Protein 2HXT (pdb70)

Radius of gyration: 20.6 Å; Cα contacts (8 Å, |Δi|>4): 965; chains: 1; bounding box: 51×51×52 Å

Organism: Xanthomonas campestris pv. campestris (strain ATCC 33913 / DSM 3586 / NCPPB 528 / LMG 568 / P 25) (NCBI:txid190485)

Sequence (434 aa):
RTIIALETHDVRFPTSRELDGSDAMNPDPDYSAAYVVLRTDGAEDLAGYGLVFTIGRGNDVQTAAVAALAEHVVGLSVDKVIADLGAFARRLTNDSQLRWLGPEKGVMHMAIGAVINAAWDLAARAANKPLWRFIAELTPEQLVDTIDFRYLSDALTRDEALAILRDAQPQRAARTATLIEQGYPAYTTSPGWLGYSDEKLVRLAKEAVADGFRTIKLKVGANVQDDIRRCRLARAAIGPDIAMAVDANQRWDVGPAIDWMRQLAEFDIAWIEEPTSPDDVLGHAAIRQGITPVPVSTGEHTQNRVVFKQLLQAGAVDLIQIDAARVGGVNENLAILLLAAKFGVRVFPHAGGVGLCELVQHLAMADFVAITGKMEDRAIEFVDHLHQHFLDPVRIQHGRYLAPEVPGFSAEMHPASIAEFSYPDGRFWVEDLA

B-factor: mean 15.75, std 8.29, range [1.0, 62.83]

GO terms:
  GO:0050023 L-fuconate dehydratase activity (F, IDA)
  GO:0000287 magnesium ion binding (F, IDA)
  GO:0016052 carbohydrate catabolic process (P, IDA)

Foldseek 3Di:
DAQAWKDWFKFWAQPQVLQFLAFQVRRRFTWIWRKIKRHDPDDPLQIFIFTFIDGDPCSVVLNVLLRVCGVVGHGDDLVVCLQQLQVSLCSQLVPVVLCVVPNLAPSNFLSLQRVSQRSLQNNLSVVFWASLCVLLVDQLVSLLSNADCPLPPVQADSVNSSVQLVVQVVCLVVLVVVCQPPFFFAEEARLARPVDDLVSSLVVLLVRVVQQHLEYEHHDANDLVSLLVSLVSSLVSNDVRRAYAYENPARDFQVVLLVSVVSNVVSPHQAYENSHDLQCLVSLLSNCVRNPPHFYEYEQQNRFQNSLLSNLVSVSGQAYEYWQRRGNHPNGLSSSLQSCLSSVHHYAYDQSHACRLLQCSSSVSSCCNRGHVDRVVYHYYDHPDDQVFWPFRWDAHSNGTNDGGGGGRSRHGDVLSSQQRGPCNRVPNVVVVD

CATH classification: 3.30.390.10 (+1 more: 3.20.20.120)

InterPro domains:
  IPR013341 Mandelate racemase, N-terminal domain [PF02746] (34-136)
  IPR013342 Mandelate racemase, C-terminal domain [PF13378] (202-416)
  IPR013342 Mandelate racemase, C-terminal domain [SM00922] (199-295)
  IPR029017 Enolase-like, N-terminal [G3DSA:3.30.390.10] (1-179)
  IPR029017 Enolase-like, N-terminal [SSF54826] (3-138)
  IPR034610 L-fuconate dehydratase [SFLDF00111] (1-433)
  IPR034610 L-fuconate dehydratase [cd03324] (2-415)
  IPR036849 Enolase-like, C-terminal domain superfamily [G3DSA:3.20.20.120] (180-441)
  IPR036849 Enolase-like, C-terminal domain superfamily [SSF51604] (184-431)
  IPR046945 L-rhamnonate dehydratase-like [PTHR13794] (2-437)

Structure (mmCIF, N/CA/C/O backbone):
data_2HXT
#
_entry.id   2HXT
#
_cell.length_a   159.533
_cell.length_b   159.533
_cell.length_c   102.069
_cell.angle_alpha   90.00
_cell.angle_beta   90.00
_cell.angle_gamma   120.00
#
_symmetry.space_group_name_H-M   'P 6 2 2'
#
loop_
_entity.id
_entity.type
_entity.pdbx_description
1 polymer 'L-fuconate dehydratase'
2 non-polymer 'MAGNESIUM ION'
3 non-polymer (2R,3R)-N,2,3,4-TETRAHYDROXYBUTANAMIDE
4 water water
#
loop_
_atom_site.group_PDB
_atom_site.id
_atom_site.type_symbol
_atom_site.label_atom_id
_atom_site.label_alt_id
_atom_site.label_comp_id
_atom_site.label_asym_id
_atom_site.label_entity_id
_atom_site.label_seq_id
_atom_site.pdbx_PDB_ins_code
_atom_site.Cartn_x
_atom_site.Cartn_y
_atom_site.Cartn_z
_atom_site.occupancy
_atom_site.B_iso_or_equiv
_atom_site.auth_seq_id
_atom_site.auth_comp_id
_atom_site.auth_asym_id
_atom_site.auth_atom_id
_atom_site.pdbx_PDB_model_num
ATOM 1 N N . ARG A 1 2 ? -36.910 99.580 8.623 1.00 38.19 2 ARG A N 1
ATOM 2 C CA . ARG A 1 2 ? -36.274 98.254 8.369 1.00 37.54 2 ARG A CA 1
ATOM 3 C C . ARG A 1 2 ? -37.172 97.138 8.890 1.00 34.60 2 ARG A C 1
ATOM 4 O O . ARG A 1 2 ? -37.793 97.270 9.945 1.00 33.14 2 ARG A O 1
ATOM 12 N N . THR A 1 3 ? -37.226 96.037 8.151 1.00 30.52 3 THR A N 1
ATOM 13 C CA . THR A 1 3 ? -38.076 94.911 8.516 1.00 27.42 3 THR A CA 1
ATOM 14 C C . THR A 1 3 ? -37.355 93.570 8.408 1.00 24.07 3 THR A C 1
ATOM 15 O O . THR A 1 3 ? -36.397 93.430 7.650 1.00 21.32 3 THR A O 1
ATOM 19 N N . ILE A 1 4 ? -37.809 92.589 9.184 1.00 20.90 4 ILE A N 1
ATOM 20 C CA . ILE A 1 4 ? -37.235 91.251 9.117 1.00 18.26 4 ILE A CA 1
ATOM 21 C C . ILE A 1 4 ? -37.890 90.642 7.882 1.00 18.36 4 ILE A C 1
ATOM 22 O O . ILE A 1 4 ? -39.108 90.463 7.849 1.00 16.94 4 ILE A O 1
ATOM 27 N N . ILE A 1 5 ? -37.090 90.336 6.866 1.00 17.13 5 ILE A N 1
ATOM 28 C CA . ILE A 1 5 ? -37.636 89.793 5.628 1.00 17.89 5 ILE A CA 1
ATOM 29 C C . ILE A 1 5 ? -37.541 88.285 5.465 1.00 17.92 5 ILE A C 1
ATOM 30 O O . ILE A 1 5 ? -38.111 87.722 4.527 1.00 18.35 5 ILE A O 1
ATOM 35 N N . ALA A 1 6 ? -36.830 87.621 6.367 1.00 16.95 6 ALA A N 1
ATOM 36 C CA . ALA A 1 6 ? -36.707 86.177 6.269 1.00 15.94 6 ALA A CA 1
ATOM 37 C C . ALA A 1 6 ? -36.120 85.546 7.512 1.00 14.85 6 ALA A C 1
ATOM 38 O O . ALA A 1 6 ? -35.357 86.170 8.244 1.00 13.38 6 ALA A O 1
ATOM 40 N N . LEU A 1 7 ? -36.502 84.297 7.742 1.00 13.69 7 LEU A N 1
ATOM 41 C CA . LEU A 1 7 ? -35.987 83.526 8.859 1.00 13.31 7 LEU A CA 1
ATOM 42 C C . LEU A 1 7 ? -35.359 82.327 8.161 1.00 13.75 7 LEU A C 1
ATOM 43 O O . LEU A 1 7 ? -36.059 81.428 7.693 1.00 14.49 7 LEU A O 1
ATOM 48 N N . GLU A 1 8 ? -34.034 82.341 8.060 1.00 12.48 8 GLU A N 1
ATOM 49 C CA . GLU A 1 8 ? -33.308 81.279 7.384 1.00 12.70 8 GLU A CA 1
ATOM 50 C C . GLU A 1 8 ? -32.775 80.248 8.360 1.00 13.27 8 GLU A C 1
ATOM 51 O O . GLU A 1 8 ? -32.272 80.590 9.428 1.00 14.39 8 GLU A O 1
ATOM 57 N N . THR A 1 9 ? -32.895 78.978 7.992 1.00 12.62 9 THR A N 1
ATOM 58 C CA . THR A 1 9 ? -32.445 77.901 8.861 1.00 11.97 9 THR A CA 1
ATOM 59 C C . THR A 1 9 ? -31.536 76.893 8.164 1.00 13.12 9 THR A C 1
ATOM 60 O O . THR A 1 9 ? -31.689 76.619 6.971 1.00 14.33 9 THR A O 1
ATOM 64 N N . HIS A 1 10 ? -30.591 76.347 8.925 1.00 12.17 10 HIS A N 1
ATOM 65 C CA . HIS A 1 10 ? -29.644 75.366 8.407 1.00 12.50 10 HIS A CA 1
ATOM 66 C C . HIS A 1 10 ? -29.369 74.242 9.398 1.00 12.46 10 HIS A C 1
ATOM 67 O O . HIS A 1 10 ? -29.173 74.483 10.588 1.00 12.36 10 HIS A O 1
ATOM 74 N N . ASP A 1 11 ? -29.350 73.017 8.884 1.00 11.15 11 ASP A N 1
ATOM 75 C CA . ASP A 1 11 ? -29.064 71.821 9.674 1.00 11.24 11 ASP A CA 1
ATOM 76 C C . ASP A 1 11 ? -27.565 71.579 9.489 1.00 11.18 11 ASP A C 1
ATOM 77 O O . ASP A 1 11 ? -27.145 71.019 8.477 1.00 11.64 11 ASP A O 1
ATOM 82 N N . VAL A 1 12 ? -26.761 72.013 10.459 1.00 10.14 12 VAL A N 1
ATOM 83 C CA . VAL A 1 12 ? -25.308 71.859 10.375 1.00 11.45 12 VAL A CA 1
ATOM 84 C C . VAL A 1 12 ? -24.799 70.850 11.401 1.00 11.56 12 VAL A C 1
ATOM 85 O O . VAL A 1 12 ? -25.091 70.967 12.593 1.00 11.08 12 VAL A O 1
ATOM 89 N N . ARG A 1 13 ? -24.040 69.858 10.938 1.00 10.59 13 ARG A N 1
ATOM 90 C CA . ARG A 1 13 ? -23.506 68.835 11.832 1.00 10.35 13 ARG A CA 1
ATOM 91 C C . ARG A 1 13 ? -22.009 68.615 11.638 1.00 10.79 13 ARG A C 1
ATOM 92 O O . ARG A 1 13 ? -21.512 68.593 10.511 1.00 11.17 13 ARG A O 1
ATOM 100 N N . PHE A 1 14 ? -21.298 68.448 12.748 1.00 11.21 14 PHE A N 1
ATOM 101 C CA . PHE A 1 14 ? -19.855 68.228 12.720 1.00 11.43 14 PHE A CA 1
ATOM 102 C C . PHE A 1 14 ? -19.565 66.813 13.211 1.00 11.85 14 PHE A C 1
ATOM 103 O O . PHE A 1 14 ? -20.144 66.353 14.199 1.00 11.23 14 PHE A O 1
ATOM 111 N N . PRO A 1 15 ? -18.665 66.100 12.522 1.00 12.80 15 PRO A N 1
ATOM 112 C CA . PRO A 1 15 ? -18.285 64.725 12.859 1.00 12.25 15 PRO A CA 1
ATOM 113 C C . PRO A 1 15 ? -17.378 64.575 14.077 1.00 12.95 15 PRO A C 1
ATOM 114 O O . PRO A 1 15 ? -16.318 63.956 13.998 1.00 13.64 15 PRO A O 1
ATOM 118 N N . THR A 1 16 ? -17.800 65.125 15.208 1.00 12.65 16 THR A N 1
ATOM 119 C CA . THR A 1 16 ? -17.001 65.033 16.422 1.00 13.12 16 THR A CA 1
ATOM 120 C C . THR A 1 16 ? -16.855 63.592 16.921 1.00 14.82 16 THR A C 1
ATOM 121 O O . THR A 1 16 ? -15.923 63.278 17.660 1.00 14.75 16 THR A O 1
ATOM 125 N N . SER A 1 17 ? -17.762 62.714 16.504 1.00 14.93 17 SER A N 1
ATOM 126 C CA . SER A 1 17 ? -17.719 61.321 16.935 1.00 17.34 17 SER A CA 1
ATOM 127 C C . SER A 1 17 ? -16.513 60.553 16.392 1.00 20.70 17 SER A C 1
ATOM 128 O O . SER A 1 17 ? -16.157 59.502 16.919 1.00 19.53 17 SER A O 1
ATOM 131 N N . ARG A 1 18 ? -15.883 61.077 15.344 1.00 23.71 18 ARG A N 1
ATOM 132 C CA . ARG A 1 18 ? -14.725 60.412 14.754 1.00 29.26 18 ARG A CA 1
ATOM 133 C C . ARG A 1 18 ? -13.621 60.177 15.783 1.00 30.32 18 ARG A C 1
ATOM 134 O O . ARG A 1 18 ? -12.964 59.136 15.772 1.00 28.73 18 ARG A O 1
ATOM 142 N N . GLU A 1 19 ? -13.420 61.148 16.668 1.00 30.79 19 GLU A N 1
ATOM 143 C CA . GLU A 1 19 ? -12.405 61.037 17.711 1.00 32.95 19 GLU A CA 1
ATOM 144 C C . GLU A 1 19 ? -13.059 60.998 19.089 1.00 31.80 19 GLU A C 1
ATOM 145 O O . GLU A 1 19 ? -12.389 61.124 20.115 1.00 28.91 19 GLU A O 1
ATOM 151 N N . LEU A 1 20 ? -14.376 60.819 19.096 1.00 29.34 20 LEU A N 1
ATOM 152 C CA . LEU A 1 20 ? -15.151 60.753 20.329 1.00 29.20 20 LEU A CA 1
ATOM 153 C C . LEU A 1 20 ? -15.065 62.027 21.161 1.00 26.83 20 LEU A C 1
ATOM 154 O O . LEU A 1 20 ? -15.134 61.982 22.390 1.00 22.00 20 LEU A O 1
ATOM 159 N N . ASP A 1 21 ? -14.908 63.164 20.491 1.00 23.94 21 ASP A N 1
ATOM 160 C CA . ASP A 1 21 ? -14.851 64.435 21.198 1.00 22.59 21 ASP A CA 1
ATOM 161 C C . ASP A 1 21 ? -16.261 64.714 21.706 1.00 20.78 21 ASP A C 1
ATOM 162 O O . ASP A 1 21 ? -17.225 64.612 20.950 1.00 17.76 21 ASP A O 1
ATOM 167 N N . GLY A 1 22 ? -16.376 65.051 22.986 1.00 17.91 22 GLY A N 1
ATOM 168 C CA . GLY A 1 22 ? -17.678 65.328 23.565 1.00 14.94 22 GLY A CA 1
ATOM 169 C C . GLY A 1 22 ? -18.350 64.110 24.177 1.00 14.49 22 GLY A C 1
ATOM 170 O O . GLY A 1 22 ? -19.424 64.221 24.768 1.00 12.37 22 GLY A O 1
ATOM 171 N N . SER A 1 23 ? -17.716 62.949 24.054 1.00 12.54 23 SER A N 1
ATOM 172 C CA . SER A 1 23 ? -18.280 61.710 24.585 1.00 11.96 23 SER A CA 1
ATOM 173 C C . SER A 1 23 ? -18.414 61.680 26.107 1.00 13.01 23 SER A C 1
ATOM 174 O O . SER A 1 23 ? -17.561 62.193 26.831 1.00 12.40 23 SER A O 1
ATOM 177 N N . ASP A 1 24 ? -19.503 61.085 26.586 1.00 11.33 24 ASP A N 1
ATOM 178 C CA . ASP A 1 24 ? -19.732 60.963 28.024 1.00 11.35 24 ASP A CA 1
ATOM 179 C C . ASP A 1 24 ? -20.490 59.666 28.326 1.00 11.54 24 ASP A C 1
ATOM 180 O O . ASP A 1 24 ? -20.746 58.869 27.420 1.00 11.68 24 ASP A O 1
ATOM 185 N N . ALA A 1 25 ? -20.837 59.443 29.590 1.00 10.84 25 ALA A N 1
ATOM 186 C CA . ALA A 1 25 ? -21.523 58.211 29.978 1.00 9.99 25 ALA A CA 1
ATOM 187 C C . ALA A 1 25 ? -22.905 58.003 29.362 1.00 10.69 25 ALA A C 1
ATOM 188 O O . ALA A 1 25 ? -23.330 56.860 29.179 1.00 11.64 25 ALA A O 1
ATOM 190 N N . MET A 1 26 ? -23.607 59.090 29.057 1.00 10.41 26 MET A N 1
ATOM 191 C CA . MET A 1 26 ? -24.943 58.986 28.465 1.00 11.06 26 MET A CA 1
ATOM 192 C C . MET A 1 26 ? -24.887 59.100 26.944 1.00 11.50 26 MET A C 1
ATOM 193 O O . MET A 1 26 ? -25.610 58.396 26.235 1.00 11.78 26 MET A O 1
ATOM 198 N N . ASN A 1 27 ? -24.021 59.986 26.457 1.00 11.91 27 ASN A N 1
ATOM 199 C CA . ASN A 1 27 ? -23.852 60.234 25.025 1.00 12.08 27 ASN A CA 1
ATOM 200 C C . ASN A 1 27 ? -22.450 59.776 24.625 1.00 12.51 27 ASN A C 1
ATOM 201 O O . ASN A 1 27 ? -21.499 60.550 24.660 1.00 12.86 27 ASN A O 1
ATOM 206 N N . PRO A 1 28 ? -22.316 58.504 24.225 1.00 13.71 28 PRO A N 1
ATOM 207 C CA . PRO A 1 28 ? -21.041 57.903 23.822 1.00 14.19 28 PRO A CA 1
ATOM 208 C C . PRO A 1 28 ? -20.421 58.367 22.509 1.00 13.85 28 PRO A C 1
ATOM 209 O O . PRO A 1 28 ? -19.214 58.210 22.311 1.00 15.32 28 PRO A O 1
ATOM 213 N N . ASP A 1 29 ? -21.225 58.927 21.612 1.00 13.13 29 ASP A N 1
ATOM 214 C CA . ASP A 1 29 ? -20.695 59.354 20.319 1.00 13.45 29 ASP A CA 1
ATOM 215 C C . ASP A 1 29 ? -21.429 60.537 19.702 1.00 12.52 29 ASP A C 1
ATOM 216 O O . ASP A 1 29 ? -21.895 60.464 18.565 1.00 11.06 29 ASP A O 1
ATOM 221 N N . PRO A 1 30 ? -21.519 61.655 20.434 1.00 11.06 30 PRO A N 1
ATOM 222 C CA . PRO A 1 30 ? -22.216 62.824 19.897 1.00 11.18 30 PRO A CA 1
ATOM 223 C C . PRO A 1 30 ? -21.535 63.456 18.691 1.00 11.66 30 PRO A C 1
ATOM 224 O O . PRO A 1 30 ? -20.309 63.444 18.573 1.00 10.90 30 PRO A O 1
ATOM 228 N N . ASP A 1 31 ? -22.353 63.975 17.783 1.00 10.75 31 ASP A N 1
ATOM 229 C CA . ASP A 1 31 ? -21.869 64.690 16.613 1.00 11.17 31 ASP A CA 1
ATOM 230 C C . ASP A 1 31 ? -22.406 66.094 16.847 1.00 10.94 31 ASP A C 1
ATOM 231 O O . ASP A 1 31 ? -23.564 66.383 16.537 1.00 10.82 31 ASP A O 1
ATOM 236 N N . TYR A 1 32 ? -21.573 66.953 17.431 1.00 10.54 32 TYR A N 1
ATOM 237 C CA . TYR A 1 32 ? -21.970 68.324 17.731 1.00 11.09 32 TYR A CA 1
ATOM 238 C C . TYR A 1 32 ? -22.629 68.982 16.531 1.00 12.13 32 TYR A C 1
ATOM 239 O O . TYR A 1 32 ? -22.037 69.073 15.453 1.00 10.45 32 TYR A O 1
ATOM 248 N N . SER A 1 33 ? -23.860 69.445 16.729 1.00 10.74 33 SER A N 1
ATOM 249 C CA . SER A 1 33 ? -24.625 70.053 15.654 1.00 11.21 33 SER A CA 1
ATOM 250 C C . SER A 1 33 ? -25.309 71.348 16.044 1.00 11.35 33 SER A C 1
ATOM 251 O O . SER A 1 33 ? -25.536 71.632 17.225 1.00 10.63 33 SER A O 1
ATOM 254 N N . ALA A 1 34 ? -25.655 72.125 15.030 1.00 11.25 34 ALA A N 1
ATOM 255 C CA . ALA A 1 34 ? -26.329 73.386 15.253 1.00 11.54 34 ALA A CA 1
ATOM 256 C C . ALA A 1 34 ? -27.514 73.551 14.318 1.00 11.62 34 ALA A C 1
ATOM 257 O O . ALA A 1 34 ? -27.405 73.314 13.112 1.00 12.00 34 ALA A O 1
ATOM 259 N N . ALA A 1 35 ? -28.656 73.913 14.893 1.00 11.31 35 ALA A N 1
ATOM 260 C CA . ALA A 1 35 ? -29.852 74.206 14.115 1.00 10.87 35 ALA A CA 1
ATOM 261 C C . ALA A 1 35 ? -29.657 75.716 14.064 1.00 11.79 35 ALA A C 1
ATOM 262 O O . ALA A 1 35 ? -30.080 76.451 14.959 1.00 12.17 35 ALA A O 1
ATOM 264 N N . TYR A 1 36 ? -28.959 76.148 13.018 1.00 11.10 36 TYR A N 1
ATOM 265 C CA . TYR A 1 36 ? -28.578 77.538 12.798 1.00 12.52 36 TYR A CA 1
ATOM 266 C C . TYR A 1 36 ? -29.688 78.394 12.207 1.00 12.28 36 TYR A C 1
ATOM 267 O O . TYR A 1 36 ? -30.348 77.990 11.254 1.00 12.45 36 TYR A O 1
ATOM 276 N N . VAL A 1 37 ? -29.881 79.586 12.768 1.00 11.28 37 VAL A N 1
ATOM 277 C CA . VAL A 1 37 ? -30.927 80.479 12.285 1.00 12.02 37 VAL A CA 1
ATOM 278 C C . VAL A 1 37 ? -30.434 81.904 12.058 1.00 13.12 37 VAL A C 1
ATOM 279 O O . VAL A 1 37 ? -29.605 82.426 12.808 1.00 10.75 37 VAL A O 1
ATOM 283 N N . VAL A 1 38 ? -30.950 82.522 11.002 1.00 13.25 38 VAL A N 1
ATOM 284 C CA . VAL A 1 38 ? -30.587 83.887 10.663 1.00 13.26 38 VAL A CA 1
ATOM 285 C C . VAL A 1 38 ? -31.837 84.728 10.447 1.00 13.54 38 VAL A C 1
ATOM 286 O O . VAL A 1 38 ? -32.729 84.342 9.692 1.00 12.58 38 VAL A O 1
ATOM 290 N N . LEU A 1 39 ? -31.906 85.863 11.135 1.00 13.39 39 LEU A N 1
ATOM 291 C CA . LEU A 1 39 ? -33.018 86.786 10.974 1.00 14.71 39 LEU A CA 1
ATOM 292 C C . LEU A 1 39 ? -32.495 87.843 10.015 1.00 15.96 39 LEU A C 1
ATOM 293 O O . LEU A 1 39 ? -31.730 88.723 10.413 1.00 16.68 39 LEU A O 1
ATOM 298 N N . ARG A 1 40 ? -32.879 87.730 8.747 1.00 16.93 40 ARG A N 1
ATOM 299 C CA . ARG A 1 40 ? -32.448 88.676 7.723 1.00 19.12 40 ARG A CA 1
ATOM 300 C C . ARG A 1 40 ? -33.350 89.899 7.682 1.00 19.03 40 ARG A C 1
ATOM 301 O O . ARG A 1 40 ? -34.556 89.790 7.882 1.00 18.20 40 ARG A O 1
ATOM 309 N N . THR A 1 41 ? -32.759 91.058 7.408 1.00 20.24 41 THR A N 1
ATOM 310 C CA . THR A 1 41 ? -33.515 92.302 7.319 1.00 22.75 41 THR A CA 1
ATOM 311 C C . THR A 1 41 ? -33.209 92.953 5.976 1.00 2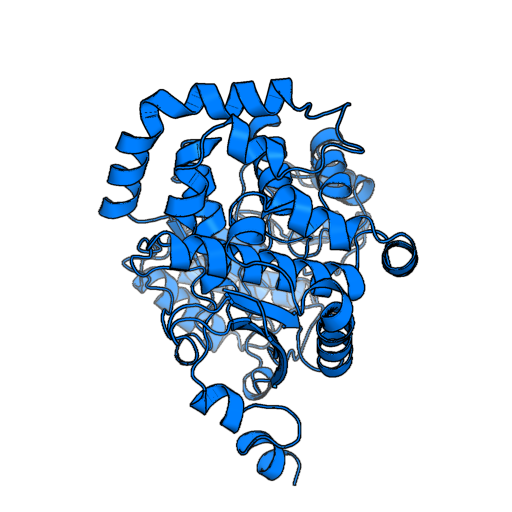5.92 41 THR A C 1
ATOM 312 O O . THR A 1 41 ? -32.287 92.537 5.274 1.00 25.24 41 THR A O 1
ATOM 316 N N . ASP A 1 42 ? -33.984 93.973 5.622 1.00 28.46 42 ASP A N 1
ATOM 317 C CA . ASP A 1 42 ? -33.763 94.678 4.369 1.00 32.53 42 ASP A CA 1
ATOM 318 C C . ASP A 1 42 ? -32.883 95.897 4.618 1.00 35.54 42 ASP A C 1
ATOM 319 O O . ASP A 1 42 ? -32.915 96.871 3.866 1.00 35.98 42 ASP A O 1
ATOM 324 N N . GLY A 1 43 ? -32.099 95.830 5.690 1.00 38.59 43 GLY A N 1
ATOM 325 C CA . GLY A 1 43 ? -31.198 96.916 6.026 1.00 42.80 43 GLY A CA 1
ATOM 326 C C . GLY A 1 43 ? -29.794 96.573 5.567 1.00 45.17 43 GLY A C 1
ATOM 327 O O . GLY A 1 43 ? -29.619 95.887 4.559 1.00 45.63 43 GLY A O 1
ATOM 328 N N . ALA A 1 44 ? -28.790 97.040 6.302 1.00 47.53 44 ALA A N 1
ATOM 329 C CA . ALA A 1 44 ? -27.401 96.763 5.953 1.00 49.68 44 ALA A CA 1
ATOM 330 C C . ALA A 1 44 ? -27.088 95.284 6.161 1.00 51.21 44 ALA A C 1
ATOM 331 O O . ALA A 1 44 ? -27.701 94.624 7.001 1.00 51.33 44 ALA A O 1
ATOM 333 N N . GLU A 1 45 ? -26.134 94.769 5.391 1.00 52.49 45 GLU A N 1
ATOM 334 C CA . GLU A 1 45 ? -25.739 93.369 5.494 1.00 53.93 45 GLU A CA 1
ATOM 335 C C . GLU A 1 45 ? -25.358 93.052 6.935 1.00 53.30 45 GLU A C 1
ATOM 336 O O . GLU A 1 45 ? -25.500 91.919 7.394 1.00 53.44 45 GLU A O 1
ATOM 342 N N . ASP A 1 46 ? -24.876 94.070 7.639 1.00 52.02 46 ASP A N 1
ATOM 343 C CA . ASP A 1 46 ? -24.468 93.933 9.031 1.00 50.45 46 ASP A CA 1
ATOM 344 C C . ASP A 1 46 ? -25.694 93.758 9.925 1.00 47.34 46 ASP A C 1
ATOM 345 O O . ASP A 1 46 ? -25.619 93.141 10.991 1.00 46.96 46 ASP A O 1
ATOM 350 N N . LEU A 1 47 ? -26.825 94.297 9.479 1.00 42.98 47 LEU A N 1
ATOM 351 C CA . LEU A 1 47 ? -28.062 94.209 10.243 1.00 37.48 47 LEU A CA 1
ATOM 352 C C . LEU A 1 47 ? -28.782 92.880 10.044 1.00 33.47 47 LEU A C 1
ATOM 353 O O . LEU A 1 47 ? -29.595 92.720 9.133 1.00 31.31 47 LEU A O 1
ATOM 358 N N . ALA A 1 48 ? -28.472 91.931 10.914 1.00 28.26 48 ALA A N 1
ATOM 359 C CA . ALA A 1 48 ? -29.080 90.612 10.877 1.00 24.12 48 ALA A CA 1
ATOM 360 C C . ALA A 1 48 ? -28.874 90.002 12.251 1.00 21.39 48 ALA A C 1
ATOM 361 O O . ALA A 1 48 ? -27.968 90.401 12.980 1.00 20.40 48 ALA A O 1
ATOM 363 N N . GLY A 1 49 ? -29.727 89.052 12.610 1.00 16.85 49 GLY A N 1
ATOM 364 C CA . GLY A 1 49 ? -29.595 88.400 13.897 1.00 16.10 49 GLY A CA 1
ATOM 365 C C . GLY A 1 49 ? -29.229 86.947 13.678 1.00 14.68 49 GLY A C 1
ATOM 366 O O . GLY A 1 49 ? -29.778 86.301 12.787 1.00 14.98 49 GLY A O 1
ATOM 367 N N . TYR A 1 50 ? -28.299 86.433 14.476 1.00 12.81 50 TYR A N 1
ATOM 368 C CA . TYR A 1 50 ? -27.876 85.044 14.347 1.00 12.38 50 TYR A CA 1
ATOM 369 C C . TYR A 1 50 ? -28.097 84.278 15.640 1.00 11.93 50 TYR A C 1
ATOM 370 O O . TYR A 1 50 ? -27.954 84.827 16.730 1.00 12.80 50 TYR A O 1
ATOM 379 N N . GLY A 1 51 ? -28.445 83.005 15.508 1.00 10.84 51 GLY A N 1
ATOM 380 C CA . GLY A 1 51 ? -28.668 82.175 16.675 1.00 12.01 51 GLY A CA 1
ATOM 381 C C . GLY A 1 51 ? -28.580 80.712 16.299 1.00 11.04 51 GLY A C 1
ATOM 382 O O . GLY A 1 51 ? -28.448 80.374 15.119 1.00 11.39 51 GLY A O 1
ATOM 383 N N . LEU A 1 52 ? -28.645 79.834 17.293 1.00 10.38 52 LEU A N 1
ATOM 384 C CA . LEU A 1 52 ? -28.579 78.408 17.015 1.00 10.87 52 LEU A CA 1
ATOM 385 C C . LEU A 1 52 ? -29.012 77.564 18.198 1.00 11.02 52 LEU A C 1
ATOM 386 O O . LEU A 1 52 ? -28.914 77.988 19.350 1.00 12.09 52 LEU A O 1
ATOM 391 N N . VAL A 1 53 ? -29.520 76.375 17.897 1.00 10.98 53 VAL A N 1
ATOM 392 C CA . VAL A 1 53 ? -29.903 75.424 18.931 1.00 9.90 53 VAL A CA 1
ATOM 393 C C . VAL A 1 53 ? -28.808 74.368 18.846 1.00 11.06 53 VAL A C 1
ATOM 394 O O . VAL A 1 53 ? -28.459 73.924 17.753 1.00 11.67 53 VAL A O 1
ATOM 398 N N . PHE A 1 54 ? -28.248 73.972 19.982 1.00 8.95 54 PHE A N 1
ATOM 399 C CA . PHE A 1 54 ? -27.207 72.955 19.961 1.00 9.44 54 PHE A CA 1
ATOM 400 C C . PHE A 1 54 ? -27.785 71.561 20.184 1.00 9.86 54 PHE A C 1
ATOM 401 O O . PHE A 1 54 ? -28.549 71.350 21.120 1.00 9.43 54 PHE A O 1
ATOM 409 N N . THR A 1 55 ? -27.441 70.618 19.309 1.00 9.65 55 THR A N 1
ATOM 410 C CA . THR A 1 55 ? -27.894 69.236 19.471 1.00 9.76 55 THR A CA 1
ATOM 411 C C . THR A 1 55 ? -26.687 68.339 19.207 1.00 9.69 55 THR A C 1
ATOM 412 O O . THR A 1 55 ? -25.602 68.833 18.891 1.00 9.86 55 THR A O 1
ATOM 416 N N . ILE A 1 56 ? -26.852 67.028 19.328 1.00 8.93 56 ILE A N 1
ATOM 417 C CA . ILE A 1 56 ? -25.706 66.161 19.111 1.00 8.65 56 ILE A CA 1
ATOM 418 C C . ILE A 1 56 ? -25.807 65.182 17.950 1.00 8.41 56 ILE A C 1
ATOM 419 O O . ILE A 1 56 ? -25.273 64.076 18.011 1.00 9.91 56 ILE A O 1
ATOM 424 N N . GLY A 1 57 ? -26.477 65.601 16.881 1.00 9.34 57 GLY A N 1
ATOM 425 C CA . GLY A 1 57 ? -26.571 64.746 15.708 1.00 9.50 57 GLY A CA 1
ATOM 426 C C . GLY A 1 57 ? -27.981 64.444 15.257 1.00 10.52 57 GLY A C 1
ATOM 427 O O . GLY A 1 57 ? -28.699 65.331 14.791 1.00 10.58 57 GLY A O 1
ATOM 428 N N . ARG A 1 58 ? -28.375 63.183 15.386 1.00 11.49 58 ARG A N 1
ATOM 429 C CA . ARG A 1 58 ? -29.714 62.775 14.989 1.00 10.66 58 ARG A CA 1
ATOM 430 C C . ARG A 1 58 ? -30.734 63.675 15.671 1.00 11.32 58 ARG A C 1
ATOM 431 O O . ARG A 1 58 ? -30.577 64.037 16.840 1.00 11.72 58 ARG A O 1
ATOM 439 N N . GLY A 1 59 ? -31.771 64.043 14.928 1.00 10.76 59 GLY A N 1
ATOM 440 C CA . GLY A 1 59 ? -32.794 64.915 15.466 1.00 9.62 59 GLY A CA 1
ATOM 441 C C . GLY A 1 59 ? -32.540 66.374 15.137 1.00 9.14 59 GLY A C 1
ATOM 442 O O . GLY A 1 59 ? -33.432 67.209 15.286 1.00 9.25 59 GLY A O 1
ATOM 443 N N . ASN A 1 60 ? -31.335 66.702 14.677 1.00 9.18 60 ASN A N 1
ATOM 444 C CA . ASN A 1 60 ? -31.052 68.096 14.365 1.00 9.03 60 ASN A CA 1
ATOM 445 C C . ASN A 1 60 ? -31.935 68.606 13.232 1.00 9.91 60 ASN A C 1
ATOM 446 O O . ASN A 1 60 ? -32.211 69.800 13.153 1.00 9.69 60 ASN A O 1
ATOM 451 N N . ASP A 1 61 ? -32.382 67.707 12.356 1.00 10.44 61 ASP A N 1
ATOM 452 C CA . ASP A 1 61 ? -33.255 68.114 11.258 1.00 11.61 61 ASP A CA 1
ATOM 453 C C . ASP A 1 61 ? -34.623 68.489 11.824 1.00 10.74 61 ASP A C 1
ATOM 454 O O . ASP A 1 61 ? -35.273 69.417 11.340 1.00 10.31 61 ASP A O 1
ATOM 459 N N . VAL A 1 62 ? -35.053 67.772 12.859 1.00 10.64 62 VAL A N 1
ATOM 460 C CA . VAL A 1 62 ? -36.335 68.060 13.499 1.00 9.54 62 VAL A CA 1
ATOM 461 C C . VAL A 1 62 ? -36.224 69.405 14.213 1.00 9.80 62 VAL A C 1
ATOM 462 O O . VAL A 1 62 ? -37.124 70.240 14.139 1.00 9.46 62 VAL A O 1
ATOM 466 N N . GLN A 1 63 ? -35.108 69.614 14.904 1.00 9.85 63 GLN A N 1
ATOM 467 C CA . GLN A 1 63 ? -34.892 70.864 15.618 1.00 9.27 63 GLN A CA 1
ATOM 468 C C . GLN A 1 63 ? -34.856 72.031 14.633 1.00 10.04 63 GLN A C 1
ATOM 469 O O . GLN A 1 63 ? -35.371 73.110 14.917 1.00 9.89 63 GLN A O 1
ATOM 475 N N . THR A 1 64 ? -34.251 71.811 13.471 1.00 10.15 64 THR A N 1
ATOM 476 C CA . THR A 1 64 ? -34.170 72.856 12.458 1.00 10.63 64 THR A CA 1
ATOM 477 C C . THR A 1 64 ? -35.571 73.171 11.922 1.00 11.42 64 THR A C 1
ATOM 478 O O . THR A 1 64 ? -35.922 74.335 11.723 1.00 10.95 64 THR A O 1
ATOM 482 N N . ALA A 1 65 ? -36.373 72.132 11.703 1.00 11.26 65 ALA A N 1
ATOM 483 C CA . ALA A 1 65 ? -37.732 72.320 11.205 1.00 10.51 65 ALA A CA 1
ATOM 484 C C . ALA A 1 65 ? -38.574 73.097 12.217 1.00 9.66 65 ALA A C 1
ATOM 485 O O . ALA A 1 65 ? -39.448 73.879 11.842 1.00 10.55 65 ALA A O 1
ATOM 487 N N . ALA A 1 66 ? -38.309 72.883 13.504 1.00 9.91 66 ALA A N 1
ATOM 488 C CA . ALA A 1 66 ? -39.050 73.590 14.545 1.00 9.04 66 ALA A CA 1
ATOM 489 C C . ALA A 1 66 ? -38.743 75.088 14.474 1.00 9.44 66 ALA A C 1
ATOM 490 O O . ALA A 1 66 ? -39.638 75.924 14.615 1.00 10.12 66 ALA A O 1
ATOM 492 N N . VAL A 1 67 ? -37.479 75.431 14.250 1.00 9.63 67 VAL A N 1
ATOM 493 C CA . VAL A 1 67 ? -37.101 76.836 14.149 1.00 9.44 67 VAL A CA 1
ATOM 494 C C . VAL A 1 67 ? -37.749 77.452 12.907 1.00 10.09 67 VAL A C 1
ATOM 495 O O . VAL A 1 67 ? -38.288 78.557 12.957 1.00 11.12 67 VAL A O 1
ATOM 499 N N . ALA A 1 68 ? -37.708 76.725 11.797 1.00 10.73 68 ALA A N 1
ATOM 500 C CA . ALA A 1 68 ? -38.286 77.214 10.547 1.00 11.21 68 ALA A CA 1
ATOM 501 C C . ALA A 1 68 ? -39.774 77.531 10.675 1.00 12.53 68 ALA A C 1
ATOM 502 O O . ALA A 1 68 ? -40.285 78.429 10.002 1.00 12.56 68 ALA A O 1
ATOM 504 N N . ALA A 1 69 ? -40.464 76.795 11.543 1.00 11.78 69 ALA A N 1
ATOM 505 C CA . ALA A 1 69 ? -41.897 76.984 11.752 1.00 12.64 69 ALA A CA 1
ATOM 506 C C . ALA A 1 69 ? -42.260 78.299 12.441 1.00 12.86 69 ALA A C 1
ATOM 507 O O . ALA A 1 69 ? -43.440 78.625 12.589 1.00 13.83 69 ALA A O 1
ATOM 509 N N . LEU A 1 70 ? -41.253 79.057 12.861 1.00 11.68 70 LEU A N 1
ATOM 510 C CA . LEU A 1 70 ? -41.494 80.327 13.534 1.00 11.16 70 LEU A CA 1
ATOM 511 C C . LEU A 1 70 ? -41.459 81.511 12.570 1.00 11.63 70 LEU A C 1
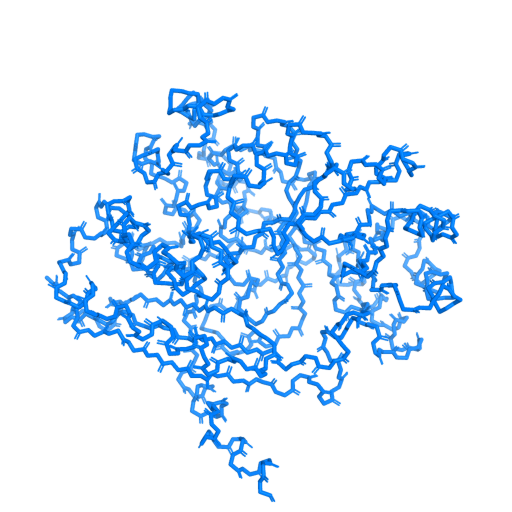ATOM 512 O O . LEU A 1 70 ? -41.670 82.652 12.971 1.00 12.30 70 LEU A O 1
ATOM 517 N N . ALA A 1 71 ? -41.202 81.236 11.296 1.00 13.16 71 ALA A N 1
ATOM 518 C CA . ALA A 1 71 ? -41.137 82.297 10.291 1.00 13.20 71 ALA A CA 1
ATOM 519 C C . ALA A 1 71 ? -42.418 83.127 10.212 1.00 14.39 71 ALA A C 1
ATOM 520 O O . ALA A 1 71 ? -42.368 84.353 10.099 1.00 13.73 71 ALA A O 1
ATOM 522 N N . GLU A 1 72 ? -43.567 82.461 10.266 1.00 15.86 72 GLU A N 1
ATOM 523 C CA . GLU A 1 72 ? -44.847 83.160 10.191 1.00 17.42 72 GLU A CA 1
ATOM 524 C C . GLU A 1 72 ? -44.966 84.248 11.258 1.00 16.70 72 GLU A C 1
ATOM 525 O O . GLU A 1 72 ? -45.476 85.335 10.994 1.00 16.21 72 GLU A O 1
ATOM 531 N N . HIS A 1 73 ? -44.483 83.953 12.460 1.00 15.48 73 HIS A N 1
ATOM 532 C CA . HIS A 1 73 ? -44.544 84.901 13.566 1.00 15.52 73 HIS A CA 1
ATOM 533 C C . HIS A 1 73 ? -43.578 86.075 13.456 1.00 15.72 73 HIS A C 1
ATOM 534 O O . HIS A 1 73 ? -43.896 87.187 13.875 1.00 16.23 73 HIS A O 1
ATOM 541 N N . VAL A 1 74 ? -42.403 85.828 12.888 1.00 14.17 74 VAL A N 1
ATOM 542 C CA . VAL A 1 74 ? -41.369 86.854 12.814 1.00 14.29 74 VAL A CA 1
ATOM 543 C C . VAL A 1 74 ? -41.173 87.623 11.509 1.00 14.75 74 VAL A C 1
ATOM 544 O O . VAL A 1 74 ? -40.825 88.803 11.537 1.00 14.13 74 VAL A O 1
ATOM 548 N N . VAL A 1 75 ? -41.382 86.975 10.370 1.00 14.31 75 VAL A N 1
ATOM 549 C CA . VAL A 1 75 ? -41.193 87.670 9.102 1.00 15.02 75 VAL A CA 1
ATOM 550 C C . VAL A 1 75 ? -42.194 88.813 8.950 1.00 16.06 75 VAL A C 1
ATOM 551 O O . VAL A 1 75 ? -43.395 88.634 9.151 1.00 16.08 75 VAL A O 1
ATOM 555 N N . GLY A 1 76 ? -41.684 89.995 8.614 1.00 15.59 76 GLY A N 1
ATOM 556 C CA . GLY A 1 76 ? -42.543 91.153 8.445 1.00 15.71 76 GLY A CA 1
ATOM 557 C C . GLY A 1 76 ? -42.498 92.123 9.613 1.00 16.24 76 GLY A C 1
ATOM 558 O O . GLY A 1 76 ? -42.986 93.250 9.512 1.00 16.45 76 GLY A O 1
ATOM 559 N N . LEU A 1 77 ? -41.910 91.697 10.726 1.00 15.04 77 LEU A N 1
ATOM 560 C CA . LEU A 1 77 ? -41.826 92.552 11.903 1.00 14.62 77 LEU A CA 1
ATOM 561 C C . LEU A 1 77 ? -40.861 93.717 11.725 1.00 14.98 77 LEU A C 1
ATOM 562 O O . LEU A 1 77 ? -39.846 93.602 11.040 1.00 15.96 77 LEU A O 1
ATOM 567 N N . SER A 1 78 ? -41.190 94.840 12.354 1.00 15.12 78 SER A N 1
ATOM 568 C CA . SER A 1 78 ? -40.345 96.024 12.304 1.00 16.82 78 SER A CA 1
ATOM 569 C C . SER A 1 78 ? -39.126 95.807 13.196 1.00 16.35 78 SER A C 1
ATOM 570 O O . SER A 1 78 ? -39.266 95.468 14.370 1.00 16.63 78 SER A O 1
ATOM 573 N N . VAL A 1 79 ? -37.935 96.005 12.641 1.00 14.69 79 VAL A N 1
ATOM 574 C CA . VAL A 1 79 ? -36.709 95.829 13.414 1.00 16.41 79 VAL A CA 1
ATOM 575 C C . VAL A 1 79 ? -36.685 96.769 14.617 1.00 16.98 79 VAL A C 1
ATOM 576 O O . VAL A 1 79 ? -36.374 96.350 15.735 1.00 16.29 79 VAL A O 1
ATOM 580 N N . ASP A 1 80 ? -37.017 98.037 14.393 1.00 17.58 80 ASP A N 1
ATOM 581 C CA . ASP A 1 80 ? -37.023 99.013 15.477 1.00 19.31 80 ASP A CA 1
ATOM 582 C C . ASP A 1 80 ? -37.924 98.573 16.626 1.00 19.07 80 ASP A C 1
ATOM 583 O O . ASP A 1 80 ? -37.559 98.706 17.794 1.00 19.28 80 ASP A O 1
ATOM 588 N N . LYS A 1 81 ? -39.100 98.051 16.294 1.00 18.51 81 LYS A N 1
ATOM 589 C CA . LYS A 1 81 ? -40.042 97.607 17.315 1.00 19.77 81 LYS A CA 1
ATOM 590 C C . LYS A 1 81 ? -39.558 96.362 18.047 1.00 17.81 81 LYS A C 1
ATOM 591 O O . LYS A 1 81 ? -39.786 96.216 19.248 1.00 17.66 81 LYS A O 1
ATOM 597 N N . VAL A 1 82 ? -38.890 95.468 17.327 1.00 16.37 82 VAL A N 1
ATOM 598 C CA . VAL A 1 82 ? -38.371 94.250 17.938 1.00 15.77 82 VAL A CA 1
ATOM 599 C C . VAL A 1 82 ? -37.310 94.553 18.993 1.00 16.02 82 VAL A C 1
ATOM 600 O O . VAL A 1 82 ? -37.433 94.139 20.148 1.00 15.71 82 VAL A O 1
ATOM 604 N N . ILE A 1 83 ? -36.273 95.282 18.591 1.00 16.30 83 ILE A N 1
ATOM 605 C CA . ILE A 1 83 ? -35.170 95.604 19.490 1.00 16.14 83 ILE A CA 1
ATOM 606 C C . ILE A 1 83 ? -35.521 96.554 20.632 1.00 16.82 83 ILE A C 1
ATOM 607 O O . ILE A 1 83 ? -34.775 96.655 21.606 1.00 16.96 83 ILE A O 1
ATOM 612 N N . ALA A 1 84 ? -36.653 97.242 20.521 1.00 15.68 84 ALA A N 1
ATOM 613 C CA . ALA A 1 84 ? -37.080 98.170 21.563 1.00 16.44 84 ALA A CA 1
ATOM 614 C C . ALA A 1 84 ? -37.931 97.481 22.629 1.00 15.95 84 ALA A C 1
ATOM 615 O O . ALA A 1 84 ? -38.158 98.037 23.705 1.00 17.33 84 ALA A O 1
ATOM 617 N N . ASP A 1 85 ? -38.403 96.274 22.335 1.00 15.52 85 ASP A N 1
ATOM 618 C CA . ASP A 1 85 ? -39.236 95.539 23.288 1.00 14.42 85 ASP A CA 1
ATOM 619 C C . ASP A 1 85 ? -39.014 94.041 23.108 1.00 13.78 85 ASP A C 1
ATOM 620 O O . ASP A 1 85 ? -39.850 93.335 22.541 1.00 13.26 85 ASP A O 1
ATOM 625 N N . LEU A 1 86 ? -37.874 93.564 23.598 1.00 12.32 86 LEU A N 1
ATOM 626 C CA . LEU A 1 86 ? -37.514 92.156 23.489 1.00 12.29 86 LEU A CA 1
ATOM 627 C C . LEU A 1 86 ? -38.432 91.261 24.319 1.00 11.58 86 LEU A C 1
ATOM 628 O O . LEU A 1 86 ? -38.528 90.054 24.075 1.00 11.57 86 LEU A O 1
ATOM 633 N N . GLY A 1 87 ? -39.113 91.854 25.294 1.00 11.36 87 GLY A N 1
ATOM 634 C CA . GLY A 1 87 ? -40.044 91.087 26.100 1.00 11.97 87 GLY A CA 1
ATOM 635 C C . GLY A 1 87 ? -41.254 90.756 25.240 1.00 12.33 87 GLY A C 1
ATOM 636 O O . GLY A 1 87 ? -41.717 89.614 25.204 1.00 11.67 87 GLY A O 1
ATOM 637 N N . ALA A 1 88 ? -41.765 91.762 24.535 1.00 10.96 88 ALA A N 1
ATOM 638 C CA . ALA A 1 88 ? -42.920 91.570 23.667 1.00 1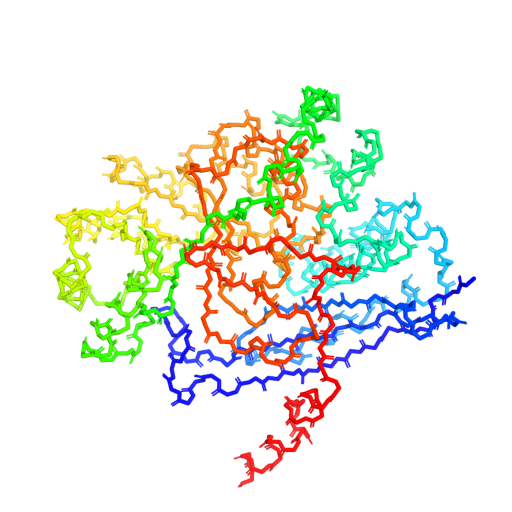2.51 88 ALA A CA 1
ATOM 639 C C . ALA A 1 88 ? -42.585 90.593 22.544 1.00 12.26 88 ALA A C 1
ATOM 640 O O . ALA A 1 88 ? -43.421 89.777 22.153 1.00 12.45 88 ALA A O 1
ATOM 642 N N . PHE A 1 89 ? -41.361 90.674 22.027 1.00 11.48 89 PHE A N 1
ATOM 643 C CA . PHE A 1 89 ? -40.937 89.777 20.955 1.00 10.82 89 PHE A CA 1
ATOM 644 C C . PHE A 1 89 ? -40.962 88.337 21.459 1.00 11.28 89 PHE A C 1
ATOM 645 O O . PHE A 1 89 ? -41.472 87.442 20.791 1.00 10.71 89 PHE A O 1
ATOM 653 N N . ALA A 1 90 ? -40.400 88.122 22.643 1.00 10.86 90 ALA A N 1
ATOM 654 C CA . ALA A 1 90 ? -40.362 86.792 23.231 1.00 10.73 90 ALA A CA 1
ATOM 655 C C . ALA A 1 90 ? -41.775 86.277 23.503 1.00 11.76 90 ALA A C 1
ATOM 656 O O . ALA A 1 90 ? -42.092 85.131 23.187 1.00 11.74 90 ALA A O 1
ATOM 658 N N . ARG A 1 91 ? -42.621 87.126 24.083 1.00 12.09 91 ARG A N 1
ATOM 659 C CA . ARG A 1 91 ? -43.989 86.732 24.408 1.00 13.06 91 ARG A CA 1
ATOM 660 C C . ARG A 1 91 ? -44.824 86.329 23.199 1.00 13.39 91 ARG A C 1
ATOM 661 O O . ARG A 1 91 ? -45.723 85.494 23.313 1.00 13.40 91 ARG A O 1
ATOM 669 N N . ARG A 1 92 ? -44.545 86.924 22.043 1.00 11.65 92 ARG A N 1
ATOM 670 C CA . ARG A 1 92 ? -45.293 86.575 20.843 1.00 12.08 92 ARG A CA 1
ATOM 671 C C . ARG A 1 92 ? -45.130 85.083 20.577 1.00 12.31 92 ARG A C 1
ATOM 672 O O . ARG A 1 92 ? -46.047 84.423 20.087 1.00 13.17 92 ARG A O 1
ATOM 680 N N . LEU A 1 93 ? -43.960 84.557 20.922 1.00 10.99 93 LEU A N 1
ATOM 681 C CA . LEU A 1 93 ? -43.662 83.149 20.704 1.00 10.90 93 LEU A CA 1
ATOM 682 C C . LEU A 1 93 ? -44.019 82.264 21.896 1.00 11.31 93 LEU A C 1
ATOM 683 O O . LEU A 1 93 ? -44.683 81.239 21.737 1.00 11.12 93 LEU A O 1
ATOM 688 N N . THR A 1 94 ? -43.594 82.654 23.094 1.00 11.30 94 THR A N 1
ATOM 689 C CA . THR A 1 94 ? -43.883 81.834 24.263 1.00 11.89 94 THR A CA 1
ATOM 690 C C . THR A 1 94 ? -45.349 81.829 24.670 1.00 12.54 94 THR A C 1
ATOM 691 O O . THR A 1 94 ? -45.807 80.880 25.310 1.00 13.84 94 THR A O 1
ATOM 695 N N . ASN A 1 95 ? -46.091 82.869 24.298 1.00 11.94 95 ASN A N 1
ATOM 696 C CA . ASN A 1 95 ? -47.507 82.927 24.641 1.00 13.68 95 ASN A CA 1
ATOM 697 C C . ASN A 1 95 ? -48.428 82.423 23.533 1.00 13.69 95 ASN A C 1
ATOM 698 O O . ASN A 1 95 ? -49.642 82.592 23.614 1.00 13.51 95 ASN A O 1
ATOM 703 N N . ASP A 1 96 ? -47.854 81.826 22.492 1.00 12.55 96 ASP A N 1
ATOM 704 C CA . ASP A 1 96 ? -48.668 81.247 21.425 1.00 10.99 96 ASP A CA 1
ATOM 705 C C . ASP A 1 96 ? -49.131 79.950 22.080 1.00 10.44 96 ASP A C 1
ATOM 706 O O . ASP A 1 96 ? -48.352 79.004 22.196 1.00 10.11 96 ASP A O 1
ATOM 711 N N . SER A 1 97 ? -50.387 79.907 22.522 1.00 11.08 97 SER A N 1
ATOM 712 C CA . SER A 1 97 ? -50.903 78.727 23.214 1.00 10.56 97 SER A CA 1
ATOM 713 C C . SER A 1 97 ? -50.786 77.417 22.447 1.00 10.58 97 SER A C 1
ATOM 714 O O . SER A 1 97 ? -50.608 76.355 23.045 1.00 9.19 97 SER A O 1
ATOM 717 N N . GLN A 1 98 ? -50.875 77.476 21.126 1.00 9.77 98 GLN A N 1
ATOM 718 C CA . GLN A 1 98 ? -50.772 76.255 20.349 1.00 9.45 98 GLN A CA 1
ATOM 719 C C . GLN A 1 98 ? -49.335 75.733 20.343 1.00 10.28 98 GLN A C 1
ATOM 720 O O . GLN A 1 98 ? -49.109 74.524 20.383 1.00 10.31 98 GLN A O 1
ATOM 726 N N . LEU A 1 99 ? -48.359 76.634 20.338 1.00 9.96 99 LEU A N 1
ATOM 727 C CA . LEU A 1 99 ? -46.969 76.191 20.395 1.00 10.00 99 LEU A CA 1
ATOM 728 C C . LEU A 1 99 ? -46.671 75.730 21.826 1.00 9.73 99 LEU A C 1
ATOM 729 O O . LEU A 1 99 ? -45.845 74.839 22.040 1.00 10.29 99 LEU A O 1
ATOM 734 N N . ARG A 1 100 ? -47.345 76.329 22.807 1.00 9.85 100 ARG A N 1
ATOM 735 C CA . ARG A 1 100 ? -47.130 75.935 24.199 1.00 9.92 100 ARG A CA 1
ATOM 736 C C . ARG A 1 100 ? -47.522 74.476 24.392 1.00 10.05 100 ARG A C 1
ATOM 737 O O . ARG A 1 100 ? -46.916 73.765 25.184 1.00 9.63 100 ARG A O 1
ATOM 745 N N . TRP A 1 101 ? -48.538 74.029 23.663 1.00 9.54 101 TRP A N 1
ATOM 746 C CA . TRP A 1 101 ? -48.993 72.652 23.798 1.00 10.05 101 TRP A CA 1
ATOM 747 C C . TRP A 1 101 ? -47.880 71.647 23.509 1.00 10.25 101 TRP A C 1
ATOM 748 O O . TRP A 1 101 ? -47.854 70.559 24.087 1.00 9.99 101 TRP A O 1
ATOM 759 N N . LEU A 1 102 ? -46.960 72.015 22.618 1.00 9.76 102 LEU A N 1
ATOM 760 C CA . LEU A 1 102 ? -45.850 71.139 22.254 1.00 9.22 102 LEU A CA 1
ATOM 761 C C . LEU A 1 102 ? -44.787 71.067 23.347 1.00 9.73 102 LEU A C 1
ATOM 762 O O . LEU A 1 102 ? -43.834 70.290 23.251 1.00 10.99 102 LEU A O 1
ATOM 767 N N . GLY A 1 103 ? -44.967 71.882 24.381 1.00 10.05 103 GLY A N 1
ATOM 768 C CA . GLY A 1 103 ? -44.044 71.898 25.501 1.00 10.33 103 GLY A CA 1
ATOM 769 C C . GLY A 1 103 ? -44.822 71.539 26.753 1.00 9.55 103 GLY A C 1
ATOM 770 O O . GLY A 1 103 ? -45.092 70.361 26.988 1.00 9.85 103 GLY A O 1
ATOM 771 N N . PRO A 1 104 ? -45.205 72.529 27.576 1.00 9.88 104 PRO A N 1
ATOM 772 C CA . PRO A 1 104 ? -44.925 73.958 27.384 1.00 9.58 104 PRO A CA 1
ATOM 773 C C . PRO A 1 104 ? -43.546 74.322 27.926 1.00 10.40 104 PRO A C 1
ATOM 774 O O . PRO A 1 104 ? -43.101 73.763 28.924 1.00 9.69 104 PRO A O 1
ATOM 778 N N . GLU A 1 105 ? -42.880 75.262 27.267 1.00 8.44 105 GLU A N 1
ATOM 779 C CA . GLU A 1 105 ? -41.570 75.724 27.703 1.00 9.40 105 GLU A CA 1
ATOM 780 C C . GLU A 1 105 ? -40.578 74.604 28.015 1.00 8.15 105 GLU A C 1
ATOM 781 O O . GLU A 1 105 ? -39.930 74.599 29.065 1.00 8.43 105 GLU A O 1
ATOM 787 N N . LYS A 1 106 ? -40.464 73.659 27.088 1.00 7.20 106 LYS A N 1
ATOM 788 C CA . LYS A 1 106 ? -39.535 72.549 27.230 1.00 7.26 106 LYS A CA 1
ATOM 789 C C . LYS A 1 106 ? -39.380 71.853 25.884 1.00 8.37 106 LYS A C 1
ATOM 790 O O . LYS A 1 106 ? -40.225 71.998 24.994 1.00 9.90 106 LYS A O 1
ATOM 796 N N . GLY A 1 107 ? -38.291 71.107 25.739 1.00 7.89 107 GLY A N 1
ATOM 797 C CA . GLY A 1 107 ? -38.059 70.356 24.519 1.00 8.72 107 GLY A CA 1
ATOM 798 C C . GLY A 1 107 ? -37.791 71.136 23.251 1.00 9.16 107 GLY A C 1
ATOM 799 O O . GLY A 1 107 ? -37.458 72.321 23.279 1.00 8.83 107 GLY A O 1
ATOM 800 N N . VAL A 1 108 ? -37.954 70.441 22.130 1.00 8.31 108 VAL A N 1
ATOM 801 C CA . VAL A 1 108 ? -37.715 70.993 20.803 1.00 9.37 108 VAL A CA 1
ATOM 802 C C . VAL A 1 108 ? -38.374 72.332 20.495 1.00 9.64 108 VAL A C 1
ATOM 803 O O . VAL A 1 108 ? -37.711 73.259 20.028 1.00 8.26 108 VAL A O 1
ATOM 807 N N . MET A 1 109 ? -39.674 72.452 20.745 1.00 8.60 109 MET A N 1
ATOM 808 C CA . MET A 1 109 ? -40.347 73.703 20.414 1.00 8.80 109 MET A CA 1
ATOM 809 C C . MET A 1 109 ? -39.839 74.892 21.219 1.00 9.41 109 MET A C 1
ATOM 810 O O . MET A 1 109 ? -39.711 75.992 20.684 1.00 9.64 109 MET A O 1
ATOM 815 N N . HIS A 1 110 ? -39.537 74.684 22.497 1.00 8.19 110 HIS A N 1
ATOM 816 C CA . HIS A 1 110 ? -39.047 75.785 23.319 1.00 9.06 110 HIS A CA 1
ATOM 817 C C . HIS A 1 110 ? -37.621 76.181 22.942 1.00 8.09 110 HIS A C 1
ATOM 818 O O . HIS A 1 110 ? -37.288 77.367 22.938 1.00 9.81 110 HIS A O 1
ATOM 825 N N . MET A 1 111 ? -36.775 75.203 22.631 1.00 8.84 111 MET A N 1
ATOM 826 C CA . MET A 1 111 ? -35.407 75.536 22.242 1.00 7.79 111 MET A CA 1
ATOM 827 C C . MET A 1 111 ? -35.437 76.290 20.909 1.00 7.86 111 MET A C 1
ATOM 828 O O . MET A 1 111 ? -34.644 77.205 20.696 1.00 9.18 111 MET A O 1
ATOM 833 N N . ALA A 1 112 ? -36.360 75.924 20.023 1.00 8.45 112 ALA A N 1
ATOM 834 C CA . ALA A 1 112 ? -36.473 76.611 18.735 1.00 8.51 112 ALA A CA 1
ATOM 835 C C . ALA A 1 112 ? -36.838 78.071 18.994 1.00 9.17 112 ALA A C 1
ATOM 836 O O . ALA A 1 112 ? -36.255 78.989 18.413 1.00 9.81 112 ALA A O 1
ATOM 838 N N . ILE A 1 113 ? -37.801 78.282 19.886 1.00 8.87 113 ILE A N 1
ATOM 839 C CA . ILE A 1 113 ? -38.231 79.626 20.245 1.00 9.08 113 ILE A CA 1
ATOM 840 C C . ILE A 1 113 ? -37.064 80.385 20.879 1.00 9.26 113 ILE A C 1
ATOM 841 O O . ILE A 1 113 ? -36.854 81.567 20.600 1.00 9.31 113 ILE A O 1
ATOM 846 N N . GLY A 1 114 ? -36.299 79.691 21.716 1.00 9.38 114 GLY A N 1
ATOM 847 C CA . GLY A 1 114 ? -35.15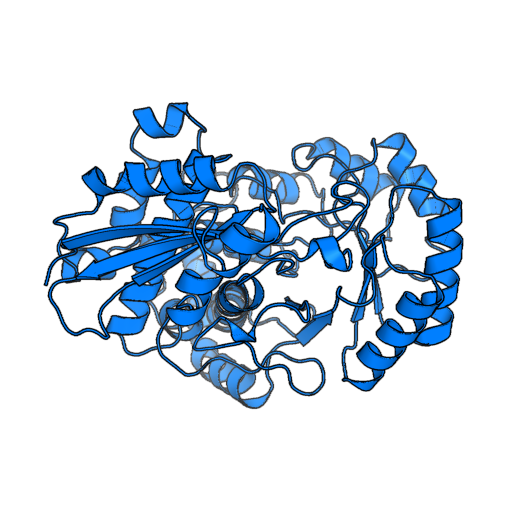8 80.312 22.365 1.00 9.62 114 GLY A CA 1
ATOM 848 C C . GLY A 1 114 ? -34.090 80.775 21.389 1.00 9.70 114 GLY A C 1
ATOM 849 O O . GLY A 1 114 ? -33.435 81.792 21.617 1.00 9.82 114 GLY A O 1
ATOM 850 N N . ALA A 1 115 ? -33.911 80.038 20.297 1.00 9.62 115 ALA A N 1
ATOM 851 C CA . ALA A 1 115 ? -32.902 80.399 19.303 1.00 9.57 115 ALA A CA 1
ATOM 852 C C . ALA A 1 115 ? -33.310 81.653 18.544 1.00 9.99 115 ALA A C 1
ATOM 853 O O . ALA A 1 115 ? -32.471 82.494 18.219 1.00 10.31 115 ALA A O 1
ATOM 855 N N . VAL A 1 116 ? -34.600 81.776 18.252 1.00 9.73 116 VAL A N 1
ATOM 856 C CA . VAL A 1 116 ? -35.089 82.942 17.532 1.00 9.22 116 VAL A CA 1
ATOM 857 C C . VAL A 1 116 ? -35.036 84.151 18.459 1.00 10.27 116 VAL A C 1
ATOM 858 O O . VAL A 1 116 ? -34.732 85.265 18.029 1.00 11.55 116 VAL A O 1
ATOM 862 N N . ILE A 1 117 ? -35.327 83.931 19.737 1.00 9.53 117 ILE A N 1
ATOM 863 C CA . ILE A 1 117 ? -35.257 85.013 20.710 1.00 8.93 117 ILE A CA 1
ATOM 864 C C . ILE A 1 117 ? -33.797 85.455 20.825 1.00 9.55 117 ILE A C 1
ATOM 865 O O . ILE A 1 117 ? -33.507 86.653 20.843 1.00 9.85 117 ILE A O 1
ATOM 870 N N . ASN A 1 118 ? -32.877 84.494 20.898 1.00 8.81 118 ASN A N 1
ATOM 871 C CA . ASN A 1 118 ? -31.456 84.830 20.991 1.00 9.15 118 ASN A CA 1
ATOM 872 C C . ASN A 1 118 ? -30.999 85.606 19.761 1.00 10.74 118 ASN A C 1
ATOM 873 O O . ASN A 1 118 ? -30.181 86.517 19.868 1.00 10.91 118 ASN A O 1
ATOM 878 N N . ALA A 1 119 ? -31.517 85.239 18.592 1.00 10.57 119 ALA A N 1
ATOM 879 C CA . ALA A 1 119 ? -31.152 85.934 17.362 1.00 10.48 119 ALA A CA 1
ATOM 880 C C . ALA A 1 119 ? -31.649 87.379 17.414 1.00 10.75 119 ALA A C 1
ATOM 881 O O . ALA A 1 119 ? -31.019 88.283 16.860 1.00 10.72 119 ALA A O 1
ATOM 883 N N . ALA A 1 120 ? -32.782 87.594 18.078 1.00 10.01 120 ALA A N 1
ATOM 884 C CA . ALA A 1 120 ? -33.341 88.936 18.210 1.00 9.79 120 ALA A CA 1
ATOM 885 C C . ALA A 1 120 ? -32.442 89.780 19.114 1.00 9.95 120 ALA A C 1
ATOM 886 O O . ALA A 1 120 ? -32.251 90.975 18.878 1.00 9.87 120 ALA A O 1
ATOM 888 N N . TRP A 1 121 ? -31.893 89.163 20.157 1.00 9.12 121 TRP A N 1
ATOM 889 C CA . TRP A 1 121 ? -30.996 89.891 21.048 1.00 9.51 121 TRP A CA 1
ATOM 890 C C . TRP A 1 121 ? -29.691 90.197 20.317 1.00 9.95 121 TRP A C 1
ATOM 891 O O . TRP A 1 121 ? -29.066 91.234 20.547 1.00 10.88 121 TRP A O 1
ATOM 902 N N . ASP A 1 122 ? -29.281 89.292 19.433 1.00 10.36 122 ASP A N 1
ATOM 903 C CA . ASP A 1 122 ? -28.064 89.490 18.650 1.00 11.24 122 ASP A CA 1
ATOM 904 C C . ASP A 1 122 ? -28.304 90.704 17.756 1.00 12.46 122 ASP A C 1
ATOM 905 O O . ASP A 1 122 ? -27.452 91.585 17.633 1.00 12.01 122 ASP A O 1
ATOM 910 N N . LEU A 1 123 ? -29.486 90.746 17.148 1.00 11.62 123 LEU A N 1
ATOM 911 C CA . LEU A 1 123 ? -29.878 91.845 16.275 1.00 12.15 123 LEU A CA 1
ATOM 912 C C . LEU A 1 123 ? -29.882 93.169 17.042 1.00 12.25 123 LEU A C 1
ATOM 913 O O . LEU A 1 123 ? -29.395 94.187 16.546 1.00 12.22 123 LEU A O 1
ATOM 918 N N . ALA A 1 124 ? -30.428 93.146 18.255 1.00 11.60 124 ALA A N 1
ATOM 919 C CA . ALA A 1 124 ? -30.498 94.342 19.090 1.00 11.31 124 ALA A CA 1
ATOM 920 C C . ALA A 1 124 ? -29.105 94.844 19.457 1.00 12.18 124 ALA A C 1
ATOM 921 O O . ALA A 1 124 ? -28.829 96.043 19.385 1.00 12.30 124 ALA A O 1
ATOM 923 N N . ALA A 1 125 ? -28.235 93.923 19.860 1.00 11.46 125 ALA A N 1
ATOM 924 C CA . ALA A 1 125 ? -26.870 94.276 20.238 1.00 11.03 125 ALA A CA 1
ATOM 925 C C . ALA A 1 125 ? -26.117 94.845 19.038 1.00 12.82 125 ALA A C 1
ATOM 926 O O . ALA A 1 125 ? -25.391 95.834 19.160 1.00 12.88 125 ALA A O 1
ATOM 928 N N . ARG A 1 126 ? -26.289 94.213 17.881 1.00 12.39 126 ARG A N 1
ATOM 929 C CA . ARG A 1 126 ? -25.639 94.672 16.658 1.00 12.84 126 ARG A CA 1
ATOM 930 C C . ARG A 1 126 ? -26.110 96.077 16.297 1.00 13.89 126 ARG A C 1
ATOM 931 O O . ARG A 1 126 ? -25.309 96.926 15.894 1.00 15.00 126 ARG A O 1
ATOM 939 N N . ALA A 1 127 ? -27.409 96.325 16.443 1.00 13.50 127 ALA A N 1
ATOM 940 C CA . ALA A 1 127 ? -27.969 97.635 16.132 1.00 14.69 127 ALA A CA 1
ATOM 941 C C . ALA A 1 127 ? -27.398 98.691 17.075 1.00 15.22 127 ALA A C 1
ATOM 942 O O . ALA A 1 127 ? -27.232 99.855 16.698 1.00 16.01 127 ALA A O 1
ATOM 944 N N . ALA A 1 128 ? -27.090 98.277 18.300 1.00 13.92 128 ALA A N 1
ATOM 945 C CA . ALA A 1 128 ? -26.538 99.180 19.305 1.00 15.06 128 ALA A CA 1
ATOM 946 C C . ALA A 1 128 ? -25.015 99.269 19.219 1.00 14.77 128 ALA A C 1
ATOM 947 O O . ALA A 1 128 ? -24.390 100.036 19.953 1.00 14.41 128 ALA A O 1
ATOM 949 N N . ASN A 1 129 ? -24.425 98.476 18.329 1.00 14.94 129 ASN A N 1
ATOM 950 C CA . ASN A 1 129 ? -22.976 98.457 18.154 1.00 15.91 129 ASN A CA 1
ATOM 951 C C . ASN A 1 129 ? -22.295 98.060 19.465 1.00 15.99 129 ASN A C 1
ATOM 952 O O . ASN A 1 129 ? -21.332 98.698 19.896 1.00 15.96 129 ASN A O 1
ATOM 957 N N . LYS A 1 130 ? -22.799 97.005 20.098 1.00 14.56 130 LYS A N 1
ATOM 958 C CA . LYS A 1 130 ? -22.239 96.536 21.362 1.00 13.16 130 LYS A CA 1
ATOM 959 C C . LYS A 1 130 ? -22.191 95.021 21.443 1.00 13.16 130 LYS A C 1
ATOM 960 O O . LYS A 1 130 ? -23.033 94.336 20.861 1.00 11.81 130 LYS A O 1
ATOM 966 N N . PRO A 1 131 ? -21.190 94.475 22.153 1.00 11.83 131 PRO A N 1
ATOM 967 C CA . PRO A 1 131 ? -21.138 93.016 22.275 1.00 11.87 131 PRO A CA 1
ATOM 968 C C . PRO A 1 131 ? -22.344 92.739 23.181 1.00 11.31 131 PRO A C 1
ATOM 969 O O . PRO A 1 131 ? -22.684 93.580 24.014 1.00 11.02 131 PRO A O 1
ATOM 973 N N . LEU A 1 132 ? -22.996 91.591 23.035 1.00 10.28 132 LEU A N 1
ATOM 974 C CA . LEU A 1 132 ? -24.186 91.333 23.847 1.00 9.90 132 LEU A CA 1
ATOM 975 C C . LEU A 1 132 ? -24.048 91.564 25.349 1.00 10.07 132 LEU A C 1
ATOM 976 O O . LEU A 1 132 ? -24.947 92.138 25.960 1.00 9.39 132 LEU A O 1
ATOM 981 N N . TRP A 1 133 ? -22.945 91.133 25.957 1.00 9.56 133 TRP A N 1
ATOM 982 C CA . TRP A 1 133 ? -22.818 91.325 27.399 1.00 10.76 133 TRP A CA 1
ATOM 983 C C . TRP A 1 133 ? -22.953 92.789 27.814 1.00 10.88 133 TRP A C 1
ATOM 984 O O . TRP A 1 133 ? -23.566 93.088 28.840 1.00 11.44 133 TRP A O 1
ATOM 995 N N . ARG A 1 134 ? -22.398 93.707 27.025 1.00 11.65 134 ARG A N 1
ATOM 996 C CA . ARG A 1 134 ? -22.521 95.124 27.351 1.00 11.81 134 ARG A CA 1
ATOM 997 C C . ARG A 1 134 ? -23.924 95.625 27.030 1.00 11.03 134 ARG A C 1
ATOM 998 O O . ARG A 1 134 ? -24.470 96.455 27.754 1.00 12.43 134 ARG A O 1
ATOM 1006 N N . PHE A 1 135 ? -24.519 95.119 25.952 1.00 10.57 135 PHE A N 1
ATOM 1007 C CA . PHE A 1 135 ? -25.870 95.541 25.602 1.00 9.85 135 PHE A CA 1
ATOM 1008 C C . PHE A 1 135 ? -26.805 95.248 26.777 1.00 10.86 135 PHE A C 1
ATOM 1009 O O . PHE A 1 135 ? -27.564 96.117 27.214 1.00 11.16 135 PHE A O 1
ATOM 1017 N N . ILE A 1 136 ? -26.736 94.020 27.285 1.00 10.30 136 ILE A N 1
ATOM 1018 C CA . ILE A 1 136 ? -27.571 93.601 28.406 1.00 10.50 136 ILE A CA 1
ATOM 1019 C C . ILE A 1 136 ? -27.271 94.397 29.670 1.00 10.49 136 ILE A C 1
ATOM 1020 O O . ILE A 1 136 ? -28.171 94.961 30.294 1.00 10.67 136 ILE A O 1
ATOM 1025 N N . ALA A 1 137 ? -25.996 94.438 30.040 1.00 10.38 137 ALA A N 1
ATOM 1026 C CA . ALA A 1 137 ? -25.575 95.124 31.256 1.00 12.14 137 ALA A CA 1
ATOM 1027 C C . ALA A 1 137 ? -25.794 96.631 31.263 1.00 12.61 137 ALA A C 1
ATOM 1028 O O . ALA A 1 137 ? -25.766 97.255 32.327 1.00 11.81 137 ALA A O 1
ATOM 1030 N N . GLU A 1 138 ? -26.015 97.217 30.091 1.00 11.60 138 GLU A N 1
ATOM 1031 C CA . GLU A 1 138 ? -26.214 98.657 30.009 1.00 12.19 138 GLU A CA 1
ATOM 1032 C C . GLU A 1 138 ? -27.667 99.085 29.822 1.00 13.07 138 GLU A C 1
ATOM 1033 O O . GLU A 1 138 ? -27.966 100.274 29.673 1.00 13.87 138 GLU A O 1
ATOM 1039 N N . LEU A 1 139 ? -28.574 98.114 29.839 1.00 12.25 139 LEU A N 1
ATOM 1040 C CA . LEU A 1 139 ? -29.999 98.418 29.741 1.00 11.80 139 LEU A CA 1
ATOM 1041 C C . LEU A 1 139 ? -30.394 98.897 31.138 1.00 11.49 139 LEU A C 1
ATOM 1042 O O . LEU A 1 139 ? -29.735 98.546 32.115 1.00 13.49 139 LEU A O 1
ATOM 1047 N N . THR A 1 140 ? -31.450 99.697 31.245 1.00 11.80 140 THR A N 1
ATOM 1048 C CA . THR A 1 140 ? -31.879 100.165 32.560 1.00 12.58 140 THR A CA 1
ATOM 1049 C C . THR A 1 140 ? -32.566 99.014 33.291 1.00 13.41 140 THR A C 1
ATOM 1050 O O . THR A 1 140 ? -33.002 98.047 32.667 1.00 12.61 140 THR A O 1
ATOM 1054 N N . PRO A 1 141 ? -32.655 99.095 34.625 1.00 13.73 141 PRO A N 1
ATOM 1055 C CA . PRO A 1 141 ? -33.315 98.018 35.368 1.00 13.12 141 PRO A CA 1
ATOM 1056 C C . PRO A 1 141 ? -34.736 97.809 34.842 1.00 13.29 141 PRO A C 1
ATOM 1057 O O . PRO A 1 141 ? -35.208 96.678 34.727 1.00 12.39 141 PRO A O 1
ATOM 1061 N N . GLU A 1 142 ? -35.411 98.909 34.516 1.00 13.96 142 GLU A N 1
ATOM 1062 C CA . GLU A 1 142 ? -36.769 98.842 33.988 1.00 15.40 142 GLU A CA 1
ATOM 1063 C C . GLU A 1 142 ? -36.794 98.087 32.663 1.00 14.60 142 GLU A C 1
ATOM 1064 O O . GLU A 1 142 ? -37.654 97.236 32.445 1.00 13.25 142 GLU A O 1
ATOM 1070 N N . GLN A 1 143 ? -35.857 98.403 31.772 1.00 12.93 143 GLN A N 1
ATOM 1071 C CA . GLN A 1 143 ? -35.799 97.726 30.480 1.00 13.27 1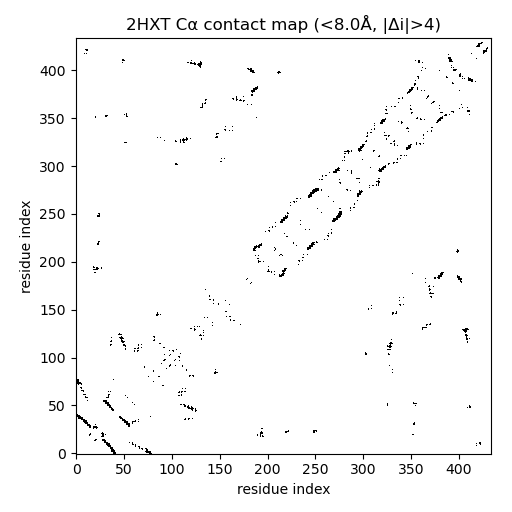43 GLN A CA 1
ATOM 1072 C C . GLN A 1 143 ? -35.550 96.237 30.655 1.00 12.37 143 GLN A C 1
ATOM 1073 O O . GLN A 1 143 ? -36.113 95.416 29.933 1.00 12.50 143 GLN A O 1
ATOM 1079 N N . LEU A 1 144 ? -34.692 95.895 31.610 1.00 11.39 144 LEU A N 1
ATOM 1080 C CA . LEU A 1 144 ? -34.370 94.498 31.861 1.00 11.35 144 LEU A CA 1
ATOM 1081 C C . LEU A 1 144 ? -35.562 93.704 32.381 1.00 11.03 144 LEU A C 1
ATOM 1082 O O . LEU A 1 144 ? -35.873 92.638 31.850 1.00 11.21 144 LEU A O 1
ATOM 1087 N N . VAL A 1 145 ? -36.243 94.209 33.405 1.00 11.51 145 VAL A N 1
ATOM 1088 C CA . VAL A 1 145 ? -37.384 93.466 33.928 1.00 11.39 145 VAL A CA 1
ATOM 1089 C C . VAL A 1 145 ? -38.535 93.395 32.924 1.00 11.52 145 VAL A C 1
ATOM 1090 O O . VAL A 1 145 ? -39.354 92.482 32.984 1.00 10.78 145 VAL A O 1
ATOM 1094 N N . ASP A 1 146 ? -38.594 94.341 31.990 1.00 11.04 146 ASP A N 1
ATOM 1095 C CA . ASP A 1 146 ? -39.655 94.320 30.983 1.00 12.74 146 ASP A CA 1
ATOM 1096 C C . ASP A 1 146 ? -39.516 93.114 30.046 1.00 11.55 146 ASP A C 1
ATOM 1097 O O . ASP A 1 146 ? -40.485 92.713 29.399 1.00 12.71 146 ASP A O 1
ATOM 1102 N N . THR A 1 147 ? -38.320 92.532 29.977 1.00 12.11 147 THR A N 1
ATOM 1103 C CA . THR A 1 147 ? -38.083 91.380 29.101 1.00 10.75 147 THR A CA 1
ATOM 1104 C C . THR A 1 147 ? -38.374 90.044 29.774 1.00 10.69 147 THR A C 1
ATOM 1105 O O . THR A 1 147 ? -38.509 89.021 29.106 1.00 11.24 147 THR A O 1
ATOM 1109 N N . ILE A 1 148 ? -38.480 90.062 31.097 1.00 9.71 148 ILE A N 1
ATOM 1110 C CA . ILE A 1 148 ? -38.694 88.844 31.871 1.00 9.81 148 ILE A CA 1
ATOM 1111 C C . ILE A 1 148 ? -40.140 88.382 32.023 1.00 9.97 148 ILE A C 1
ATOM 1112 O O . ILE A 1 148 ? -41.064 89.192 32.124 1.00 10.64 148 ILE A O 1
ATOM 1117 N N . ASP A 1 149 ? -40.320 87.063 32.017 1.00 10.43 149 ASP A N 1
ATOM 1118 C CA . ASP A 1 149 ? -41.633 86.456 32.193 1.00 10.10 149 ASP A CA 1
ATOM 1119 C C . ASP A 1 149 ? -41.711 86.095 33.674 1.00 9.94 149 ASP A C 1
ATOM 1120 O O . ASP A 1 149 ? -41.075 85.142 34.127 1.00 10.39 149 ASP A O 1
ATOM 1125 N N . PHE A 1 150 ? -42.477 86.871 34.433 1.00 9.51 150 PHE A N 1
ATOM 1126 C CA . PHE A 1 150 ? -42.585 86.628 35.865 1.00 9.37 150 PHE A CA 1
ATOM 1127 C C . PHE A 1 150 ? -43.635 85.609 36.275 1.00 9.62 150 PHE A C 1
ATOM 1128 O O . PHE A 1 150 ? -43.802 85.333 37.465 1.00 9.50 150 PHE A O 1
ATOM 1136 N N . ARG A 1 151 ? -44.339 85.040 35.303 1.00 8.81 151 ARG A N 1
ATOM 1137 C CA . ARG A 1 151 ? -45.345 84.037 35.628 1.00 8.94 151 ARG A CA 1
ATOM 1138 C C . ARG A 1 151 ? -44.665 82.832 36.272 1.00 9.25 151 ARG A C 1
ATOM 1139 O O . ARG A 1 151 ? -43.562 82.447 35.877 1.00 8.22 151 ARG A O 1
ATOM 1147 N N . TYR A 1 152 ? -45.334 82.261 37.272 1.00 8.59 152 TYR A N 1
ATOM 1148 C CA . TYR A 1 152 ? -44.856 81.100 38.021 1.00 8.70 152 TYR A CA 1
ATOM 1149 C C . TYR A 1 152 ? -43.670 81.402 38.935 1.00 9.17 152 TYR A C 1
ATOM 1150 O O . TYR A 1 152 ? -43.076 80.486 39.508 1.00 9.42 152 TYR A O 1
ATOM 1159 N N . LEU A 1 153 ? -43.336 82.682 39.088 1.00 8.36 153 LEU A N 1
ATOM 1160 C CA . LEU A 1 153 ? -42.212 83.064 39.941 1.00 9.42 153 LEU A CA 1
ATOM 1161 C C . LEU A 1 153 ? -42.572 84.014 41.079 1.00 10.66 153 LEU A C 1
ATOM 1162 O O . LEU A 1 153 ? -41.700 84.381 41.865 1.00 11.19 153 LEU A O 1
ATOM 1167 N N . SER A 1 154 ? -43.840 84.405 41.187 1.00 10.55 154 SER A N 1
ATOM 1168 C CA . SER A 1 154 ? -44.221 85.359 42.226 1.00 11.44 154 SER A CA 1
ATOM 1169 C C . SER A 1 154 ? -43.913 84.908 43.651 1.00 11.40 154 SER A C 1
ATOM 1170 O O . SER A 1 154 ? -43.856 85.734 44.563 1.00 13.06 154 SER A O 1
ATOM 1173 N N . ASP A 1 155 ? -43.702 83.611 43.843 1.00 10.35 155 ASP A N 1
ATOM 1174 C CA . ASP A 1 155 ? -43.383 83.088 45.168 1.00 10.65 155 ASP A CA 1
ATOM 1175 C C . ASP A 1 155 ? -41.882 83.112 45.447 1.00 10.94 155 ASP A C 1
ATOM 1176 O O . ASP A 1 155 ? -41.450 82.847 46.572 1.00 10.90 155 ASP A O 1
ATOM 1181 N N . ALA A 1 156 ? -41.092 83.445 44.430 1.00 10.68 156 ALA A N 1
ATOM 1182 C CA . ALA A 1 156 ? -39.638 83.469 44.575 1.00 11.09 156 ALA A CA 1
ATOM 1183 C C . ALA A 1 156 ? -38.951 84.731 44.060 1.00 11.74 156 ALA A C 1
ATOM 1184 O O . ALA A 1 156 ? -37.947 85.161 44.625 1.00 12.01 156 ALA A O 1
ATOM 1186 N N . LEU A 1 157 ? -39.474 85.314 42.984 1.00 10.26 157 LEU A N 1
ATOM 1187 C CA . LEU A 1 157 ? -38.889 86.524 42.408 1.00 9.93 157 LEU A CA 1
ATOM 1188 C C . LEU A 1 157 ? -39.943 87.384 41.726 1.00 10.85 157 LEU A C 1
ATOM 1189 O O . LEU A 1 157 ? -40.444 87.026 40.660 1.00 11.48 157 LEU A O 1
ATOM 1194 N N . THR A 1 158 ? -40.275 88.517 42.333 1.00 10.28 158 THR A N 1
ATOM 1195 C CA . THR A 1 158 ? -41.261 89.415 41.746 1.00 10.94 158 THR A CA 1
ATOM 1196 C C . THR A 1 158 ? -40.550 90.488 40.933 1.00 11.92 158 THR A C 1
ATOM 1197 O O . THR A 1 158 ? -39.328 90.634 41.012 1.00 11.68 158 THR A O 1
ATOM 1201 N N . ARG A 1 159 ? -41.317 91.239 40.150 1.00 11.34 159 ARG A N 1
ATOM 1202 C CA . ARG A 1 159 ? -40.743 92.307 39.340 1.00 12.36 159 ARG A CA 1
ATOM 1203 C C . ARG A 1 159 ? -40.042 93.316 40.248 1.00 12.16 159 ARG A C 1
ATOM 1204 O O . ARG A 1 159 ? -38.937 93.766 39.951 1.00 12.67 159 ARG A O 1
ATOM 1212 N N . ASP A 1 160 ? -40.686 93.667 41.359 1.00 13.32 160 ASP A N 1
ATOM 1213 C CA . ASP A 1 160 ? -40.106 94.621 42.301 1.00 13.10 160 ASP A CA 1
ATOM 1214 C C . ASP A 1 160 ? -38.813 94.092 42.911 1.00 12.32 160 ASP A C 1
ATOM 1215 O O . ASP A 1 160 ? -37.863 94.846 43.128 1.00 12.53 160 ASP A O 1
ATOM 1220 N N . GLU A 1 161 ? -38.774 92.795 43.196 1.00 11.50 161 GLU A N 1
ATOM 1221 C CA . GLU A 1 161 ? -37.576 92.199 43.776 1.00 11.93 161 GLU A CA 1
ATOM 1222 C C . GLU A 1 161 ? -36.435 92.184 42.759 1.00 12.01 161 GLU A C 1
ATOM 1223 O O . GLU A 1 161 ? -35.283 92.433 43.108 1.00 13.28 161 GLU A O 1
ATOM 1229 N N . ALA A 1 162 ? -36.761 91.910 41.499 1.00 11.36 162 ALA A N 1
ATOM 1230 C CA . ALA A 1 162 ? -35.752 91.892 40.446 1.00 12.02 162 ALA A CA 1
ATOM 1231 C C . ALA A 1 162 ? -35.218 93.311 40.259 1.00 12.55 162 ALA A C 1
ATOM 1232 O O . ALA A 1 162 ? -34.016 93.514 40.086 1.00 12.72 162 ALA A O 1
ATOM 1234 N N . LEU A 1 163 ? -36.115 94.291 40.298 1.00 12.17 163 LEU A N 1
ATOM 1235 C CA . LEU A 1 163 ? -35.712 95.685 40.148 1.00 13.61 163 LEU A CA 1
ATOM 1236 C C . LEU A 1 163 ? -34.742 96.077 41.255 1.00 14.06 163 LEU A C 1
ATOM 1237 O O . LEU A 1 163 ? -33.753 96.770 41.008 1.00 15.06 163 LEU A O 1
ATOM 1242 N N . ALA A 1 164 ? -35.024 95.628 42.474 1.00 13.38 164 ALA A N 1
ATOM 1243 C CA . ALA A 1 164 ? -34.170 95.949 43.613 1.00 14.79 164 ALA A CA 1
ATOM 1244 C C . ALA A 1 164 ? -32.755 95.425 43.408 1.00 15.31 164 ALA A C 1
ATOM 1245 O O . ALA A 1 164 ? -31.779 96.136 43.651 1.00 15.72 164 ALA A O 1
ATOM 1247 N N . ILE A 1 165 ? -32.647 94.180 42.959 1.00 13.09 165 ILE A N 1
ATOM 1248 C CA . ILE A 1 165 ? -31.346 93.566 42.726 1.00 13.52 165 ILE A CA 1
ATOM 1249 C C . ILE A 1 165 ? -30.566 94.321 41.653 1.00 14.77 165 ILE A C 1
ATOM 1250 O O . ILE A 1 165 ? -29.375 94.601 41.817 1.00 13.93 165 ILE A O 1
ATOM 1255 N N . LEU A 1 166 ? -31.242 94.648 40.558 1.00 13.56 166 LEU A N 1
ATOM 1256 C CA . LEU A 1 166 ? -30.608 95.362 39.456 1.00 13.66 166 LEU A CA 1
ATOM 1257 C C . LEU A 1 166 ? -30.222 96.790 39.838 1.00 14.20 166 LEU A C 1
ATOM 1258 O O . LEU A 1 166 ? -29.177 97.289 39.421 1.00 15.21 166 LEU A O 1
ATOM 1263 N N . ARG A 1 167 ? -31.057 97.448 40.633 1.00 15.16 167 ARG A N 1
ATOM 1264 C CA . ARG A 1 167 ? -30.761 98.814 41.053 1.00 17.25 167 ARG A CA 1
ATOM 1265 C C . ARG A 1 167 ? -29.596 98.852 42.036 1.00 18.50 167 ARG A C 1
ATOM 1266 O O . ARG A 1 167 ? -28.817 99.806 42.048 1.00 18.38 167 ARG A O 1
ATOM 1274 N N . ASP A 1 168 ? -29.475 97.814 42.858 1.00 19.91 168 ASP A N 1
ATOM 1275 C CA . ASP A 1 168 ? -28.386 97.742 43.827 1.00 22.89 168 ASP A CA 1
ATOM 1276 C C . ASP A 1 168 ? -27.037 97.671 43.121 1.00 22.93 168 ASP A C 1
ATOM 1277 O O . ASP A 1 168 ? -26.024 98.122 43.654 1.00 20.86 168 ASP A O 1
ATOM 1282 N N . ALA A 1 169 ? -27.033 97.109 41.916 1.00 21.22 169 ALA A N 1
ATOM 1283 C CA . ALA A 1 169 ? -25.804 96.952 41.146 1.00 22.32 169 ALA A CA 1
ATOM 1284 C C . ALA A 1 169 ? -25.411 98.161 40.300 1.00 22.96 169 ALA A C 1
ATOM 1285 O O . ALA A 1 169 ? -24.248 98.297 39.922 1.00 21.72 169 ALA A O 1
ATOM 1287 N N . GLN A 1 170 ? -26.369 99.036 40.010 1.00 23.79 170 GLN A N 1
ATOM 1288 C CA . GLN A 1 170 ? -26.105 100.208 39.173 1.00 25.64 170 GLN A CA 1
ATOM 1289 C C . GLN A 1 170 ? -24.856 101.024 39.508 1.00 25.43 170 GLN A C 1
ATOM 1290 O O . GLN A 1 170 ? -24.084 101.370 38.615 1.00 24.76 170 GLN A O 1
ATOM 1296 N N . PRO A 1 171 ? -24.641 101.349 40.792 1.00 25.31 171 PRO A N 1
ATOM 1297 C CA . PRO A 1 171 ? -23.458 102.135 41.164 1.00 24.77 171 PRO A CA 1
ATOM 1298 C C . PRO A 1 171 ? -22.121 101.537 40.723 1.00 24.16 171 PRO A C 1
ATOM 1299 O O . PRO A 1 171 ? -21.193 102.269 40.375 1.00 24.05 171 PRO A O 1
ATOM 1303 N N . GLN A 1 172 ? -22.024 100.210 40.732 1.00 20.57 172 GLN A N 1
ATOM 1304 C CA . GLN A 1 172 ? -20.780 99.539 40.364 1.00 18.27 172 GLN A CA 1
ATOM 1305 C C . GLN A 1 172 ? -20.714 98.960 38.952 1.00 15.51 172 GLN A C 1
ATOM 1306 O O . GLN A 1 172 ? -19.725 98.325 38.597 1.00 12.90 172 GLN A O 1
ATOM 1312 N N . ARG A 1 173 ? -21.752 99.171 38.148 1.00 14.00 173 ARG A N 1
ATOM 1313 C CA . ARG A 1 173 ? -21.758 98.641 36.787 1.00 12.92 173 ARG A CA 1
ATOM 1314 C C . ARG A 1 173 ? -20.525 99.025 35.980 1.00 13.69 173 ARG A C 1
ATOM 1315 O O . ARG A 1 173 ? -19.856 98.167 35.410 1.00 12.16 173 ARG A O 1
ATOM 1323 N N . ALA A 1 174 ? -20.237 100.321 35.922 1.00 13.93 174 ALA A N 1
ATOM 1324 C CA . ALA A 1 174 ? -19.097 100.810 35.155 1.00 13.55 174 ALA A CA 1
ATOM 1325 C C . ALA A 1 174 ? -17.764 100.250 35.638 1.00 12.35 174 ALA A C 1
ATOM 1326 O O . ALA A 1 174 ? -16.937 99.825 34.830 1.00 12.46 174 ALA A O 1
ATOM 1328 N N . ALA A 1 175 ? -17.555 100.257 36.952 1.00 12.31 175 ALA A N 1
ATOM 1329 C CA . ALA A 1 175 ? -16.316 99.745 37.529 1.00 12.84 175 ALA A CA 1
ATOM 1330 C C . ALA A 1 175 ? -16.153 98.259 37.212 1.00 12.91 175 ALA A C 1
ATOM 1331 O O . ALA A 1 175 ? -15.058 97.803 36.886 1.00 12.65 175 ALA A O 1
ATOM 1333 N N . ARG A 1 176 ? -17.245 97.507 37.313 1.00 13.44 176 ARG A N 1
ATOM 1334 C CA . ARG A 1 176 ? -17.207 96.076 37.025 1.00 12.95 176 ARG A CA 1
ATOM 1335 C C . ARG A 1 176 ? -16.880 95.847 35.552 1.00 12.00 176 ARG A C 1
ATOM 1336 O O . ARG A 1 176 ? -16.168 94.907 35.201 1.00 11.45 176 ARG A O 1
ATOM 1344 N N . THR A 1 177 ? -17.403 96.711 34.690 1.00 11.66 177 THR A N 1
ATOM 1345 C CA . THR A 1 177 ? -17.142 96.591 33.263 1.00 11.92 177 THR A CA 1
ATOM 1346 C C . THR A 1 177 ? -15.641 96.737 33.014 1.00 11.38 177 THR A C 1
ATOM 1347 O O . THR A 1 177 ? -15.051 95.975 32.246 1.00 11.14 177 THR A O 1
ATOM 1351 N N . ALA A 1 178 ? -15.022 97.705 33.684 1.00 11.61 178 ALA A N 1
ATOM 1352 C CA . ALA A 1 178 ? -13.589 97.936 33.539 1.00 12.16 178 ALA A CA 1
ATOM 1353 C C . ALA A 1 178 ? -12.800 96.725 34.028 1.00 11.23 178 ALA A C 1
ATOM 1354 O O . ALA A 1 178 ? -11.844 96.290 33.389 1.00 12.55 178 ALA A O 1
ATOM 1356 N N . THR A 1 179 ? -13.212 96.182 35.168 1.00 11.75 179 THR A N 1
ATOM 1357 C CA . THR A 1 179 ? -12.547 95.024 35.746 1.00 10.76 179 THR A CA 1
ATOM 1358 C C . THR A 1 179 ? -12.596 93.817 34.811 1.00 10.95 179 THR A C 1
ATOM 1359 O O . THR A 1 179 ? -11.597 93.122 34.632 1.00 10.81 179 THR A O 1
ATOM 1363 N N . LEU A 1 180 ? -13.758 93.570 34.219 1.00 11.40 180 LEU A N 1
ATOM 1364 C CA . LEU A 1 180 ? -13.913 92.442 33.311 1.00 12.56 180 LEU A CA 1
ATOM 1365 C C . LEU A 1 180 ? -13.059 92.622 32.063 1.00 13.14 180 LEU A C 1
ATOM 1366 O O . LEU A 1 180 ? -12.385 91.694 31.619 1.00 11.85 180 LEU A O 1
ATOM 1371 N N . ILE A 1 181 ? -13.081 93.823 31.499 1.00 13.26 181 ILE A N 1
ATOM 1372 C CA . ILE A 1 181 ? -12.306 94.090 30.296 1.00 14.51 181 ILE A CA 1
ATOM 1373 C C . ILE A 1 181 ? -10.812 93.897 30.537 1.00 15.53 181 ILE A C 1
ATOM 1374 O O . ILE A 1 181 ? -10.096 93.389 29.677 1.00 15.05 181 ILE A O 1
ATOM 1379 N N . GLU A 1 182 ? -10.340 94.275 31.716 1.00 15.75 182 GLU A N 1
ATOM 1380 C CA . GLU A 1 182 ? -8.923 94.133 32.010 1.00 16.55 182 GLU A CA 1
ATOM 1381 C C . GLU A 1 182 ? -8.492 92.748 32.486 1.00 16.78 182 GLU A C 1
ATOM 1382 O O . GLU A 1 182 ? -7.403 92.285 32.147 1.00 17.14 182 GLU A O 1
ATOM 1388 N N . GLN A 1 183 ? -9.347 92.070 33.246 1.00 14.70 183 GLN A N 1
ATOM 1389 C CA . GLN A 1 183 ? -8.977 90.769 33.793 1.00 14.13 183 GLN A CA 1
ATOM 1390 C C . GLN A 1 183 ? -9.529 89.508 33.146 1.00 13.50 183 GLN A C 1
ATOM 1391 O O . GLN A 1 183 ? -8.971 88.429 33.335 1.00 13.88 183 GLN A O 1
ATOM 1397 N N . GLY A 1 184 ? -10.612 89.630 32.390 1.00 13.08 184 GLY A N 1
ATOM 1398 C CA . GLY A 1 184 ? -11.193 88.443 31.788 1.00 11.17 184 GLY A CA 1
ATOM 1399 C C . GLY A 1 184 ? -12.046 87.736 32.829 1.00 11.46 184 GLY A C 1
ATOM 1400 O O . GLY A 1 184 ? -12.144 88.198 33.964 1.00 11.61 184 GLY A O 1
ATOM 1401 N N . TYR A 1 185 ? -12.643 86.610 32.452 1.00 9.42 185 TYR A N 1
ATOM 1402 C CA . TYR A 1 185 ? -13.530 85.851 33.338 1.00 10.30 185 TYR A CA 1
ATOM 1403 C C . TYR A 1 185 ? -12.978 84.432 33.510 1.00 9.40 185 TYR A C 1
ATOM 1404 O O . TYR A 1 185 ? -12.571 83.804 32.535 1.00 11.06 185 TYR A O 1
ATOM 1413 N N . PRO A 1 186 ? -12.960 83.905 34.751 1.00 9.54 186 PRO A N 1
ATOM 1414 C CA . PRO A 1 186 ? -12.441 82.553 34.994 1.00 10.82 186 PRO A CA 1
ATOM 1415 C C . PRO A 1 186 ? -13.095 81.465 34.148 1.00 10.61 186 PRO A C 1
ATOM 1416 O O . PRO A 1 186 ? -14.305 81.467 33.935 1.00 10.71 186 PRO A O 1
ATOM 1420 N N . ALA A 1 187 ? -12.282 80.529 33.679 1.00 11.26 187 ALA A N 1
ATOM 1421 C CA . ALA A 1 187 ? -12.781 79.425 32.871 1.00 11.14 187 ALA A CA 1
ATOM 1422 C C . ALA A 1 187 ? -12.260 78.100 33.413 1.00 11.61 187 ALA A C 1
ATOM 1423 O O . ALA A 1 187 ? -11.326 78.071 34.213 1.00 12.87 187 ALA A O 1
ATOM 1425 N N . TYR A 1 188 ? -12.896 77.008 33.004 1.00 10.55 188 TYR A N 1
ATOM 1426 C CA . TYR A 1 188 ? -12.434 75.677 33.370 1.00 9.66 188 TYR A CA 1
ATOM 1427 C C . TYR A 1 188 ? -12.625 74.872 32.092 1.00 10.87 188 TYR A C 1
ATOM 1428 O O . TYR A 1 188 ? -13.436 75.245 31.244 1.00 11.22 188 TYR A O 1
ATOM 1437 N N . THR A 1 189 ? -11.875 73.789 31.925 1.00 10.30 189 THR A N 1
ATOM 1438 C CA . THR A 1 189 ? -12.013 73.016 30.699 1.00 10.36 189 THR A CA 1
ATOM 1439 C C . THR A 1 189 ? -12.433 71.575 30.907 1.00 11.14 189 THR A C 1
ATOM 1440 O O . THR A 1 189 ? -12.009 70.913 31.853 1.00 10.13 189 THR A O 1
ATOM 1444 N N . THR A 1 190 ? -13.276 71.106 29.993 1.00 9.68 190 THR A N 1
ATOM 1445 C CA . THR A 1 190 ? -13.800 69.749 30.020 1.00 11.36 190 THR A CA 1
ATOM 1446 C C . THR A 1 190 ? -13.168 68.894 28.924 1.00 11.66 190 THR A C 1
ATOM 1447 O O . THR A 1 190 ? -13.284 67.669 28.934 1.00 11.67 190 THR A O 1
ATOM 1451 N N . SER A 1 191 ? -12.487 69.541 27.983 1.00 13.65 191 SER A N 1
ATOM 1452 C CA . SER A 1 191 ? -11.869 68.819 26.876 1.00 14.27 191 SER A CA 1
ATOM 1453 C C . SER A 1 191 ? -10.931 67.672 27.254 1.00 13.44 191 SER A C 1
ATOM 1454 O O . SER A 1 191 ? -10.779 66.720 26.491 1.00 14.11 191 SER A O 1
ATOM 1457 N N . PRO A 1 192 ? -10.283 67.740 28.428 1.00 12.01 192 PRO A N 1
ATOM 1458 C CA . PRO A 1 192 ? -9.400 66.617 28.760 1.00 13.03 192 PRO A CA 1
ATOM 1459 C C . PRO A 1 192 ? -10.168 65.389 29.253 1.00 12.94 192 PRO A C 1
ATOM 1460 O O . PRO A 1 192 ? -9.668 64.267 29.194 1.00 11.67 192 PRO A O 1
ATOM 1464 N N . GLY A 1 193 ? -11.396 65.604 29.717 1.00 12.34 193 GLY A N 1
ATOM 1465 C CA . GLY A 1 193 ? -12.154 64.512 30.297 1.00 10.58 193 GLY A CA 1
ATOM 1466 C C . GLY A 1 193 ? -13.196 63.696 29.559 1.00 10.72 193 GLY A C 1
ATOM 1467 O O . GLY A 1 193 ? -13.871 62.896 30.200 1.00 11.05 193 GLY A O 1
ATOM 1468 N N . TRP A 1 194 ? -13.342 63.860 28.248 1.00 10.07 194 TRP A N 1
ATOM 1469 C CA . TRP A 1 194 ? -14.345 63.075 27.528 1.00 11.57 194 TRP A CA 1
ATOM 1470 C C . TRP A 1 194 ? -14.121 61.587 27.820 1.00 12.30 194 TRP A C 1
ATOM 1471 O O . TRP A 1 194 ? -12.996 61.091 27.767 1.00 11.66 194 TRP A O 1
ATOM 1482 N N . LEU A 1 195 ? -15.205 60.877 28.122 1.00 12.28 195 LEU A N 1
ATOM 1483 C CA . LEU A 1 195 ? -15.131 59.470 28.503 1.00 12.05 195 LEU A CA 1
ATOM 1484 C C . LEU A 1 195 ? -14.577 58.477 27.482 1.00 12.49 195 LEU A C 1
ATOM 1485 O O . LEU A 1 195 ? -14.075 57.412 27.856 1.00 12.32 195 LEU A O 1
ATOM 1490 N N . GLY A 1 196 ? -14.657 58.820 26.201 1.00 11.64 196 GLY A N 1
ATOM 1491 C CA . GLY A 1 196 ? -14.164 57.922 25.173 1.00 12.66 196 GLY A CA 1
ATOM 1492 C C . GLY A 1 196 ? -12.660 57.939 24.969 1.00 13.64 196 GLY A C 1
ATOM 1493 O O . GLY A 1 196 ? -12.129 57.127 24.208 1.00 13.78 196 GLY A O 1
ATOM 1494 N N . TYR A 1 197 ? -11.968 58.858 25.637 1.00 13.18 197 TYR A N 1
ATOM 1495 C CA . TYR A 1 197 ? -10.516 58.960 25.506 1.00 12.86 197 TYR A CA 1
ATOM 1496 C C . TYR A 1 197 ? -9.774 57.898 26.313 1.00 13.57 197 TYR A C 1
ATOM 1497 O O . TYR A 1 197 ? -10.251 57.442 27.352 1.00 14.38 197 TYR A O 1
ATOM 1506 N N . SER A 1 198 ? -8.593 57.520 25.831 1.00 14.00 198 SER A N 1
ATOM 1507 C CA . SER A 1 198 ? -7.762 56.537 26.518 1.00 15.34 198 SER A CA 1
ATOM 1508 C C . SER A 1 198 ? -7.181 57.198 27.764 1.00 15.69 198 SER A C 1
ATOM 1509 O O . SER A 1 198 ? -7.198 58.425 27.884 1.00 16.07 198 SER A O 1
ATOM 1512 N N . ASP A 1 199 ? -6.666 56.391 28.686 1.00 16.44 199 ASP A N 1
ATOM 1513 C CA . ASP A 1 199 ? -6.065 56.931 29.903 1.00 17.39 199 ASP A CA 1
ATOM 1514 C C . ASP A 1 199 ? -4.884 57.823 29.538 1.00 18.07 199 ASP A C 1
ATOM 1515 O O . ASP A 1 199 ? -4.657 58.861 30.159 1.00 17.33 199 ASP A O 1
ATOM 1520 N N . GLU A 1 200 ? -4.128 57.405 28.528 1.00 19.09 200 GLU A N 1
ATOM 1521 C CA . GLU A 1 200 ? -2.967 58.162 28.079 1.00 19.73 200 GLU A CA 1
ATOM 1522 C C . GLU A 1 200 ? -3.368 59.548 27.582 1.00 17.90 200 GLU A C 1
ATOM 1523 O O . GLU A 1 200 ? -2.707 60.542 27.888 1.00 16.36 200 GLU A O 1
ATOM 1529 N N . LYS A 1 201 ? -4.451 59.609 26.814 1.00 15.65 201 LYS A N 1
ATOM 1530 C CA . LYS A 1 201 ? -4.926 60.873 26.268 1.00 14.30 201 LYS A CA 1
ATOM 1531 C C . LYS A 1 201 ? -5.463 61.769 27.378 1.00 14.90 201 LYS A C 1
ATOM 1532 O O . LYS A 1 201 ? -5.228 62.979 27.378 1.00 14.57 201 LYS A O 1
ATOM 1538 N N . LEU A 1 202 ? -6.180 61.168 28.323 1.00 14.59 202 LEU A N 1
ATOM 1539 C CA . LEU A 1 202 ? -6.729 61.906 29.458 1.00 15.09 202 LEU A CA 1
ATOM 1540 C C . LEU A 1 202 ? -5.603 62.627 30.194 1.00 15.98 202 LEU A C 1
ATOM 1541 O O . LEU A 1 202 ? -5.673 63.833 30.444 1.00 15.97 202 LEU A O 1
ATOM 1546 N N . VAL A 1 203 ? -4.565 61.872 30.537 1.00 14.56 203 VAL A N 1
ATOM 1547 C CA . VAL A 1 203 ? -3.420 62.416 31.260 1.00 15.94 203 VAL A CA 1
ATOM 1548 C C . VAL A 1 203 ? -2.697 63.503 30.474 1.00 14.42 203 VAL A C 1
ATOM 1549 O O . VAL A 1 203 ? -2.381 64.560 31.018 1.00 14.57 203 VAL A O 1
ATOM 1553 N N . ARG A 1 204 ? -2.439 63.250 29.195 1.00 14.52 204 ARG A N 1
ATOM 1554 C CA . ARG A 1 204 ? -1.758 64.231 28.358 1.00 14.94 204 ARG A CA 1
ATOM 1555 C C . ARG A 1 204 ? -2.528 65.548 28.293 1.00 15.28 204 ARG A C 1
ATOM 1556 O O . ARG A 1 204 ? -1.958 66.624 28.481 1.00 14.35 204 ARG A O 1
ATOM 1564 N N . LEU A 1 205 ? -3.827 65.458 28.030 1.00 14.34 205 LEU A N 1
ATOM 1565 C CA . LEU A 1 205 ? -4.660 66.647 27.926 1.00 13.29 205 LEU A CA 1
ATOM 1566 C C . LEU A 1 205 ? -4.848 67.353 29.265 1.00 12.31 205 LEU A C 1
ATOM 1567 O O . LEU A 1 205 ? -4.928 68.579 29.314 1.00 13.20 205 LEU A O 1
ATOM 1572 N N . ALA A 1 206 ? -4.920 66.583 30.347 1.00 12.54 206 ALA A N 1
ATOM 1573 C CA . ALA A 1 206 ? -5.082 67.171 31.673 1.00 13.04 206 ALA A CA 1
ATOM 1574 C C . ALA A 1 206 ? -3.865 68.042 31.962 1.00 13.34 206 ALA A C 1
ATOM 1575 O O . ALA A 1 206 ? -3.985 69.161 32.458 1.00 12.71 206 ALA A O 1
ATOM 1577 N N . LYS A 1 207 ? -2.686 67.520 31.642 1.00 13.64 207 LYS A N 1
ATOM 1578 C CA . LYS A 1 207 ? -1.456 68.268 31.855 1.00 14.20 207 LYS A CA 1
ATOM 1579 C C . LYS A 1 207 ? -1.406 69.513 30.981 1.00 14.19 207 LYS A C 1
ATOM 1580 O O . LYS A 1 207 ? -0.997 70.578 31.442 1.00 14.39 207 LYS A O 1
ATOM 1586 N N . GLU A 1 208 ? -1.819 69.385 29.721 1.00 14.27 208 GLU A N 1
ATOM 1587 C CA . GLU A 1 208 ? -1.814 70.528 28.814 1.00 14.66 208 GLU A CA 1
ATOM 1588 C C . GLU A 1 208 ? -2.785 71.597 29.313 1.00 13.78 208 GLU A C 1
ATOM 1589 O O . GLU A 1 208 ? -2.517 72.788 29.191 1.00 14.24 208 GLU A O 1
ATOM 1595 N N . ALA A 1 209 ? -3.909 71.164 29.879 1.00 13.68 209 ALA A N 1
ATOM 1596 C CA . ALA A 1 209 ? -4.911 72.093 30.395 1.00 12.42 209 ALA A CA 1
ATOM 1597 C C . ALA A 1 209 ? -4.330 72.949 31.511 1.00 12.06 209 ALA A C 1
ATOM 1598 O O . ALA A 1 209 ? -4.491 74.169 31.518 1.00 12.29 209 ALA A O 1
ATOM 1600 N N . VAL A 1 210 ? -3.660 72.305 32.459 1.00 11.56 210 VAL A N 1
ATOM 1601 C CA . VAL A 1 210 ? -3.058 73.031 33.566 1.00 11.11 210 VAL A CA 1
ATOM 1602 C C . VAL A 1 210 ? -1.933 73.924 33.039 1.00 12.10 210 VAL A C 1
ATOM 1603 O O . VAL A 1 210 ? -1.771 75.064 33.478 1.00 11.57 210 VAL A O 1
ATOM 1607 N N . ALA A 1 211 ? -1.165 73.413 32.083 1.00 12.84 211 ALA A N 1
ATOM 1608 C CA . ALA A 1 211 ? -0.078 74.190 31.505 1.00 13.51 211 ALA A CA 1
ATOM 1609 C C . ALA A 1 211 ? -0.633 75.417 30.789 1.00 14.90 211 ALA A C 1
ATOM 1610 O O . ALA A 1 211 ? 0.036 76.447 30.696 1.00 15.30 211 ALA A O 1
ATOM 1612 N N . ASP A 1 212 ? -1.865 75.309 30.293 1.00 14.29 212 ASP A N 1
ATOM 1613 C CA . ASP A 1 212 ? -2.500 76.423 29.592 1.00 14.85 212 ASP A CA 1
ATOM 1614 C C . ASP A 1 212 ? -3.114 77.448 30.543 1.00 14.22 212 ASP A C 1
ATOM 1615 O O . ASP A 1 212 ? -3.688 78.445 30.103 1.00 15.76 212 ASP A O 1
ATOM 1620 N N . GLY A 1 213 ? -3.009 77.199 31.844 1.00 13.57 213 GLY A N 1
ATOM 1621 C CA . GLY A 1 213 ? -3.541 78.146 32.807 1.00 13.13 213 GLY A CA 1
ATOM 1622 C C . GLY A 1 213 ? -4.890 77.849 33.438 1.00 12.80 213 GLY A C 1
ATOM 1623 O O . GLY A 1 213 ? -5.331 78.598 34.313 1.00 12.32 213 GLY A O 1
ATOM 1624 N N . PHE A 1 214 ? -5.556 76.777 33.017 1.00 13.15 214 PHE A N 1
ATOM 1625 C CA . PHE A 1 214 ? -6.851 76.456 33.612 1.00 11.69 214 PHE A CA 1
ATOM 1626 C C . PHE A 1 214 ? -6.633 76.020 35.054 1.00 12.49 214 PHE A C 1
ATOM 1627 O O . PHE A 1 214 ? -5.775 75.183 35.337 1.00 12.63 214 PHE A O 1
ATOM 1635 N N . ARG A 1 215 ? -7.406 76.602 35.966 1.00 12.96 215 ARG A N 1
ATOM 1636 C CA . ARG A 1 215 ? -7.284 76.284 37.382 1.00 13.38 215 ARG A CA 1
ATOM 1637 C C . ARG A 1 215 ? -8.246 75.180 37.796 1.00 12.57 215 ARG A C 1
ATOM 1638 O O . ARG A 1 215 ? -8.224 74.717 38.940 1.00 12.03 215 ARG A O 1
ATOM 1646 N N . THR A 1 216 ? -9.081 74.761 36.851 1.00 10.23 21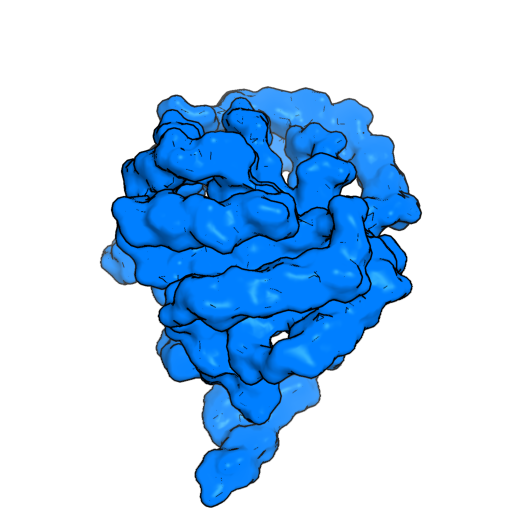6 THR A N 1
ATOM 1647 C CA . THR A 1 216 ? -10.079 73.725 37.085 1.00 10.44 216 THR A CA 1
ATOM 1648 C C . THR A 1 216 ? -10.294 72.906 35.813 1.00 9.46 216 THR A C 1
ATOM 1649 O O . THR A 1 216 ? -10.302 73.457 34.713 1.00 10.00 216 THR A O 1
ATOM 1653 N N . ILE A 1 217 ? -10.454 71.594 35.964 1.00 10.35 217 ILE A N 1
ATOM 1654 C CA . ILE A 1 217 ? -10.743 70.728 34.822 1.00 10.12 217 ILE A CA 1
ATOM 1655 C C . ILE A 1 217 ? -11.909 69.837 35.228 1.00 10.25 217 ILE A C 1
ATOM 1656 O O . ILE A 1 217 ? -12.233 69.730 36.414 1.00 10.37 217 ILE A O 1
ATOM 1661 N N . LYS A 1 218 ? -12.549 69.206 34.251 1.00 9.30 218 LYS A N 1
ATOM 1662 C CA . LYS A 1 218 ? -13.672 68.323 34.545 1.00 10.59 218 LYS A CA 1
ATOM 1663 C C . LYS A 1 218 ? -13.534 66.994 33.823 1.00 10.86 218 LYS A C 1
ATOM 1664 O O . LYS A 1 218 ? -13.160 66.951 32.651 1.00 12.03 218 LYS A O 1
ATOM 1670 N N . LEU A 1 219 ? -13.834 65.914 34.535 1.00 10.12 219 LEU A N 1
ATOM 1671 C CA . LEU A 1 219 ? -13.769 64.571 33.970 1.00 10.27 219 LEU A CA 1
ATOM 1672 C C . LEU A 1 219 ? -15.162 63.977 33.863 1.00 9.80 219 LEU A C 1
ATOM 1673 O O . LEU A 1 219 ? -16.008 64.197 34.731 1.00 10.56 219 LEU A O 1
ATOM 1678 N N . LYS A 1 220 ? -15.402 63.222 32.799 1.00 9.70 220 LYS A N 1
ATOM 1679 C CA . LYS A 1 220 ? -16.685 62.555 32.648 1.00 10.00 220 LYS A CA 1
ATOM 1680 C C . LYS A 1 220 ? -16.578 61.254 33.436 1.00 11.23 220 LYS A C 1
ATOM 1681 O O . LYS A 1 220 ? -15.518 60.622 33.454 1.00 11.35 220 LYS A O 1
ATOM 1687 N N . VAL A 1 221 ? -17.666 60.875 34.102 1.00 10.01 221 VAL A N 1
ATOM 1688 C CA . VAL A 1 221 ? -17.737 59.642 34.889 1.00 10.81 221 VAL A CA 1
ATOM 1689 C C . VAL A 1 221 ? -19.150 59.093 34.706 1.00 10.51 221 VAL A C 1
ATOM 1690 O O . VAL A 1 221 ? -19.955 59.690 33.996 1.00 10.97 221 VAL A O 1
ATOM 1694 N N . GLY A 1 222 ? -19.446 57.954 35.330 1.00 11.81 222 GLY A N 1
ATOM 1695 C CA . GLY A 1 222 ? -20.800 57.433 35.262 1.00 11.39 222 GLY A CA 1
ATOM 1696 C C . GLY A 1 222 ? -21.131 56.119 34.584 1.00 12.43 222 GLY A C 1
ATOM 1697 O O . GLY A 1 222 ? -22.229 55.600 34.786 1.00 13.08 222 GLY A O 1
ATOM 1698 N N . ALA A 1 223 ? -20.216 55.574 33.790 1.00 12.51 223 ALA A N 1
ATOM 1699 C CA . ALA A 1 223 ? -20.491 54.319 33.098 1.00 13.87 223 ALA A CA 1
ATOM 1700 C C . ALA A 1 223 ? -19.963 53.095 33.836 1.00 14.23 223 ALA A C 1
ATOM 1701 O O . ALA A 1 223 ? -20.616 52.047 33.870 1.00 14.30 223 ALA A O 1
ATOM 1703 N N . ASN A 1 224 ? -18.785 53.231 34.430 1.00 14.38 224 ASN A N 1
ATOM 1704 C CA . ASN A 1 224 ? -18.149 52.131 35.147 1.00 15.31 224 ASN A CA 1
ATOM 1705 C C . ASN A 1 224 ? -17.344 52.711 36.305 1.00 15.28 224 ASN A C 1
ATOM 1706 O O . ASN A 1 224 ? -16.419 53.492 36.095 1.00 13.78 224 ASN A O 1
ATOM 1711 N N . VAL A 1 225 ? -17.693 52.324 37.528 1.00 15.50 225 VAL A N 1
ATOM 1712 C CA . VAL A 1 225 ? -17.018 52.860 38.705 1.00 16.29 225 VAL A CA 1
ATOM 1713 C C . VAL A 1 225 ? -15.520 52.559 38.771 1.00 16.78 225 VAL A C 1
ATOM 1714 O O . VAL A 1 225 ? -14.749 53.379 39.272 1.00 16.77 225 VAL A O 1
ATOM 1718 N N . GLN A 1 226 ? -15.102 51.397 38.273 1.00 16.91 226 GLN A N 1
ATOM 1719 C CA . GLN A 1 226 ? -13.678 51.058 38.276 1.00 17.63 226 GLN A CA 1
ATOM 1720 C C . GLN A 1 226 ? -12.933 52.005 37.335 1.00 16.49 226 GLN A C 1
ATOM 1721 O O . GLN A 1 226 ? -11.830 52.462 37.641 1.00 16.08 226 GLN A O 1
ATOM 1727 N N . ASP A 1 227 ? -13.537 52.287 36.185 1.00 15.32 227 ASP A N 1
ATOM 1728 C CA . ASP A 1 227 ? -12.938 53.199 35.217 1.00 14.38 227 ASP A CA 1
ATOM 1729 C C . ASP A 1 227 ? -12.815 54.584 35.844 1.00 14.56 227 ASP A C 1
ATOM 1730 O O . ASP A 1 227 ? -11.799 55.261 35.693 1.00 12.69 227 ASP A O 1
ATOM 1735 N N . ASP A 1 228 ? -13.861 55.001 36.551 1.00 14.03 228 ASP A N 1
ATOM 1736 C CA . ASP A 1 228 ? -13.876 56.314 37.185 1.00 13.07 228 ASP A CA 1
ATOM 1737 C C . ASP A 1 228 ? -12.814 56.447 38.267 1.00 13.94 228 ASP A C 1
ATOM 1738 O O . ASP A 1 228 ? -12.144 57.471 38.361 1.00 13.27 228 ASP A O 1
ATOM 1743 N N . ILE A 1 229 ? -12.667 55.413 39.090 1.00 13.20 229 ILE A N 1
ATOM 1744 C CA . ILE A 1 229 ? -11.664 55.437 40.147 1.00 14.21 229 ILE A CA 1
ATOM 1745 C C . ILE A 1 229 ? -10.274 55.532 39.522 1.00 14.56 229 ILE A C 1
ATOM 1746 O O . ILE A 1 229 ? -9.442 56.333 39.954 1.00 14.44 229 ILE A O 1
ATOM 1751 N N . ARG A 1 230 ? -10.034 54.728 38.489 1.00 14.22 230 ARG A N 1
ATOM 1752 C CA . ARG A 1 230 ? -8.741 54.719 37.806 1.00 14.45 230 ARG A CA 1
ATOM 1753 C C . ARG A 1 230 ? -8.435 56.063 37.142 1.00 15.25 230 ARG A C 1
ATOM 1754 O O . ARG A 1 230 ? -7.339 56.611 37.293 1.00 15.63 230 ARG A O 1
ATOM 1762 N N . ARG A 1 231 ? -9.407 56.591 36.406 1.00 13.78 231 ARG A N 1
ATOM 1763 C CA . ARG A 1 231 ? -9.233 57.861 35.711 1.00 13.17 231 ARG A CA 1
ATOM 1764 C C . ARG A 1 231 ? -9.074 59.048 36.655 1.00 13.25 231 ARG A C 1
ATOM 1765 O O . ARG A 1 231 ? -8.234 59.919 36.422 1.00 13.46 231 ARG A O 1
ATOM 1773 N N . CYS A 1 232 ? -9.868 59.088 37.720 1.00 13.74 232 CYS A N 1
ATOM 1774 C CA . CYS A 1 232 ? -9.771 60.192 38.669 1.00 14.11 232 CYS A CA 1
ATOM 1775 C C . CYS A 1 232 ? -8.412 60.173 39.364 1.00 14.98 232 CYS A C 1
ATOM 1776 O O . CYS A 1 232 ? -7.818 61.225 39.607 1.00 13.81 232 CYS A O 1
ATOM 1779 N N . ARG A 1 233 ? -7.914 58.979 39.672 1.00 15.35 233 ARG A N 1
ATOM 1780 C CA . ARG A 1 233 ? -6.613 58.866 40.321 1.00 16.58 233 ARG A CA 1
ATOM 1781 C C . ARG A 1 233 ? -5.525 59.357 39.369 1.00 16.46 233 ARG A C 1
ATOM 1782 O O . ARG A 1 233 ? -4.643 60.121 39.763 1.00 15.81 233 ARG A O 1
ATOM 1790 N N . LEU A 1 234 ? -5.596 58.920 38.115 1.00 15.53 234 LEU A N 1
ATOM 1791 C CA . LEU A 1 234 ? -4.617 59.320 37.109 1.00 15.43 234 LEU A CA 1
ATOM 1792 C C . LEU A 1 234 ? -4.631 60.823 36.848 1.00 15.00 234 LEU A C 1
ATOM 1793 O O . LEU A 1 234 ? -3.581 61.449 36.733 1.00 15.97 234 LEU A O 1
ATOM 1798 N N . ALA A 1 235 ? -5.823 61.401 36.749 1.00 14.18 235 ALA A N 1
ATOM 1799 C CA . ALA A 1 235 ? -5.944 62.831 36.494 1.00 13.76 235 ALA A CA 1
ATOM 1800 C C . ALA A 1 235 ? -5.442 63.658 37.678 1.00 14.32 235 ALA A C 1
ATOM 1801 O O . ALA A 1 235 ? -4.725 64.640 37.493 1.00 14.10 235 ALA A O 1
ATOM 1803 N N . ARG A 1 236 ? -5.816 63.262 38.890 1.00 13.64 236 ARG A N 1
ATOM 1804 C CA . ARG A 1 236 ? -5.385 63.985 40.080 1.00 14.61 236 ARG A CA 1
ATOM 1805 C C . ARG A 1 236 ? -3.863 63.981 40.192 1.00 15.21 236 ARG A C 1
ATOM 1806 O O . ARG A 1 236 ? -3.260 64.980 40.579 1.00 15.28 236 ARG A O 1
ATOM 1814 N N . ALA A 1 237 ? -3.243 62.855 39.849 1.00 16.46 237 ALA A N 1
ATOM 1815 C CA . ALA A 1 237 ? -1.791 62.748 39.911 1.00 16.87 237 ALA A CA 1
ATOM 1816 C C . ALA A 1 237 ? -1.141 63.635 38.850 1.00 17.71 237 ALA A C 1
ATOM 1817 O O . ALA A 1 237 ? -0.068 64.200 39.068 1.00 18.27 237 ALA A O 1
ATOM 1819 N N . ALA A 1 238 ? -1.803 63.766 37.706 1.00 16.98 238 ALA A N 1
ATOM 1820 C CA . ALA A 1 238 ? -1.283 64.572 36.606 1.00 17.06 238 ALA A CA 1
ATOM 1821 C C . ALA A 1 238 ? -1.373 66.079 36.834 1.00 16.29 238 ALA A C 1
ATOM 1822 O O . ALA A 1 238 ? -0.471 66.823 36.451 1.00 17.21 238 ALA A O 1
ATOM 1824 N N . ILE A 1 239 ? -2.455 66.529 37.459 1.00 14.92 239 ILE A N 1
ATOM 1825 C CA . ILE A 1 239 ? -2.654 67.957 37.684 1.00 14.38 239 ILE A CA 1
ATOM 1826 C C . ILE A 1 239 ? -2.107 68.497 39.000 1.00 13.96 239 ILE A C 1
ATOM 1827 O O . ILE A 1 239 ? -1.921 69.702 39.149 1.00 14.26 239 ILE A O 1
ATOM 1832 N N . GLY A 1 240 ? -1.842 67.614 39.952 1.00 14.17 240 GLY A N 1
ATOM 1833 C CA . GLY A 1 240 ? -1.334 68.081 41.227 1.00 15.71 240 GLY A CA 1
ATOM 1834 C C . GLY A 1 240 ? -2.474 68.269 42.205 1.00 15.99 240 GLY A C 1
ATOM 1835 O O . GLY A 1 240 ? -3.638 68.220 41.812 1.00 16.03 240 GLY A O 1
ATOM 1836 N N . PRO A 1 241 ? -2.174 68.513 43.487 1.00 16.51 241 PRO A N 1
ATOM 1837 C CA . PRO A 1 241 ? -3.185 68.702 44.531 1.00 16.86 241 PRO A CA 1
ATOM 1838 C C . PRO A 1 241 ? -3.947 70.027 44.554 1.00 17.94 241 PRO A C 1
ATOM 1839 O O . PRO A 1 241 ? -5.014 70.113 45.165 1.00 18.83 241 PRO A O 1
ATOM 1843 N N . ASP A 1 242 ? -3.423 71.049 43.885 1.00 17.41 242 ASP A N 1
ATOM 1844 C CA . ASP A 1 242 ? -4.058 72.363 43.913 1.00 17.83 242 ASP A CA 1
ATOM 1845 C C . ASP A 1 242 ? -5.129 72.661 42.868 1.00 17.94 242 ASP A C 1
ATOM 1846 O O . ASP A 1 242 ? -6.012 73.490 43.103 1.00 20.02 242 ASP A O 1
ATOM 1851 N N . ILE A 1 243 ? -5.060 71.995 41.724 1.00 15.00 243 ILE A N 1
ATOM 1852 C CA . ILE A 1 243 ? -6.040 72.215 40.662 1.00 14.00 243 ILE A CA 1
ATOM 1853 C C . ILE A 1 243 ? -7.379 71.569 41.023 1.00 14.04 243 ILE A C 1
ATOM 1854 O O . ILE A 1 243 ? -7.422 70.455 41.551 1.00 14.27 243 ILE A O 1
ATOM 1859 N N . ALA A 1 244 ? -8.470 72.277 40.744 1.00 12.63 244 ALA A N 1
ATOM 1860 C CA . ALA A 1 244 ? -9.804 71.761 41.035 1.00 12.44 244 ALA A CA 1
ATOM 1861 C C . ALA A 1 244 ? -10.185 70.733 39.975 1.00 12.17 244 ALA A C 1
ATOM 1862 O O . ALA A 1 244 ? -9.859 70.896 38.798 1.00 11.40 244 ALA A O 1
ATOM 1864 N N . MET A 1 245 ? -10.866 69.673 40.396 1.00 11.64 245 MET A N 1
ATOM 1865 C CA . MET A 1 245 ? -11.282 68.623 39.471 1.00 10.65 245 MET A CA 1
ATOM 1866 C C . MET A 1 245 ? -12.749 68.282 39.693 1.00 11.13 245 MET A C 1
ATOM 1867 O O . MET A 1 245 ? -13.126 67.751 40.737 1.00 11.86 245 MET A O 1
ATOM 1872 N N . ALA A 1 246 ? -13.579 68.611 38.710 1.00 10.48 246 ALA A N 1
ATOM 1873 C CA . ALA A 1 246 ? -15.003 68.317 38.792 1.00 11.23 246 ALA A CA 1
ATOM 1874 C C . ALA A 1 246 ? -15.265 67.031 38.022 1.00 10.19 246 ALA A C 1
ATOM 1875 O O . ALA A 1 246 ? -14.438 66.614 37.206 1.00 9.87 246 ALA A O 1
ATOM 1877 N N . VAL A 1 247 ? -16.397 66.391 38.302 1.00 8.82 247 VAL A N 1
ATOM 1878 C CA . VAL A 1 247 ? -16.783 65.180 37.586 1.00 8.77 247 VAL A CA 1
ATOM 1879 C C . VAL A 1 247 ? -18.211 65.378 37.092 1.00 9.34 247 VAL A C 1
ATOM 1880 O O . VAL A 1 247 ? -18.977 66.139 37.680 1.00 8.74 247 VAL A O 1
ATOM 1884 N N . ASP A 1 248 ? -18.560 64.691 36.010 1.00 9.06 248 ASP A N 1
ATOM 1885 C CA . ASP A 1 248 ? -19.869 64.853 35.380 1.00 10.57 248 ASP A CA 1
ATOM 1886 C C . ASP A 1 248 ? -20.432 63.484 34.995 1.00 10.39 248 ASP A C 1
ATOM 1887 O O . ASP A 1 248 ? -19.817 62.764 34.209 1.00 11.03 248 ASP A O 1
ATOM 1892 N N . ALA A 1 249 ? -21.604 63.138 35.529 1.00 9.47 249 ALA A N 1
ATOM 1893 C CA . ALA A 1 249 ? -22.223 61.841 35.252 1.00 9.51 249 ALA A CA 1
ATOM 1894 C C . ALA A 1 249 ? -23.279 61.864 34.150 1.00 9.69 249 ALA A C 1
ATOM 1895 O O . ALA A 1 249 ? -23.829 60.822 33.790 1.00 9.99 249 ALA A O 1
ATOM 1897 N N . ASN A 1 250 ? -23.567 63.049 33.628 1.00 9.02 250 ASN A N 1
ATOM 1898 C CA . ASN A 1 250 ? -24.557 63.209 32.573 1.00 9.88 250 ASN A CA 1
ATOM 1899 C C . ASN A 1 250 ? -25.870 62.453 32.780 1.00 10.07 250 ASN A C 1
ATOM 1900 O O . ASN A 1 250 ? -26.361 61.777 31.873 1.00 11.17 250 ASN A O 1
ATOM 1905 N N . GLN A 1 251 ? -26.419 62.576 33.989 1.00 8.77 251 GLN A N 1
ATOM 1906 C CA . GLN A 1 251 ? -27.720 61.999 34.354 1.00 8.33 251 GLN A CA 1
ATOM 1907 C C . GLN A 1 251 ? -27.836 60.480 34.488 1.00 9.73 251 GLN A C 1
ATOM 1908 O O . GLN A 1 251 ? -28.939 59.959 34.615 1.00 10.22 251 GLN A O 1
ATOM 1914 N N . ARG A 1 252 ? -26.718 59.771 34.501 1.00 9.05 252 ARG A N 1
ATOM 1915 C CA . ARG A 1 252 ? -26.763 58.309 34.545 1.00 8.92 252 ARG A CA 1
ATOM 1916 C C . ARG A 1 252 ? -27.357 57.576 35.742 1.00 9.07 252 ARG A C 1
ATOM 1917 O O . ARG A 1 252 ? -27.998 56.538 35.572 1.00 11.27 252 ARG A O 1
ATOM 1925 N N . TRP A 1 253 ? -27.159 58.106 36.941 1.00 9.09 253 TRP A N 1
ATOM 1926 C CA . TRP A 1 253 ? -27.588 57.407 38.150 1.00 8.88 253 TRP A CA 1
ATOM 1927 C C . TRP A 1 253 ? -28.948 57.678 38.769 1.00 9.27 253 TRP A C 1
ATOM 1928 O O . TRP A 1 253 ? -29.582 58.702 38.511 1.00 9.44 253 TRP A O 1
ATOM 1939 N N . ASP A 1 254 ? -29.377 56.722 39.594 1.00 10.24 254 ASP A N 1
ATOM 1940 C CA . ASP A 1 254 ? -30.607 56.840 40.370 1.00 9.72 254 ASP A CA 1
ATOM 1941 C C . ASP A 1 254 ? -30.093 57.431 41.687 1.00 10.55 254 ASP A C 1
ATOM 1942 O O . ASP A 1 254 ? -28.879 57.515 41.892 1.00 10.61 254 ASP A O 1
ATOM 1947 N N . VAL A 1 255 ? -30.998 57.827 42.578 1.00 8.85 255 VAL A N 1
ATOM 1948 C CA . VAL A 1 255 ? -30.607 58.429 43.854 1.00 10.49 255 VAL A CA 1
ATOM 1949 C C . VAL A 1 255 ? -29.660 57.592 44.724 1.00 10.10 255 VAL A C 1
ATOM 1950 O O . VAL A 1 255 ? -28.565 58.044 45.072 1.00 9.53 255 VAL A O 1
ATOM 1954 N N . GLY A 1 256 ? -30.084 56.384 45.085 1.00 10.32 256 GLY A N 1
ATOM 1955 C CA . GLY A 1 256 ? -29.248 55.530 45.915 1.00 10.87 256 GLY A CA 1
ATOM 1956 C C . GLY A 1 256 ? -27.891 55.249 45.291 1.00 11.85 256 GLY A C 1
ATOM 1957 O O . GLY A 1 256 ? -26.857 55.451 45.930 1.00 11.16 256 GLY A O 1
ATOM 1958 N N . PRO A 1 257 ? -27.858 54.772 44.038 1.00 10.74 257 PRO A N 1
ATOM 1959 C CA . PRO A 1 257 ? -26.603 54.469 43.342 1.00 11.27 257 PRO A CA 1
ATOM 1960 C C . PRO A 1 257 ? -25.662 55.670 43.219 1.00 10.40 257 PRO A C 1
ATOM 1961 O O . PRO A 1 257 ? -24.441 55.519 43.284 1.00 11.38 257 PRO A O 1
ATOM 1965 N N . ALA A 1 258 ? -26.230 56.860 43.041 1.00 9.37 258 ALA A N 1
ATOM 1966 C CA . ALA A 1 258 ? -25.421 58.073 42.917 1.00 8.92 258 ALA A CA 1
ATOM 1967 C C . ALA A 1 258 ? -24.631 58.308 44.205 1.00 9.53 258 ALA A C 1
ATOM 1968 O O . ALA A 1 258 ? -23.437 58.611 44.174 1.00 9.68 258 ALA A O 1
ATOM 1970 N N . ILE A 1 259 ? -25.304 58.173 45.341 1.00 9.17 259 ILE A N 1
ATOM 1971 C CA . ILE A 1 259 ? -24.648 58.368 46.629 1.00 10.52 259 ILE A CA 1
ATOM 1972 C C . ILE A 1 259 ? -23.527 57.344 46.828 1.00 10.92 259 ILE A C 1
ATOM 1973 O O . ILE A 1 259 ? -22.432 57.693 47.268 1.00 12.16 259 ILE A O 1
ATOM 1978 N N . ASP A 1 260 ? -23.795 56.085 46.490 1.00 12.41 260 ASP A N 1
ATOM 1979 C CA . ASP A 1 260 ? -22.791 55.033 46.637 1.00 13.87 260 ASP A CA 1
ATOM 1980 C C . ASP A 1 260 ? -21.620 55.236 45.688 1.00 13.54 260 ASP A C 1
ATOM 1981 O O . ASP A 1 260 ? -20.471 54.969 46.038 1.00 14.35 260 ASP A O 1
ATOM 1986 N N . TRP A 1 261 ? -21.917 55.699 44.481 1.00 11.89 261 TRP A N 1
ATOM 1987 C CA . TRP A 1 261 ? -20.884 55.919 43.480 1.00 12.15 261 TRP A CA 1
ATOM 1988 C C . TRP A 1 261 ? -19.928 57.022 43.927 1.00 13.66 261 TRP A C 1
ATOM 1989 O O . TRP A 1 261 ? -18.706 56.861 43.877 1.00 13.22 261 TRP A O 1
ATOM 2000 N N . MET A 1 262 ? -20.480 58.145 44.372 1.00 14.04 262 MET A N 1
ATOM 2001 C CA . MET A 1 262 ? -19.638 59.250 44.802 1.00 14.91 262 MET A CA 1
ATOM 2002 C C . MET A 1 262 ? -18.823 58.904 46.040 1.00 16.72 262 MET A C 1
ATOM 2003 O O . MET A 1 262 ? -17.752 59.467 46.261 1.00 16.71 262 MET A O 1
ATOM 2008 N N . ARG A 1 263 ? -19.322 57.972 46.844 1.00 16.50 263 ARG A N 1
ATOM 2009 C CA . ARG A 1 263 ? -18.597 57.567 48.041 1.00 19.81 263 ARG A CA 1
ATOM 2010 C C . ARG A 1 263 ? -17.235 57.005 47.630 1.00 20.96 263 ARG A C 1
ATOM 2011 O O . ARG A 1 263 ? -16.266 57.078 48.387 1.00 21.18 263 ARG A O 1
ATOM 2019 N N . GLN A 1 264 ? -17.166 56.466 46.415 1.00 19.65 264 GLN A N 1
ATOM 2020 C CA . GLN A 1 264 ? -15.937 55.871 45.896 1.00 19.81 264 GLN A CA 1
ATOM 2021 C C . GLN A 1 264 ? -15.020 56.835 45.136 1.00 19.69 264 GLN A C 1
ATOM 2022 O O . GLN A 1 264 ? -13.907 56.465 44.753 1.00 19.51 264 GLN A O 1
ATOM 2028 N N . LEU A 1 265 ? -15.472 58.066 44.923 1.00 17.97 265 LEU A N 1
ATOM 2029 C CA . LEU A 1 265 ? -14.665 59.049 44.200 1.00 18.28 265 LEU A CA 1
ATOM 2030 C C . LEU A 1 265 ? -14.245 60.242 45.059 1.00 19.21 265 LEU A C 1
ATOM 2031 O O . LEU A 1 265 ? -13.344 60.996 44.686 1.00 18.89 265 LEU A O 1
ATOM 2036 N N . ALA A 1 266 ? -14.901 60.409 46.202 1.00 19.42 266 ALA A N 1
ATOM 2037 C CA . ALA A 1 266 ? -14.623 61.525 47.102 1.00 21.05 266 ALA A CA 1
ATOM 2038 C C . ALA A 1 266 ? -13.155 61.678 47.491 1.00 21.12 266 ALA A C 1
ATOM 2039 O O . ALA A 1 266 ? -12.673 62.798 47.671 1.00 20.79 266 ALA A O 1
ATOM 2041 N N . GLU A 1 267 ? -12.444 60.561 47.614 1.00 22.18 267 GLU A N 1
ATOM 2042 C CA . GLU A 1 267 ? -11.038 60.600 48.006 1.00 22.64 267 GLU A CA 1
ATOM 2043 C C . GLU A 1 267 ? -10.147 61.370 47.038 1.00 21.59 267 GLU A C 1
ATOM 2044 O O . GLU A 1 267 ? -9.016 61.718 47.379 1.00 21.96 267 GLU A O 1
ATOM 2050 N N . PHE A 1 268 ? -10.647 61.646 45.838 1.00 18.99 268 PHE A N 1
ATOM 2051 C CA . PHE A 1 268 ? -9.848 62.364 44.850 1.00 19.03 268 PHE A CA 1
ATOM 2052 C C . PHE A 1 268 ? -10.067 63.877 44.854 1.00 18.25 268 PHE A C 1
ATOM 2053 O O . PHE A 1 268 ? -9.610 64.575 43.946 1.00 18.68 268 PHE A O 1
ATOM 2061 N N . ASP A 1 269 ? -10.741 64.372 45.890 1.00 16.34 269 ASP A N 1
ATOM 2062 C CA . ASP A 1 269 ? -11.034 65.799 46.046 1.00 15.53 269 ASP A CA 1
ATOM 2063 C C . ASP A 1 269 ? -11.863 66.306 44.866 1.00 14.95 269 ASP A C 1
ATOM 2064 O O . ASP A 1 269 ? -11.325 66.844 43.897 1.00 14.90 269 ASP A O 1
ATOM 2069 N N . ILE A 1 270 ? -13.178 66.138 44.972 1.00 13.15 270 ILE A N 1
ATOM 2070 C CA . ILE A 1 270 ? -14.114 66.529 43.918 1.00 11.76 270 ILE A CA 1
ATOM 2071 C C . ILE A 1 270 ? -14.664 67.951 44.057 1.00 11.31 270 ILE A C 1
ATOM 2072 O O . ILE A 1 270 ? -15.280 68.288 45.071 1.00 12.12 270 ILE A O 1
ATOM 2077 N N . ALA A 1 271 ? -14.456 68.772 43.025 1.00 9.16 271 ALA A N 1
ATOM 2078 C CA . ALA A 1 271 ? -14.932 70.159 43.019 1.00 10.08 271 ALA A CA 1
ATOM 2079 C C . ALA A 1 271 ? -16.459 70.195 43.039 1.00 10.34 271 ALA A C 1
ATOM 2080 O O . ALA A 1 271 ? -17.061 71.033 43.713 1.00 11.28 271 ALA A O 1
ATOM 2082 N N . TRP A 1 272 ? -17.070 69.295 42.273 1.00 10.32 272 TRP A N 1
ATOM 2083 C CA . TRP A 1 272 ? -18.524 69.146 42.222 1.00 9.92 272 TRP A CA 1
ATOM 2084 C C . TRP A 1 272 ? -18.857 67.975 41.314 1.00 10.23 272 TRP A C 1
ATOM 2085 O O . TRP A 1 272 ? -18.037 67.576 40.487 1.00 9.14 272 TRP A O 1
ATOM 2096 N N . ILE A 1 273 ? -20.030 67.382 41.522 1.00 9.69 273 ILE A N 1
ATOM 2097 C CA . ILE A 1 273 ? -20.500 66.295 40.670 1.00 9.43 273 ILE A CA 1
ATOM 2098 C C . ILE A 1 273 ? -21.678 66.903 39.917 1.00 9.37 273 ILE A C 1
ATOM 2099 O O . ILE A 1 273 ? -22.638 67.385 40.524 1.00 9.18 273 ILE A O 1
ATOM 2104 N N . GLU A 1 274 ? -21.573 66.898 38.594 1.00 8.62 274 GLU A N 1
ATOM 2105 C CA . GLU A 1 274 ? -22.585 67.470 37.715 1.00 8.24 274 GLU A CA 1
ATOM 2106 C C . GLU A 1 274 ? -23.586 66.434 37.220 1.00 7.94 274 GLU A C 1
ATOM 2107 O O . GLU A 1 274 ? -23.208 65.333 36.826 1.00 8.50 274 GLU A O 1
ATOM 2113 N N . GLU A 1 275 ? -24.865 66.804 37.247 1.00 7.98 275 GLU A N 1
ATOM 2114 C CA . GLU A 1 275 ? -25.952 65.942 36.798 1.00 8.33 275 GLU A CA 1
ATOM 2115 C C . GLU A 1 275 ? -25.866 64.497 37.266 1.00 8.96 275 GLU A C 1
ATOM 2116 O O . GLU A 1 275 ? -25.792 63.572 36.452 1.00 8.47 275 GLU A O 1
ATOM 2122 N N . PRO A 1 276 ? -25.876 64.277 38.587 1.00 8.10 276 PRO A N 1
ATOM 2123 C CA . PRO A 1 276 ? -25.802 62.899 39.072 1.00 8.79 276 PRO A CA 1
ATOM 2124 C C . PRO A 1 276 ? -27.024 62.071 38.659 1.00 9.65 276 PRO A C 1
ATOM 2125 O O . PRO A 1 276 ? -26.933 60.856 38.525 1.00 9.91 276 PRO A O 1
ATOM 2129 N N . THR A 1 277 ? -28.160 62.730 38.439 1.00 9.71 277 THR A N 1
ATOM 2130 C CA . THR A 1 277 ? -29.373 62.012 38.051 1.00 8.04 277 THR A CA 1
ATOM 2131 C C . THR A 1 277 ? -30.198 62.782 37.011 1.00 9.91 277 THR A C 1
ATOM 2132 O O . THR A 1 277 ? -29.720 63.761 36.428 1.00 8.41 277 THR A O 1
ATOM 2136 N N . SER A 1 278 ? -31.425 62.323 36.769 1.00 8.55 278 SER A N 1
ATOM 2137 C CA . SER A 1 278 ? -32.324 62.948 35.797 1.00 9.11 278 SER A CA 1
ATOM 2138 C C . SER A 1 278 ? -32.424 64.457 35.974 1.00 8.24 278 SER A C 1
ATOM 2139 O O . SER A 1 278 ? -32.534 64.949 37.097 1.00 8.75 278 SER A O 1
ATOM 2142 N N . PRO A 1 279 ? -32.407 65.212 34.863 1.00 8.06 279 PRO A N 1
ATOM 2143 C CA . PRO A 1 279 ? -32.497 66.673 34.936 1.00 9.05 279 PRO A CA 1
ATOM 2144 C C . PRO A 1 279 ? -33.865 67.161 35.404 1.00 9.59 279 PRO A C 1
ATOM 2145 O O . PRO A 1 279 ? -34.065 68.358 35.622 1.00 9.94 279 PRO A O 1
ATOM 2149 N N . ASP A 1 280 ? -34.804 66.230 35.556 1.00 10.24 280 ASP A N 1
ATOM 2150 C CA . ASP A 1 280 ? -36.149 66.566 36.016 1.00 10.23 280 ASP A CA 1
ATOM 2151 C C . ASP A 1 280 ? -36.356 66.223 37.486 1.00 10.14 280 ASP A C 1
ATOM 2152 O O . ASP A 1 280 ? -37.362 66.613 38.074 1.00 10.16 280 ASP A O 1
ATOM 2157 N N . ASP A 1 281 ? -35.416 65.495 38.079 1.00 10.42 281 ASP A N 1
ATOM 2158 C CA . ASP A 1 281 ? -35.582 65.082 39.467 1.00 9.08 281 ASP A CA 1
ATOM 2159 C C . ASP A 1 281 ? -35.036 66.072 40.485 1.00 9.33 281 ASP A C 1
ATOM 2160 O O . ASP A 1 281 ? -33.898 65.964 40.946 1.00 10.62 281 ASP A O 1
ATOM 2165 N N . VAL A 1 282 ? -35.874 67.042 40.832 1.00 9.10 282 VAL A N 1
ATOM 2166 C CA . VAL A 1 282 ? -35.526 68.070 41.807 1.00 9.23 282 VAL A CA 1
ATOM 2167 C C . VAL A 1 282 ? -35.365 67.433 43.184 1.00 9.52 282 VAL A C 1
ATOM 2168 O O . VAL A 1 282 ? -34.355 67.631 43.863 1.00 8.26 282 VAL A O 1
ATOM 2172 N N . LEU A 1 283 ? -36.363 66.661 43.594 1.00 8.35 283 LEU A N 1
ATOM 2173 C CA . LEU A 1 283 ? -36.308 66.011 44.894 1.00 8.62 283 LEU A CA 1
ATOM 2174 C C . LEU A 1 283 ? -35.141 65.030 44.944 1.00 9.45 283 LEU A C 1
ATOM 2175 O O . LEU A 1 283 ? -34.500 64.875 45.983 1.00 9.33 283 LEU A O 1
ATOM 2180 N N . GLY A 1 284 ? -34.872 64.374 43.815 1.00 8.83 284 GLY A N 1
ATOM 2181 C CA . GLY A 1 284 ? -33.780 63.418 43.743 1.00 10.31 284 GLY A CA 1
ATOM 2182 C C . GLY A 1 284 ? -32.417 64.062 43.927 1.00 8.89 284 GLY A C 1
ATOM 2183 O O . GLY A 1 284 ? -31.560 63.529 44.637 1.00 7.93 284 GLY A O 1
ATOM 2184 N N . HIS A 1 285 ? -32.196 65.202 43.281 1.00 8.64 285 HIS A N 1
ATOM 2185 C CA . HIS A 1 285 ? -30.922 65.894 43.426 1.00 8.50 285 HIS A CA 1
ATOM 2186 C C . HIS A 1 285 ? -30.755 66.332 44.878 1.00 8.90 285 HIS A C 1
ATOM 2187 O O . HIS A 1 285 ? -29.659 66.268 45.431 1.00 8.72 285 HIS A O 1
ATOM 2194 N N . ALA A 1 286 ? -31.845 66.765 45.504 1.00 8.73 286 ALA A N 1
ATOM 2195 C CA . ALA A 1 286 ? -31.775 67.190 46.896 1.00 8.62 286 ALA A CA 1
ATOM 2196 C C . ALA A 1 286 ? -31.404 66.007 47.791 1.00 9.15 286 ALA A C 1
ATOM 2197 O O . ALA A 1 286 ? -30.619 66.156 48.728 1.00 8.90 286 ALA A O 1
ATOM 2199 N N . ALA A 1 287 ? -31.963 64.832 47.500 1.00 8.58 287 ALA A N 1
ATOM 2200 C CA . ALA A 1 287 ? -31.672 63.638 48.292 1.00 8.48 287 ALA A CA 1
ATOM 2201 C C . ALA A 1 287 ? -30.215 63.223 48.119 1.00 9.29 287 ALA A C 1
ATOM 2202 O O . ALA A 1 287 ? -29.562 62.796 49.074 1.00 9.62 287 ALA A O 1
ATOM 2204 N N . ILE A 1 288 ? -29.709 63.342 46.896 1.00 8.83 288 ILE A N 1
ATOM 2205 C CA . ILE A 1 288 ? -28.321 62.988 46.622 1.00 8.94 288 ILE A CA 1
ATOM 2206 C C . ILE A 1 288 ? -27.408 63.966 47.353 1.00 9.85 288 ILE A C 1
ATOM 2207 O O . ILE A 1 288 ? -26.433 63.565 47.991 1.00 10.16 288 ILE A O 1
ATOM 2212 N N . ARG A 1 289 ? -27.738 65.251 47.270 1.00 9.93 289 ARG A N 1
ATOM 2213 C CA . ARG A 1 289 ? -26.948 66.284 47.928 1.00 9.83 289 ARG A CA 1
ATOM 2214 C C . ARG A 1 289 ? -26.888 66.034 49.436 1.00 11.23 289 ARG A C 1
ATOM 2215 O O . ARG A 1 289 ? -25.835 66.180 50.061 1.00 10.34 289 ARG A O 1
ATOM 2223 N N . GLN A 1 290 ? -28.021 65.653 50.017 1.00 10.33 290 GLN A N 1
ATOM 2224 C CA . GLN A 1 290 ? -28.076 65.379 51.448 1.00 11.27 290 GLN A CA 1
ATOM 2225 C C . GLN A 1 290 ? -27.191 64.191 51.801 1.00 11.24 290 GLN A C 1
ATOM 2226 O O . GLN A 1 290 ? -26.601 64.142 52.879 1.00 13.35 290 GLN A O 1
ATOM 2232 N N . GLY A 1 291 ? -27.091 63.238 50.881 1.00 11.35 291 GLY A N 1
ATOM 2233 C CA . GLY A 1 291 ? -26.287 62.057 51.135 1.00 11.42 291 GLY A CA 1
ATOM 2234 C C . GLY A 1 291 ? -24.789 62.202 50.932 1.00 12.33 291 GLY A C 1
ATOM 2235 O O . GLY A 1 291 ? -24.009 61.543 51.623 1.00 14.32 291 GLY A O 1
ATOM 2236 N N . ILE A 1 292 ? -24.372 63.057 50.001 1.00 11.62 292 ILE A N 1
ATOM 2237 C CA . ILE A 1 292 ? -22.944 63.210 49.734 1.00 10.59 292 ILE A CA 1
ATOM 2238 C C . ILE A 1 292 ? -22.310 64.503 50.239 1.00 12.36 292 ILE A C 1
ATOM 2239 O O . ILE A 1 292 ? -21.105 64.699 50.086 1.00 10.95 292 ILE A O 1
ATOM 2244 N N . THR A 1 293 ? -23.106 65.379 50.845 1.00 11.83 293 THR A N 1
ATOM 2245 C CA . THR A 1 293 ? -22.573 66.642 51.354 1.00 11.92 293 THR A CA 1
ATOM 2246 C C . THR A 1 293 ? -21.354 66.340 52.239 1.00 12.07 293 THR A C 1
ATOM 2247 O O . THR A 1 293 ? -21.333 65.339 52.957 1.00 11.66 293 THR A O 1
ATOM 2251 N N . PRO A 1 294 ? -20.333 67.215 52.228 1.00 11.36 294 PRO A N 1
ATOM 2252 C CA . PRO A 1 294 ? -20.192 68.483 51.512 1.00 11.79 294 PRO A CA 1
ATOM 2253 C C . PRO A 1 294 ? -19.713 68.429 50.064 1.00 11.88 294 PRO A C 1
ATOM 2254 O O . PRO A 1 294 ? -19.324 69.460 49.518 1.00 13.29 294 PRO A O 1
ATOM 2258 N N . VAL A 1 295 ? -19.711 67.253 49.441 1.00 12.05 295 VAL A N 1
ATOM 2259 C CA . VAL A 1 295 ? -19.299 67.193 48.039 1.00 10.75 295 VAL A CA 1
ATOM 2260 C C . VAL A 1 295 ? -20.386 67.948 47.273 1.00 11.03 295 VAL A C 1
ATOM 2261 O O . VAL A 1 295 ? -21.554 67.554 47.301 1.00 11.17 295 VAL A O 1
ATOM 2265 N N . PRO A 1 296 ? -20.018 69.040 46.577 1.00 10.74 296 PRO A N 1
ATOM 2266 C CA . PRO A 1 296 ? -20.963 69.863 45.811 1.00 10.02 296 PRO A CA 1
ATOM 2267 C C . PRO A 1 296 ? -21.699 69.161 44.677 1.00 9.86 296 PRO A C 1
ATOM 2268 O O . PRO A 1 296 ? -21.117 68.364 43.941 1.00 10.98 296 PRO A O 1
ATOM 2272 N N . VAL A 1 297 ? -22.979 69.492 44.541 1.00 8.56 297 VAL A N 1
ATOM 2273 C CA . VAL A 1 297 ? -23.834 68.932 43.499 1.00 9.14 297 VAL A CA 1
ATOM 2274 C C . VAL A 1 297 ? -24.312 70.042 42.568 1.00 8.50 297 VAL A C 1
ATOM 2275 O O . VAL A 1 297 ? -24.676 71.123 43.021 1.00 8.69 297 VAL A O 1
ATOM 2279 N N . SER A 1 298 ? -24.308 69.776 41.267 1.00 8.26 298 SER A N 1
ATOM 2280 C CA . SER A 1 298 ? -24.785 70.763 40.306 1.00 7.33 298 SER A CA 1
ATOM 2281 C C . SER A 1 298 ? -25.618 70.090 39.233 1.00 8.47 298 SER A C 1
ATOM 2282 O O . SER A 1 298 ? -25.583 68.874 39.068 1.00 9.03 298 SER A O 1
ATOM 2285 N N . THR A 1 299 ? -26.372 70.911 38.515 1.00 8.78 299 THR A N 1
ATOM 2286 C CA . THR A 1 299 ? -27.204 70.471 37.402 1.00 8.58 299 THR A CA 1
ATOM 2287 C C . THR A 1 299 ? -27.616 71.757 36.708 1.00 9.18 299 THR A C 1
ATOM 2288 O O . THR A 1 299 ? -27.432 72.843 37.267 1.00 9.77 299 THR A O 1
ATOM 2292 N N . GLY A 1 300 ? -28.148 71.655 35.492 1.00 8.76 300 GLY A N 1
ATOM 2293 C CA . GLY A 1 300 ? -28.583 72.860 34.812 1.00 9.15 300 GLY A CA 1
ATOM 2294 C C . GLY A 1 300 ? -28.542 72.916 33.295 1.00 8.99 300 GLY A C 1
ATOM 2295 O O . GLY A 1 300 ? -29.364 73.604 32.692 1.00 9.84 300 GLY A O 1
ATOM 2296 N N . GLU A 1 301 ? -27.614 72.206 32.662 1.00 9.45 301 GLU A N 1
ATOM 2297 C CA . GLU A 1 301 ? -27.520 72.278 31.204 1.00 8.98 301 GLU A CA 1
ATOM 2298 C C . GLU A 1 301 ? -28.746 71.763 30.463 1.00 9.85 301 GLU A C 1
ATOM 2299 O O . GLU A 1 301 ? -28.976 72.142 29.313 1.00 10.56 301 GLU A O 1
ATOM 2305 N N . HIS A 1 302 ? -29.522 70.900 31.113 1.00 9.97 302 HIS A N 1
ATOM 2306 C CA . HIS A 1 302 ? -30.739 70.362 30.507 1.00 10.24 302 HIS A CA 1
ATOM 2307 C C . HIS A 1 302 ? -31.985 70.850 31.246 1.00 10.66 302 HIS A C 1
ATOM 2308 O O . HIS A 1 302 ? -33.100 70.449 30.915 1.00 11.72 302 HIS A O 1
ATOM 2315 N N . THR A 1 303 ? -31.810 71.705 32.251 1.00 8.96 303 THR A N 1
ATOM 2316 C CA . THR A 1 303 ? -32.968 72.212 32.988 1.00 8.82 303 THR A CA 1
ATOM 2317 C C . THR A 1 303 ? -33.829 72.971 31.988 1.00 10.01 303 THR A C 1
ATOM 2318 O O . THR A 1 303 ? -33.395 73.953 31.392 1.00 10.35 303 THR A O 1
ATOM 2322 N N . GLN A 1 304 ? -35.061 72.502 31.815 1.00 9.31 304 GLN A N 1
ATOM 2323 C CA . GLN A 1 304 ? -35.969 73.047 30.809 1.00 8.68 304 GLN A CA 1
ATOM 2324 C C . GLN A 1 304 ? -36.398 74.508 30.853 1.00 8.91 304 GLN A C 1
ATOM 2325 O O . GLN A 1 304 ? -36.572 75.125 29.802 1.00 8.55 304 GLN A O 1
ATOM 2331 N N . ASN A 1 305 ? -36.580 75.068 32.042 1.00 7.80 305 ASN A N 1
ATOM 2332 C CA . ASN A 1 305 ? -37.006 76.458 32.137 1.00 8.28 305 ASN A CA 1
ATOM 2333 C C . ASN A 1 305 ? -36.785 77.021 33.534 1.00 8.23 305 ASN A C 1
ATOM 2334 O O . ASN A 1 305 ? -36.324 76.317 34.434 1.00 9.14 305 ASN A O 1
ATOM 2339 N N . ARG A 1 306 ? -37.127 78.294 33.704 1.00 8.97 306 ARG A N 1
ATOM 2340 C CA . ARG A 1 306 ? -36.940 78.996 34.970 1.00 8.90 306 ARG A CA 1
ATOM 2341 C C . ARG A 1 306 ? -37.771 78.445 36.122 1.00 9.16 306 ARG A C 1
ATOM 2342 O O . ARG A 1 306 ? -37.411 78.631 37.283 1.00 9.68 306 ARG A O 1
ATOM 2350 N N . VAL A 1 307 ? -38.875 77.773 35.806 1.00 8.34 307 VAL A N 1
ATOM 2351 C CA . VAL A 1 307 ? -39.742 77.210 36.840 1.00 8.46 307 VAL A CA 1
ATOM 2352 C C . VAL A 1 307 ? -39.058 76.035 37.531 1.00 8.51 307 VAL A C 1
ATOM 2353 O O . VAL A 1 307 ? -39.172 75.869 38.750 1.00 9.23 307 VAL A O 1
ATOM 2357 N N . VAL A 1 308 ? -38.340 75.222 36.760 1.00 7.33 308 VAL A N 1
ATOM 2358 C CA . VAL A 1 308 ? -37.634 74.095 37.345 1.00 7.67 308 VAL A CA 1
ATOM 2359 C C . VAL A 1 308 ? -36.437 74.643 38.129 1.00 8.39 308 VAL A C 1
ATOM 2360 O O . VAL A 1 308 ? -36.133 74.157 39.217 1.00 9.41 308 VAL A O 1
ATOM 2364 N N . PHE A 1 309 ? -35.771 75.667 37.594 1.00 8.41 309 PHE A N 1
ATOM 2365 C CA . PHE A 1 309 ? -34.650 76.269 38.316 1.00 8.37 309 PHE A CA 1
ATOM 2366 C C . PHE A 1 309 ? -35.139 76.820 39.657 1.00 8.03 309 PHE A C 1
ATOM 2367 O O . PHE A 1 309 ? -34.461 76.672 40.674 1.00 8.16 309 PHE A O 1
ATOM 2375 N N . LYS A 1 310 ? -36.311 77.455 39.661 1.00 7.38 310 LYS A N 1
ATOM 2376 C CA . LYS A 1 310 ? -36.863 78.003 40.899 1.00 6.65 310 LYS A CA 1
ATOM 2377 C C . LYS A 1 310 ? -36.948 76.901 41.949 1.00 8.12 310 LYS A C 1
ATOM 2378 O O . LYS A 1 310 ? -36.540 77.087 43.093 1.00 8.47 310 LYS A O 1
ATOM 2384 N N . GLN A 1 311 ? -37.472 75.744 41.552 1.00 7.83 311 GLN A N 1
ATOM 2385 C CA . GLN A 1 311 ? -37.613 74.623 42.477 1.00 8.43 311 GLN A CA 1
ATOM 2386 C C . GLN A 1 311 ? -36.288 74.034 42.940 1.00 8.05 311 GLN A C 1
ATOM 2387 O O . GLN A 1 311 ? -36.155 73.628 44.092 1.00 7.98 311 GLN A O 1
ATOM 2393 N N . LEU A 1 312 ? -35.308 73.972 42.046 1.00 8.06 312 LEU A N 1
ATOM 2394 C CA . LEU A 1 312 ? -34.002 73.448 42.434 1.00 8.88 312 LEU A CA 1
ATOM 2395 C C . LEU A 1 312 ? -33.459 74.314 43.568 1.00 9.13 312 LEU A C 1
ATOM 2396 O O . LEU A 1 312 ? -32.872 73.812 44.527 1.00 9.37 312 LEU A O 1
ATOM 2401 N N . LEU A 1 313 ? -33.667 75.622 43.452 1.00 8.52 313 LEU A N 1
ATOM 2402 C CA . LEU A 1 313 ? -33.193 76.565 44.458 1.00 8.30 313 LEU A CA 1
ATOM 2403 C C . LEU A 1 313 ? -34.014 76.474 45.746 1.00 8.80 313 LEU A C 1
ATOM 2404 O O . LEU A 1 313 ? -33.458 76.452 46.849 1.00 9.85 313 LEU A O 1
ATOM 2409 N N . GLN A 1 314 ? -35.335 76.421 45.604 1.00 9.17 314 GLN A N 1
ATOM 2410 C CA . GLN A 1 314 ? -36.228 76.315 46.755 1.00 9.21 314 GLN A CA 1
ATOM 2411 C C . GLN A 1 314 ? -35.961 75.045 47.559 1.00 10.37 314 GLN A C 1
ATOM 2412 O O . GLN A 1 314 ? -35.930 75.068 48.797 1.00 11.31 314 GLN A O 1
ATOM 2418 N N . ALA A 1 315 ? -35.757 73.940 46.849 1.00 9.40 315 ALA A N 1
ATOM 2419 C CA . ALA A 1 315 ? -35.530 72.648 47.487 1.00 11.07 315 ALA A CA 1
ATOM 2420 C C . ALA A 1 315 ? -34.115 72.432 48.009 1.00 12.19 315 ALA A C 1
ATOM 2421 O O . ALA A 1 315 ? -33.864 71.466 48.731 1.00 14.12 315 ALA A O 1
ATOM 2423 N N . GLY A 1 316 ? -33.194 73.322 47.651 1.00 11.25 316 GLY A N 1
ATOM 2424 C CA . GLY A 1 316 ? -31.820 73.157 48.094 1.00 12.79 316 GLY A CA 1
ATOM 2425 C C . GLY A 1 316 ? -31.236 71.905 47.463 1.00 12.59 316 GLY A C 1
ATOM 2426 O O . GLY A 1 316 ? -30.535 71.128 48.112 1.00 14.77 316 GLY A O 1
ATOM 2427 N N . ALA A 1 317 ? -31.528 71.714 46.181 1.00 11.90 317 ALA A N 1
ATOM 2428 C CA . ALA A 1 317 ? -31.061 70.546 45.446 1.00 11.28 317 ALA A CA 1
ATOM 2429 C C . ALA A 1 317 ? -29.678 70.725 44.832 1.00 11.95 317 ALA A C 1
ATOM 2430 O O . ALA A 1 317 ? -29.081 69.761 44.349 1.00 13.22 317 ALA A O 1
ATOM 2432 N N . VAL A 1 318 ? -29.166 71.951 44.862 1.00 12.32 318 VAL A N 1
ATOM 2433 C CA . VAL A 1 318 ? -27.873 72.249 44.252 1.00 12.25 318 VAL A CA 1
ATOM 2434 C C . VAL A 1 318 ? -26.967 73.169 45.056 1.00 11.96 318 VAL A C 1
ATOM 2435 O O . VAL A 1 318 ? -27.437 74.020 45.814 1.00 12.86 318 VAL A O 1
ATOM 2439 N N . ASP A 1 319 ? -25.661 72.996 44.870 1.00 11.49 319 ASP A N 1
ATOM 2440 C CA . ASP A 1 319 ? -24.673 73.847 45.525 1.00 11.79 319 ASP A CA 1
ATOM 2441 C C . ASP A 1 319 ? -24.278 74.939 44.536 1.00 12.22 319 ASP A C 1
ATOM 2442 O O . ASP A 1 319 ? -23.838 76.020 44.923 1.00 14.28 319 ASP A O 1
ATOM 2447 N N . LEU A 1 320 ? -24.438 74.632 43.253 1.00 10.88 320 LEU A N 1
ATOM 2448 C CA . LEU A 1 320 ? -24.141 75.565 42.172 1.00 9.52 320 LEU A CA 1
ATOM 2449 C C . LEU A 1 320 ? -24.960 75.088 40.978 1.00 9.22 320 LEU A C 1
ATOM 2450 O O . LEU A 1 320 ? -25.382 73.931 40.935 1.00 9.62 320 LEU A O 1
ATOM 2455 N N . ILE A 1 321 ? -25.214 75.969 40.019 1.00 8.39 321 ILE A N 1
ATOM 2456 C CA . ILE A 1 321 ? -25.989 75.552 38.854 1.00 9.39 321 ILE A CA 1
ATOM 2457 C C . ILE A 1 321 ? -25.311 75.912 37.555 1.00 10.02 321 ILE A C 1
ATOM 2458 O O . ILE A 1 321 ? -24.482 76.817 37.496 1.00 10.10 321 ILE A O 1
ATOM 2463 N N . GLN A 1 322 ? -25.671 75.175 36.514 1.00 9.45 322 GLN A N 1
ATOM 2464 C CA . GLN A 1 322 ? -25.188 75.470 35.181 1.00 9.55 322 GLN A CA 1
ATOM 2465 C C . GLN A 1 322 ? -26.367 76.193 34.560 1.00 10.71 322 GLN A C 1
ATOM 2466 O O . GLN A 1 322 ? -27.509 76.018 34.998 1.00 11.00 322 GLN A O 1
ATOM 2472 N N . ILE A 1 323 ? -26.087 77.047 33.586 1.00 10.42 323 ILE A N 1
ATOM 2473 C CA . ILE A 1 323 ? -27.140 77.685 32.814 1.00 9.69 323 ILE A CA 1
ATOM 2474 C C . ILE A 1 323 ? -26.662 77.335 31.419 1.00 9.42 323 ILE A C 1
ATOM 2475 O O . ILE A 1 323 ? -25.493 76.978 31.240 1.00 10.14 323 ILE A O 1
ATOM 2480 N N . ASP A 1 324 ? -27.555 77.390 30.441 1.00 8.50 324 ASP A N 1
ATOM 2481 C CA . ASP A 1 324 ? -27.174 77.086 29.070 1.00 8.98 324 ASP A CA 1
ATOM 2482 C C . ASP A 1 324 ? -27.844 78.108 28.175 1.00 8.42 324 ASP A C 1
ATOM 2483 O O . ASP A 1 324 ? -29.028 78.398 28.326 1.00 9.08 324 ASP A O 1
ATOM 2488 N N . ALA A 1 325 ? -27.084 78.651 27.234 1.00 9.17 325 ALA A N 1
ATOM 2489 C CA . ALA A 1 325 ? -27.610 79.675 26.350 1.00 9.52 325 ALA A CA 1
ATOM 2490 C C . ALA A 1 325 ? -28.705 79.219 25.394 1.00 10.52 325 ALA A C 1
ATOM 2491 O O . ALA A 1 325 ? -29.549 80.023 25.004 1.00 10.93 325 ALA A O 1
ATOM 2493 N N . ALA A 1 326 ? -28.709 77.938 25.032 1.00 9.53 326 ALA A N 1
ATOM 2494 C CA . ALA A 1 326 ? -29.682 77.440 24.063 1.00 9.87 326 ALA A CA 1
ATOM 2495 C C . ALA A 1 326 ? -30.741 76.454 24.553 1.00 10.73 326 ALA A C 1
ATOM 2496 O O . ALA A 1 326 ? -31.616 76.058 23.786 1.00 13.48 326 ALA A O 1
ATOM 2498 N N . ARG A 1 327 ? -30.682 76.062 25.819 1.00 8.92 327 ARG A N 1
ATOM 2499 C CA . ARG A 1 327 ? -31.650 75.102 26.348 1.00 8.90 327 ARG A CA 1
ATOM 2500 C C . ARG A 1 327 ? -33.010 75.707 26.702 1.00 10.03 327 ARG A C 1
ATOM 2501 O O . ARG A 1 327 ? -34.041 75.051 26.552 1.00 10.73 327 ARG A O 1
ATOM 2509 N N . VAL A 1 328 ? -33.009 76.959 27.150 1.00 10.20 328 VAL A N 1
ATOM 2510 C CA . VAL A 1 328 ? -34.242 77.624 27.562 1.00 10.15 328 VAL A CA 1
ATOM 2511 C C . VAL A 1 328 ? -34.816 78.633 26.564 1.00 10.84 328 VAL A C 1
ATOM 2512 O O . VAL A 1 328 ? -34.505 78.585 25.371 1.00 13.01 328 VAL A O 1
ATOM 2516 N N . GLY A 1 329 ? -35.660 79.538 27.059 1.00 9.51 329 GLY A N 1
ATOM 2517 C CA . GLY A 1 329 ? -36.291 80.534 26.206 1.00 9.91 329 GLY A CA 1
ATOM 2518 C C . GLY A 1 329 ? -35.465 81.765 25.884 1.00 10.17 329 GLY A C 1
ATOM 2519 O O . GLY A 1 329 ? -35.944 82.895 26.007 1.00 10.82 329 GLY A O 1
ATOM 2520 N N . GLY A 1 330 ? -34.221 81.549 25.472 1.00 10.54 330 GLY A N 1
ATOM 2521 C CA . GLY A 1 330 ? -33.360 82.663 25.116 1.00 9.60 330 GLY A CA 1
ATOM 2522 C C . GLY A 1 330 ? -32.899 83.532 26.270 1.00 9.96 330 GLY A C 1
ATOM 2523 O O . GLY A 1 330 ? -33.061 83.187 27.445 1.00 8.56 330 GLY A O 1
ATOM 2524 N N . VAL A 1 331 ? -32.321 84.678 25.925 1.00 8.61 331 VAL A N 1
ATOM 2525 C CA . VAL A 1 331 ? -31.812 85.606 26.926 1.00 9.24 331 VAL A CA 1
ATOM 2526 C C . VAL A 1 331 ? -32.839 85.955 28.001 1.00 9.44 331 VAL A C 1
ATOM 2527 O O . VAL A 1 331 ? -32.513 85.959 29.185 1.00 9.57 331 VAL A O 1
ATOM 2531 N N . ASN A 1 332 ? -34.077 86.233 27.594 1.00 9.51 332 ASN A N 1
ATOM 2532 C CA . ASN A 1 332 ? -35.122 86.601 28.549 1.00 9.43 332 ASN A CA 1
ATOM 2533 C C . ASN A 1 332 ? -35.233 85.608 29.696 1.00 9.57 332 ASN A C 1
ATOM 2534 O O . ASN A 1 332 ? -35.361 85.999 30.856 1.00 8.94 332 ASN A O 1
ATOM 2539 N N . GLU A 1 333 ? -35.203 84.320 29.374 1.00 8.87 333 GLU A N 1
ATOM 2540 C CA . GLU A 1 333 ? -35.328 83.314 30.417 1.00 8.36 333 GLU A CA 1
ATOM 2541 C C . GLU A 1 333 ? -34.062 83.194 31.244 1.00 8.73 333 GLU A C 1
ATOM 2542 O O . GLU A 1 333 ? -34.125 83.037 32.463 1.00 9.37 333 GLU A O 1
ATOM 2548 N N . ASN A 1 334 ? -32.906 83.279 30.598 1.00 9.25 334 ASN A N 1
ATOM 2549 C CA . ASN A 1 334 ? -31.673 83.173 31.360 1.00 8.58 334 ASN A CA 1
ATOM 2550 C C . ASN A 1 334 ? -31.495 84.348 32.319 1.00 9.58 334 ASN A C 1
ATOM 2551 O O . ASN A 1 334 ? -30.867 84.200 33.368 1.00 8.59 334 ASN A O 1
ATOM 2556 N N . LEU A 1 335 ? -32.065 85.507 31.988 1.00 9.80 335 LEU A N 1
ATOM 2557 C CA . LEU A 1 335 ? -31.960 86.645 32.897 1.00 9.12 335 LEU A CA 1
ATOM 2558 C C . LEU A 1 335 ? -32.751 86.322 34.164 1.00 9.97 335 LEU A C 1
ATOM 2559 O O . LEU A 1 335 ? -32.314 86.629 35.271 1.00 9.07 335 LEU A O 1
ATOM 2564 N N . ALA A 1 336 ? -33.913 85.694 34.000 1.00 8.85 336 ALA A N 1
ATOM 2565 C CA . ALA A 1 336 ? -34.729 85.330 35.156 1.00 8.05 336 ALA A CA 1
ATOM 2566 C C . ALA A 1 336 ? -33.990 84.304 36.007 1.00 8.69 336 ALA A C 1
ATOM 2567 O O . ALA A 1 336 ? -34.006 84.370 37.237 1.00 8.76 336 ALA A O 1
ATOM 2569 N N . ILE A 1 337 ? -33.341 83.354 35.344 1.00 7.93 337 ILE A N 1
ATOM 2570 C CA . ILE A 1 337 ? -32.602 82.305 36.038 1.00 7.72 337 ILE A CA 1
ATOM 2571 C C . ILE A 1 337 ? -31.416 82.887 36.804 1.00 8.89 337 ILE A C 1
ATOM 2572 O O . ILE A 1 337 ? -31.163 82.509 37.949 1.00 9.21 337 ILE A O 1
ATOM 2577 N N . LEU A 1 338 ? -30.698 83.815 36.180 1.00 8.26 338 LEU A N 1
ATOM 2578 C CA . LEU A 1 338 ? -29.557 84.443 36.838 1.00 8.88 338 LEU A CA 1
ATOM 2579 C C . LEU A 1 338 ? -30.009 85.266 38.046 1.00 8.38 338 LEU A C 1
ATOM 2580 O O . LEU A 1 338 ? -29.328 85.298 39.070 1.00 9.00 338 LEU A O 1
ATOM 2585 N N . LEU A 1 339 ? -31.159 85.927 37.935 1.00 8.56 339 LEU A N 1
ATOM 2586 C CA . LEU A 1 339 ? -31.669 86.723 39.051 1.00 8.60 339 LEU A CA 1
ATOM 2587 C C . LEU A 1 339 ? -32.105 85.801 40.188 1.00 8.91 339 LEU A C 1
ATOM 2588 O O . LEU A 1 339 ? -31.885 86.103 41.361 1.00 9.14 339 LEU A O 1
ATOM 2593 N N . LEU A 1 340 ? -32.719 84.672 39.843 1.00 8.81 340 LEU A N 1
ATOM 2594 C CA . LEU A 1 340 ? -33.133 83.708 40.858 1.00 9.36 340 LEU A CA 1
ATOM 2595 C C . LEU A 1 340 ? -31.900 83.181 41.591 1.00 8.78 340 LEU A C 1
ATOM 2596 O O . LEU A 1 340 ? -31.891 83.085 42.819 1.00 8.85 340 LEU A O 1
ATOM 2601 N N . ALA A 1 341 ? -30.859 82.844 40.834 1.00 7.88 341 ALA A N 1
ATOM 2602 C CA . ALA A 1 341 ? -29.631 82.322 41.424 1.00 9.00 341 ALA A CA 1
ATOM 2603 C C . ALA A 1 341 ? -29.004 83.351 42.354 1.00 9.02 341 ALA A C 1
ATOM 2604 O O . ALA A 1 341 ? -28.544 83.017 43.447 1.00 10.09 341 ALA A O 1
ATOM 2606 N N . ALA A 1 342 ? -28.997 84.606 41.920 1.00 8.58 342 ALA A N 1
ATOM 2607 C CA . ALA A 1 342 ? -28.427 85.676 42.727 1.00 9.82 342 ALA A CA 1
ATOM 2608 C C . ALA A 1 342 ? -29.219 85.861 44.016 1.00 9.63 342 ALA A C 1
ATOM 2609 O O . ALA A 1 342 ? -28.638 85.981 45.101 1.00 10.73 342 ALA A O 1
ATOM 2611 N N . LYS A 1 343 ? -30.545 85.869 43.904 1.00 10.10 343 LYS A N 1
ATOM 2612 C CA . LYS A 1 343 ? -31.389 86.064 45.078 1.00 9.71 343 LYS A CA 1
ATOM 2613 C C . LYS A 1 343 ? -31.215 84.930 46.082 1.00 10.09 343 LYS A C 1
ATOM 2614 O O . LYS A 1 343 ? -31.248 85.157 47.293 1.00 10.30 343 LYS A O 1
ATOM 2620 N N . PHE A 1 344 ? -31.024 83.711 45.582 1.00 8.74 344 PHE A N 1
ATOM 2621 C CA . PHE A 1 344 ? -30.838 82.562 46.466 1.00 9.81 344 PHE A CA 1
ATOM 2622 C C . PHE A 1 344 ? -29.378 82.336 46.857 1.00 9.66 344 PHE A C 1
ATOM 2623 O O . PHE A 1 344 ? -29.060 81.406 47.602 1.00 10.77 344 PHE A O 1
ATOM 2631 N N . GLY A 1 345 ? -28.492 83.195 46.361 1.00 9.37 345 GLY A N 1
ATOM 2632 C CA . GLY A 1 345 ? -27.084 83.078 46.695 1.00 10.78 345 GLY A CA 1
ATOM 2633 C C . GLY A 1 345 ? -26.425 81.791 46.242 1.00 11.63 345 GLY A C 1
ATOM 2634 O O . GLY A 1 345 ? -25.637 81.192 46.980 1.00 12.73 345 GLY A O 1
ATOM 2635 N N . VAL A 1 346 ? -26.746 81.366 45.025 1.00 9.39 346 VAL A N 1
ATOM 2636 C CA . VAL A 1 346 ? -26.184 80.150 44.456 1.00 9.85 346 VAL A CA 1
ATOM 2637 C C . VAL A 1 346 ? -25.342 80.503 43.237 1.00 10.06 346 VAL A C 1
ATOM 2638 O O . VAL A 1 346 ? -25.812 81.164 42.313 1.00 10.95 346 VAL A O 1
ATOM 2642 N N . ARG A 1 347 ? -24.090 80.058 43.250 1.00 9.98 347 ARG A N 1
ATOM 2643 C CA . ARG A 1 347 ? -23.153 80.332 42.164 1.00 10.09 347 ARG A CA 1
ATOM 2644 C C . ARG A 1 347 ? -23.558 79.701 40.845 1.00 10.25 347 ARG A C 1
ATOM 2645 O O . ARG A 1 347 ? -24.149 78.627 40.817 1.00 9.30 347 ARG A O 1
ATOM 2653 N N . VAL A 1 348 ? -23.214 80.375 39.753 1.00 8.63 348 VAL A N 1
ATOM 2654 C CA . VAL A 1 348 ? -23.523 79.887 38.416 1.00 9.14 348 VAL A CA 1
ATOM 2655 C C . VAL A 1 348 ? -22.243 79.575 37.640 1.00 8.71 348 VAL A C 1
ATOM 2656 O O . VAL A 1 348 ? -21.359 80.426 37.510 1.00 9.48 348 VAL A O 1
ATOM 2660 N N . PHE A 1 349 ? -22.144 78.342 37.150 1.00 8.80 349 PHE A N 1
ATOM 2661 C CA . PHE A 1 349 ? -21.003 77.898 36.349 1.00 9.77 349 PHE A CA 1
ATOM 2662 C C . PHE A 1 349 ? -21.615 77.518 35.003 1.00 9.82 349 PHE A C 1
ATOM 2663 O O . PHE A 1 349 ? -22.061 76.386 34.816 1.00 9.27 349 PHE A O 1
ATOM 2671 N N . PRO A 1 350 ? -21.652 78.458 34.048 1.00 9.76 350 PRO A N 1
ATOM 2672 C CA . PRO A 1 350 ? -22.233 78.182 32.729 1.00 9.61 350 PRO A CA 1
ATOM 2673 C C . PRO A 1 350 ? -21.724 76.949 31.992 1.00 9.85 350 PRO A C 1
ATOM 2674 O O . PRO A 1 350 ? -20.531 76.643 31.999 1.00 9.60 350 PRO A O 1
ATOM 2678 N N . HIS A 1 351 ? -22.653 76.242 31.355 1.00 8.51 351 HIS A N 1
ATOM 2679 C CA . HIS A 1 351 ? -22.332 75.068 30.554 1.00 8.43 351 HIS A CA 1
ATOM 2680 C C . HIS A 1 351 ? -21.981 75.583 29.163 1.00 9.38 351 HIS A C 1
ATOM 2681 O O . HIS A 1 351 ? -22.584 76.548 28.689 1.00 10.34 351 HIS A O 1
ATOM 2688 N N . ALA A 1 352 ? -21.011 74.947 28.514 1.00 9.66 352 ALA A N 1
ATOM 2689 C CA . ALA A 1 352 ? -20.607 75.362 27.174 1.00 11.44 352 ALA A CA 1
ATOM 2690 C C . ALA A 1 352 ? -20.098 74.187 26.341 1.00 13.69 352 ALA A C 1
ATOM 2691 O O . ALA A 1 352 ? -19.352 74.374 25.374 1.00 15.90 352 ALA A O 1
ATOM 2693 N N . GLY A 1 353 ? -20.514 72.980 26.712 1.00 14.08 353 GLY A N 1
ATOM 2694 C CA . GLY A 1 353 ? -20.087 71.787 25.999 1.00 17.55 353 GLY A CA 1
ATOM 2695 C C . GLY A 1 353 ? -20.856 71.537 24.716 1.00 19.25 353 GLY A C 1
ATOM 2696 O O . GLY A 1 353 ? -21.735 70.673 24.660 1.00 19.73 353 GLY A O 1
ATOM 2697 N N . GLY A 1 354 ? -20.516 72.291 23.676 1.00 18.66 354 GLY A N 1
ATOM 2698 C CA . GLY A 1 354 ? -21.193 72.144 22.402 1.00 20.08 354 GLY A CA 1
ATOM 2699 C C . GLY A 1 354 ? -20.753 73.242 21.463 1.00 20.65 354 GLY A C 1
ATOM 2700 O O . GLY A 1 354 ? -20.208 74.256 21.913 1.00 20.85 354 GLY A O 1
ATOM 2701 N N . VAL A 1 355 ? -21.001 73.052 20.170 1.00 18.09 355 VAL A N 1
ATOM 2702 C CA . VAL A 1 355 ? -20.606 74.029 19.165 1.00 17.34 355 VAL A CA 1
ATOM 2703 C C . VAL A 1 355 ? -21.320 75.370 19.332 1.00 16.08 355 VAL A C 1
ATOM 2704 O O . VAL A 1 355 ? -22.552 75.443 19.381 1.00 14.34 355 VAL A O 1
ATOM 2708 N N . GLY A 1 356 ? -20.521 76.428 19.443 1.00 13.17 356 GLY A N 1
ATOM 2709 C CA . GLY A 1 356 ? -21.057 77.767 19.604 1.00 13.31 356 GLY A CA 1
ATOM 2710 C C . GLY A 1 356 ? -21.501 78.136 21.008 1.00 12.35 356 GLY A C 1
ATOM 2711 O O . GLY A 1 356 ? -21.757 79.310 21.287 1.00 12.39 356 GLY A O 1
ATOM 2712 N N . LEU A 1 357 ? -21.589 77.155 21.903 1.00 11.68 357 LEU A N 1
ATOM 2713 C CA . LEU A 1 357 ? -22.037 77.443 23.262 1.00 10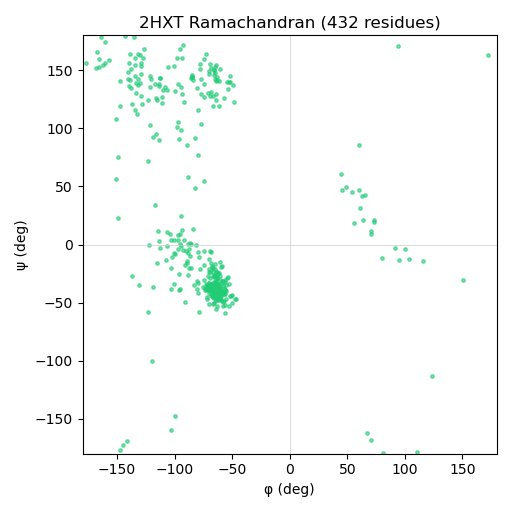.51 357 LEU A CA 1
ATOM 2714 C C . LEU A 1 357 ? -21.086 78.334 24.056 1.00 10.27 357 LEU A C 1
ATOM 2715 O O . LEU A 1 357 ? -21.537 79.158 24.848 1.00 10.99 357 LEU A O 1
ATOM 2720 N N . CYS A 1 358 ? -19.779 78.175 23.857 1.00 10.75 358 CYS A N 1
ATOM 2721 C CA . CYS A 1 358 ? -18.816 79.029 24.554 1.00 11.52 358 CYS A CA 1
ATOM 2722 C C . CYS A 1 358 ? -19.036 80.457 24.069 1.00 11.97 358 CYS A C 1
ATOM 2723 O O . CYS A 1 358 ? -19.095 81.397 24.860 1.00 11.58 358 CYS A O 1
ATOM 2726 N N . GLU A 1 359 ? -19.155 80.597 22.752 1.00 10.43 359 GLU A N 1
ATOM 2727 C CA . GLU A 1 359 ? -19.367 81.889 22.116 1.00 10.80 359 GLU A CA 1
ATOM 2728 C C . GLU A 1 359 ? -20.607 82.600 22.637 1.00 9.77 359 GLU A C 1
ATOM 2729 O O . GLU A 1 359 ? -20.591 83.805 22.864 1.00 9.79 359 GLU A O 1
ATOM 2735 N N . LEU A 1 360 ? -21.682 81.847 22.832 1.00 10.14 360 LEU A N 1
ATOM 2736 C CA . LEU A 1 360 ? -22.928 82.421 23.316 1.00 9.93 360 LEU A CA 1
ATOM 2737 C C . LEU A 1 360 ? -22.978 82.691 24.817 1.00 10.07 360 LEU A C 1
ATOM 2738 O O . LEU A 1 360 ? -23.190 83.823 25.250 1.00 9.81 360 LEU A O 1
ATOM 2743 N N . VAL A 1 361 ? -22.778 81.639 25.603 1.00 10.26 361 VAL A N 1
ATOM 2744 C CA . VAL A 1 361 ? -22.899 81.734 27.052 1.00 9.76 361 VAL A CA 1
ATOM 2745 C C . VAL A 1 361 ? -21.949 82.691 27.765 1.00 9.60 361 VAL A C 1
ATOM 2746 O O . VAL A 1 361 ? -22.267 83.185 28.850 1.00 9.72 361 VAL A O 1
ATOM 2750 N N . GLN A 1 362 ? -20.800 82.975 27.164 1.00 8.98 362 GLN A N 1
ATOM 2751 C CA . GLN A 1 362 ? -19.861 83.895 27.793 1.00 8.94 362 GLN A CA 1
ATOM 2752 C C . GLN A 1 362 ? -20.552 85.244 28.038 1.00 9.20 362 GLN A C 1
ATOM 2753 O O . GLN A 1 362 ? -20.332 85.882 29.067 1.00 9.87 362 GLN A O 1
ATOM 2759 N N . HIS A 1 363 ? -21.412 85.661 27.109 1.00 8.99 363 HIS A N 1
ATOM 2760 C CA . HIS A 1 363 ? -22.111 86.937 27.244 1.00 9.22 363 HIS A CA 1
ATOM 2761 C C . HIS A 1 363 ? -23.062 87.001 28.430 1.00 9.90 363 HIS A C 1
ATOM 2762 O O . HIS A 1 363 ? -23.205 88.050 29.056 1.00 9.78 363 HIS A O 1
ATOM 2769 N N . LEU A 1 364 ? -23.724 85.888 28.729 1.00 8.57 364 LEU A N 1
ATOM 2770 C CA . LEU A 1 364 ? -24.655 85.849 29.848 1.00 9.16 364 LEU A CA 1
ATOM 2771 C C . LEU A 1 364 ? -23.905 85.920 31.175 1.00 9.20 364 LEU A C 1
ATOM 2772 O O . LEU A 1 364 ? -24.321 86.627 32.094 1.00 9.53 364 LEU A O 1
ATOM 2777 N N . ALA A 1 365 ? -22.792 85.199 31.268 1.00 9.94 365 ALA A N 1
ATOM 2778 C CA . ALA A 1 365 ? -21.985 85.207 32.484 1.00 9.99 365 ALA A CA 1
ATOM 2779 C C . ALA A 1 365 ? -21.414 86.602 32.730 1.00 10.25 365 ALA A C 1
ATOM 2780 O O . ALA A 1 365 ? -21.415 87.099 33.860 1.00 10.19 365 ALA A O 1
ATOM 2782 N N . MET A 1 366 ? -20.924 87.231 31.667 1.00 9.52 366 MET A N 1
ATOM 2783 C CA . MET A 1 366 ? -20.343 88.564 31.785 1.00 9.13 366 MET A CA 1
ATOM 2784 C C . MET A 1 366 ? -21.391 89.617 32.151 1.00 9.78 366 MET A C 1
ATOM 2785 O O . MET A 1 366 ? -21.124 90.507 32.964 1.00 11.10 366 MET A O 1
ATOM 2790 N N . ALA A 1 367 ? -22.585 89.505 31.573 1.00 9.11 367 ALA A N 1
ATOM 2791 C CA . ALA A 1 367 ? -23.661 90.445 31.878 1.00 9.73 367 ALA A CA 1
ATOM 2792 C C . ALA A 1 367 ? -24.055 90.278 33.349 1.00 10.68 367 ALA A C 1
ATOM 2793 O O . ALA A 1 367 ? -24.350 91.256 34.042 1.00 10.07 367 ALA A O 1
ATOM 2795 N N . ASP A 1 368 ? -24.056 89.033 33.822 1.00 10.49 368 ASP A N 1
ATOM 2796 C CA . ASP A 1 368 ? -24.391 88.748 35.216 1.00 10.84 368 ASP A CA 1
ATOM 2797 C C . ASP A 1 368 ? -23.392 89.423 36.150 1.00 10.73 368 ASP A C 1
ATOM 2798 O O . ASP A 1 368 ? -23.771 90.057 37.134 1.00 10.01 368 ASP A O 1
ATOM 2803 N N . PHE A 1 369 ? -22.108 89.278 35.844 1.00 9.94 369 PHE A N 1
ATOM 2804 C CA . PHE A 1 369 ? -21.079 89.877 36.682 1.00 10.21 369 PHE A CA 1
ATOM 2805 C C . PHE A 1 369 ? -21.278 91.380 36.813 1.00 10.24 369 PHE A C 1
ATOM 2806 O O . PHE A 1 369 ? -21.265 91.925 37.915 1.00 11.34 369 PHE A O 1
ATOM 2814 N N . VAL A 1 370 ? -21.486 92.042 35.681 1.00 9.95 370 VAL A N 1
ATOM 2815 C CA . VAL A 1 370 ? -21.654 93.487 35.672 1.00 10.53 370 VAL A CA 1
ATOM 2816 C C . VAL A 1 370 ? -22.948 94.028 36.269 1.00 11.41 370 VAL A C 1
ATOM 2817 O O . VAL A 1 370 ? -22.921 94.900 37.141 1.00 11.55 370 VAL A O 1
ATOM 2821 N N . ALA A 1 371 ? -24.077 93.494 35.816 1.00 10.85 371 ALA A N 1
ATOM 2822 C CA . ALA A 1 371 ? -25.377 93.994 36.245 1.00 11.34 371 ALA A CA 1
ATOM 2823 C C . ALA A 1 371 ? -26.147 93.240 37.316 1.00 11.16 371 ALA A C 1
ATOM 2824 O O . ALA A 1 371 ? -27.179 93.731 37.782 1.00 11.32 371 ALA A O 1
ATOM 2826 N N . ILE A 1 372 ? -25.670 92.070 37.724 1.00 10.96 372 ILE A N 1
ATOM 2827 C CA . ILE A 1 372 ? -26.415 91.306 38.716 1.00 11.46 372 ILE A CA 1
ATOM 2828 C C . ILE A 1 372 ? -25.701 90.921 40.011 1.00 12.73 372 ILE A C 1
ATOM 2829 O O . ILE A 1 372 ? -26.150 91.282 41.098 1.00 15.24 372 ILE A O 1
ATOM 2834 N N . THR A 1 373 ? -24.592 90.196 39.902 1.00 11.53 373 THR A N 1
ATOM 2835 C CA . THR A 1 373 ? -23.889 89.723 41.095 1.00 11.24 373 THR A CA 1
ATOM 2836 C C . THR A 1 373 ? -22.617 90.440 41.510 1.00 11.94 373 THR A C 1
ATOM 2837 O O . THR A 1 373 ? -22.355 90.607 42.705 1.00 12.05 373 THR A O 1
ATOM 2841 N N . GLY A 1 374 ? -21.816 90.841 40.531 1.00 11.27 374 GLY A N 1
ATOM 2842 C CA . GLY A 1 374 ? -20.553 91.474 40.848 1.00 11.88 374 GLY A CA 1
ATOM 2843 C C . GLY A 1 374 ? -19.603 90.407 41.361 1.00 12.01 374 GLY A C 1
ATOM 2844 O O . GLY A 1 374 ? -18.623 90.706 42.043 1.00 12.62 374 GLY A O 1
ATOM 2845 N N . LYS A 1 375 ? -19.895 89.149 41.032 1.00 11.00 375 LYS A N 1
ATOM 2846 C CA . LYS A 1 375 ? -19.068 88.026 41.470 1.00 10.15 375 LYS A CA 1
ATOM 2847 C C . LYS A 1 375 ? -18.635 87.106 40.327 1.00 10.86 375 LYS A C 1
ATOM 2848 O O . LYS A 1 375 ? -19.480 86.536 39.632 1.00 11.55 375 LYS A O 1
ATOM 2854 N N . MET A 1 376 ? -17.325 86.956 40.130 1.00 10.80 376 MET A N 1
ATOM 2855 C CA . MET A 1 376 ? -16.832 86.057 39.087 1.00 9.78 376 MET A CA 1
ATOM 2856 C C . MET A 1 376 ? -15.643 85.204 39.534 1.00 10.64 376 MET A C 1
ATOM 2857 O O . MET A 1 376 ? -15.455 84.097 39.036 1.00 10.01 376 MET A O 1
ATOM 2862 N N . GLU A 1 377 ? -14.855 85.691 40.490 1.00 11.52 377 GLU A N 1
ATOM 2863 C CA . GLU A 1 377 ? -13.696 84.924 40.940 1.00 11.93 377 GLU A CA 1
ATOM 2864 C C . GLU A 1 377 ? -14.087 83.670 41.723 1.00 12.51 377 GLU A C 1
ATOM 2865 O O . GLU A 1 377 ? -13.250 82.798 41.967 1.00 13.24 377 GLU A O 1
ATOM 2871 N N . ASP A 1 378 ? -15.361 83.577 42.100 1.00 11.77 378 ASP A N 1
ATOM 2872 C CA . ASP A 1 378 ? -15.870 82.433 42.852 1.00 11.53 378 ASP A CA 1
ATOM 2873 C C . ASP A 1 378 ? -16.527 81.405 41.938 1.00 11.14 378 ASP A C 1
ATOM 2874 O O . ASP A 1 378 ? -17.065 80.403 42.406 1.00 11.80 378 ASP A O 1
ATOM 2879 N N . ARG A 1 379 ? -16.476 81.652 40.634 1.00 10.32 379 ARG A N 1
ATOM 2880 C CA . ARG A 1 379 ? -17.097 80.743 39.682 1.00 9.52 379 ARG A CA 1
ATOM 2881 C C . ARG A 1 379 ? -16.302 80.653 38.385 1.00 10.60 379 ARG A C 1
ATOM 2882 O O . ARG A 1 379 ? -15.197 81.191 38.288 1.00 11.38 379 ARG A O 1
ATOM 2890 N N . ALA A 1 380 ? -16.851 79.967 37.388 1.00 10.33 380 ALA A N 1
ATOM 2891 C CA . ALA A 1 380 ? -16.142 79.815 36.124 1.00 10.19 380 ALA A CA 1
ATOM 2892 C C . ALA A 1 380 ? -17.053 79.388 34.984 1.00 10.80 380 ALA A C 1
ATOM 2893 O O . ALA A 1 380 ? -18.091 78.765 35.203 1.00 11.08 380 ALA A O 1
ATOM 2895 N N . ILE A 1 381 ? -16.645 79.735 33.768 1.00 9.90 381 ILE A N 1
ATOM 2896 C CA . ILE A 1 381 ? -17.389 79.387 32.562 1.00 10.29 381 ILE A CA 1
ATOM 2897 C C . ILE A 1 381 ? -16.719 78.168 31.951 1.00 10.20 381 ILE A C 1
ATOM 2898 O O . ILE A 1 381 ? -15.497 78.135 31.801 1.00 10.17 381 ILE A O 1
ATOM 2903 N N . GLU A 1 382 ? -17.512 77.162 31.599 1.00 8.83 382 GLU A N 1
ATOM 2904 C CA . GLU A 1 382 ? -16.961 75.964 30.986 1.00 9.30 382 GLU A CA 1
ATOM 2905 C C . GLU A 1 382 ? -16.370 76.302 29.618 1.00 10.91 382 GLU A C 1
ATOM 2906 O O . GLU A 1 382 ? -16.818 77.230 28.947 1.00 11.60 382 GLU A O 1
ATOM 2912 N N . PHE A 1 383 ? -15.344 75.558 29.225 1.00 11.15 383 PHE A N 1
ATOM 2913 C CA . PHE A 1 383 ? -14.714 75.747 27.926 1.00 11.45 383 PHE A CA 1
ATOM 2914 C C . PHE A 1 383 ? -14.358 74.391 27.338 1.00 13.34 383 PHE A C 1
ATOM 2915 O O . PHE A 1 383 ? -13.983 73.471 28.061 1.00 13.25 383 PHE A O 1
ATOM 2923 N N . VAL A 1 384 ? -14.517 74.266 26.026 1.00 13.72 384 VAL A N 1
ATOM 2924 C CA . VAL A 1 384 ? -14.162 73.044 25.317 1.00 15.98 384 VAL A CA 1
ATOM 2925 C C . VAL A 1 384 ? -13.382 73.528 24.105 1.00 16.71 384 VAL A C 1
ATOM 2926 O O . VAL A 1 384 ? -13.745 74.532 23.494 1.00 16.27 384 VAL A O 1
ATOM 2930 N N . ASP A 1 385 ? -12.305 72.828 23.772 1.00 18.72 385 ASP A N 1
ATOM 2931 C CA . ASP A 1 385 ? -11.454 73.224 22.657 1.00 22.16 385 ASP A CA 1
ATOM 2932 C C . ASP A 1 385 ? -11.896 72.633 21.322 1.00 22.33 385 ASP A C 1
ATOM 2933 O O . ASP A 1 385 ? -11.123 71.948 20.648 1.00 23.68 385 ASP A O 1
ATOM 2938 N N . HIS A 1 386 ? -13.135 72.910 20.930 1.00 20.60 386 HIS A N 1
ATOM 2939 C CA . HIS A 1 386 ? -13.643 72.374 19.677 1.00 20.58 386 HIS A CA 1
ATOM 2940 C C . HIS A 1 386 ? -14.485 73.330 18.840 1.00 18.57 386 HIS A C 1
ATOM 2941 O O . HIS A 1 386 ? -15.269 74.116 19.369 1.00 17.61 386 HIS A O 1
ATOM 2948 N N . LEU A 1 387 ? -14.293 73.245 17.526 1.00 16.79 387 LEU A N 1
ATOM 2949 C CA . LEU A 1 387 ? -15.070 73.987 16.532 1.00 15.52 387 LEU A CA 1
ATOM 2950 C C . LEU A 1 387 ? -15.185 75.514 16.571 1.00 15.53 387 LEU A C 1
ATOM 2951 O O . LEU A 1 387 ? -16.081 76.073 15.939 1.00 15.29 387 LEU A O 1
ATOM 2956 N N . HIS A 1 388 ? -14.292 76.196 17.276 1.00 14.25 388 HIS A N 1
ATOM 2957 C CA . HIS A 1 388 ? -14.371 77.652 17.341 1.00 13.97 388 HIS A CA 1
ATOM 2958 C C . HIS A 1 388 ? -14.033 78.306 16.001 1.00 14.34 388 HIS A C 1
ATOM 2959 O O . HIS A 1 388 ? -14.456 79.430 15.723 1.00 15.68 388 HIS A O 1
ATOM 2966 N N . GLN A 1 389 ? -13.284 77.585 15.174 1.00 15.15 389 GLN A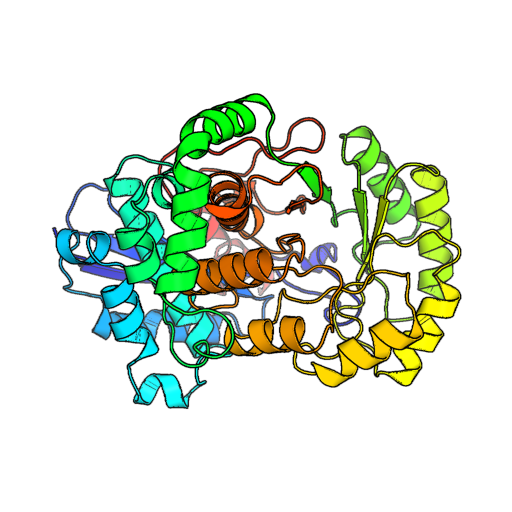 N 1
ATOM 2967 C CA . GLN A 1 389 ? -12.863 78.072 13.860 1.00 17.02 389 GLN A CA 1
ATOM 2968 C C . GLN A 1 389 ? -14.042 78.401 12.951 1.00 16.26 389 GLN A C 1
ATOM 2969 O O . GLN A 1 389 ? -13.893 79.130 11.971 1.00 16.53 389 GLN A O 1
ATOM 2975 N N . HIS A 1 390 ? -15.212 77.860 13.272 1.00 14.70 390 HIS A N 1
ATOM 2976 C CA . HIS A 1 390 ? -16.392 78.081 12.446 1.00 13.13 390 HIS A CA 1
ATOM 2977 C C . HIS A 1 390 ? -17.195 79.334 12.767 1.00 12.77 390 HIS A C 1
ATOM 2978 O O . HIS A 1 390 ? -18.212 79.604 12.127 1.00 13.21 390 HIS A O 1
ATOM 2985 N N . PHE A 1 391 ? -16.726 80.110 13.739 1.00 12.00 391 PHE A N 1
ATOM 2986 C CA . PHE A 1 391 ? -17.411 81.335 14.131 1.00 13.24 391 PHE A CA 1
ATOM 2987 C C . PHE A 1 391 ? -16.593 82.579 13.798 1.00 13.62 391 PHE A C 1
ATOM 2988 O O . PHE A 1 391 ? -15.367 82.568 13.905 1.00 14.21 391 PHE A O 1
ATOM 2996 N N . LEU A 1 392 ? -17.274 83.646 13.388 1.00 14.24 392 LEU A N 1
ATOM 2997 C CA . LEU A 1 392 ? -16.592 84.893 13.044 1.00 15.19 392 LEU A CA 1
ATOM 2998 C C . LEU A 1 392 ? -15.936 85.536 14.255 1.00 16.51 392 LEU A C 1
ATOM 2999 O O . LEU A 1 392 ? -14.894 86.184 14.134 1.00 16.24 392 LEU A O 1
ATOM 3004 N N . ASP A 1 393 ? -16.552 85.359 15.420 1.00 15.85 393 ASP A N 1
ATOM 3005 C CA . ASP A 1 393 ? -16.032 85.915 16.663 1.00 15.55 393 ASP A CA 1
ATOM 3006 C C . ASP A 1 393 ? -15.816 84.781 17.662 1.00 15.18 393 ASP A C 1
ATOM 3007 O O . ASP A 1 393 ? -16.553 84.648 18.640 1.00 13.72 393 ASP A O 1
ATOM 3012 N N . PRO A 1 394 ? -14.795 83.942 17.424 1.00 14.14 394 PRO A N 1
ATOM 3013 C CA . PRO A 1 394 ? -14.510 82.823 18.325 1.00 14.10 394 PRO A CA 1
ATOM 3014 C C . PRO A 1 394 ? -14.073 83.303 19.700 1.00 13.87 394 PRO A C 1
ATOM 3015 O O . PRO A 1 394 ? -13.480 84.376 19.832 1.00 14.42 394 PRO A O 1
ATOM 3019 N N . VAL A 1 395 ? -14.371 82.517 20.729 1.00 12.94 395 VAL A N 1
ATOM 3020 C CA . VAL A 1 395 ? -13.971 82.904 22.072 1.00 12.38 395 VAL A CA 1
ATOM 3021 C C . VAL A 1 395 ? -12.452 82.901 22.149 1.00 12.58 395 VAL A C 1
ATOM 3022 O O . VAL A 1 395 ? -11.778 82.176 21.412 1.00 13.26 395 VAL A O 1
ATOM 3026 N N . ARG A 1 396 ? -11.920 83.729 23.036 1.00 12.68 396 ARG A N 1
ATOM 3027 C CA . ARG A 1 396 ? -10.481 83.821 23.223 1.00 13.68 396 ARG A CA 1
ATOM 3028 C C . ARG A 1 396 ? -10.164 83.538 24.680 1.00 13.54 396 ARG A C 1
ATOM 3029 O O . ARG A 1 396 ? -10.709 84.182 25.578 1.00 13.58 396 ARG A O 1
ATOM 3037 N N . ILE A 1 397 ? -9.295 82.559 24.906 1.00 12.94 397 ILE A N 1
ATOM 3038 C CA . ILE A 1 397 ? -8.893 82.194 26.255 1.00 13.96 397 ILE A CA 1
ATOM 3039 C C . ILE A 1 397 ? -7.449 82.621 26.454 1.00 15.61 397 ILE A C 1
ATOM 3040 O O . ILE A 1 397 ? -6.596 82.380 25.599 1.00 15.81 397 ILE A O 1
ATOM 3045 N N . GLN A 1 398 ? -7.184 83.265 27.583 1.00 15.26 398 GLN A N 1
ATOM 3046 C CA . GLN A 1 398 ? -5.843 83.723 27.900 1.00 16.93 398 GLN A CA 1
ATOM 3047 C C . GLN A 1 398 ? -5.537 83.346 29.343 1.00 16.48 398 GLN A C 1
ATOM 3048 O O . GLN A 1 398 ? -6.190 83.823 30.267 1.00 14.28 398 GLN A O 1
ATOM 3054 N N . HIS A 1 399 ? -4.553 82.472 29.526 1.00 17.46 399 HIS A N 1
ATOM 3055 C CA . HIS A 1 399 ? -4.157 82.033 30.857 1.00 18.02 399 HIS A CA 1
ATOM 3056 C C . HIS A 1 399 ? -5.335 81.486 31.657 1.00 16.27 399 HIS A C 1
ATOM 3057 O O . HIS A 1 399 ? -5.510 81.818 32.828 1.00 15.31 399 HIS A O 1
ATOM 3064 N N . GLY A 1 400 ? -6.147 80.656 31.011 1.00 15.66 400 GLY A N 1
ATOM 3065 C CA . GLY A 1 400 ? -7.283 80.054 31.686 1.00 14.63 400 GLY A CA 1
ATOM 3066 C C . GLY A 1 400 ? -8.460 80.971 31.965 1.00 13.23 400 GLY A C 1
ATOM 3067 O O . GLY A 1 400 ? -9.290 80.663 32.820 1.00 13.35 400 GLY A O 1
ATOM 3068 N N . ARG A 1 401 ? -8.538 82.094 31.256 1.00 12.12 401 ARG A N 1
ATOM 3069 C CA . ARG A 1 401 ? -9.640 83.033 31.442 1.00 11.40 401 ARG A CA 1
ATOM 3070 C C . ARG A 1 401 ? -10.213 83.497 30.110 1.00 11.77 401 ARG A C 1
ATOM 3071 O O . ARG A 1 401 ? -9.488 83.649 29.126 1.00 11.77 401 ARG A O 1
ATOM 3079 N N . TYR A 1 402 ? -11.524 83.713 30.092 1.00 10.95 402 TYR A N 1
ATOM 3080 C CA . TYR A 1 402 ? -12.216 84.195 28.904 1.00 11.74 402 TYR A CA 1
ATOM 3081 C C . TYR A 1 402 ? -11.956 85.686 28.753 1.00 11.83 402 TYR A C 1
ATOM 3082 O O . TYR A 1 402 ? -12.130 86.442 29.706 1.00 12.05 402 TYR A O 1
ATOM 3091 N N . LEU A 1 403 ? -11.537 86.111 27.567 1.00 11.84 403 LEU A N 1
ATOM 3092 C CA . LEU A 1 403 ? -11.337 87.534 27.326 1.00 12.35 403 LEU A CA 1
ATOM 3093 C C . LEU A 1 403 ? -12.713 88.061 26.931 1.00 12.11 403 LEU A C 1
ATOM 3094 O O . LEU A 1 403 ? -13.480 87.363 26.263 1.00 12.36 403 LEU A O 1
ATOM 3099 N N . ALA A 1 404 ? -13.034 89.280 27.342 1.00 12.02 404 ALA A N 1
ATOM 3100 C CA . ALA A 1 404 ? -14.335 89.860 27.019 1.00 13.33 404 ALA A CA 1
ATOM 3101 C C . ALA A 1 404 ? -14.477 90.192 25.535 1.00 14.09 404 ALA A C 1
ATOM 3102 O O . ALA A 1 404 ? -13.618 90.858 24.959 1.00 14.78 404 ALA A O 1
ATOM 3104 N N . PRO A 1 405 ? -15.561 89.720 24.893 1.00 14.26 405 PRO A N 1
ATOM 3105 C CA . PRO A 1 405 ? -15.781 90.000 23.469 1.00 14.52 405 PRO A CA 1
ATOM 3106 C C . PRO A 1 405 ? -15.891 91.507 23.248 1.00 14.87 405 PRO A C 1
ATOM 3107 O O . PRO A 1 405 ? -16.327 92.240 24.138 1.00 12.88 405 PRO A O 1
ATOM 3111 N N . GLU A 1 406 ? -15.511 91.963 22.058 1.00 15.72 406 GLU A N 1
ATOM 3112 C CA . GLU A 1 406 ? -15.556 93.386 21.738 1.00 17.53 406 GLU A CA 1
ATOM 3113 C C . GLU A 1 406 ? -16.474 93.731 20.567 1.00 16.91 406 GLU A C 1
ATOM 3114 O O . GLU A 1 406 ? -17.127 94.777 20.571 1.00 16.72 406 GLU A O 1
ATOM 3120 N N . VAL A 1 407 ? -16.525 92.859 19.565 1.00 16.41 407 VAL A N 1
ATOM 3121 C CA . VAL A 1 407 ? -17.360 93.115 18.398 1.00 17.00 407 VAL A CA 1
ATOM 3122 C C . VAL A 1 407 ? -18.839 93.037 18.750 1.00 17.00 407 VAL A C 1
ATOM 3123 O O . VAL A 1 407 ? -19.226 92.380 19.719 1.00 17.09 407 VAL A O 1
ATOM 3127 N N . PRO A 1 408 ? -19.688 93.717 17.967 1.00 15.03 408 PRO A N 1
ATOM 3128 C CA . PRO A 1 408 ? -21.134 93.719 18.209 1.00 14.06 408 PRO A CA 1
ATOM 3129 C C . PRO A 1 408 ? -21.768 92.340 18.070 1.00 13.29 408 PRO A C 1
ATOM 3130 O O . PRO A 1 408 ? -21.362 91.537 17.227 1.00 13.79 408 PRO A O 1
ATOM 3134 N N . GLY A 1 409 ? -22.757 92.059 18.909 1.00 13.15 409 GLY A N 1
ATOM 3135 C CA . GLY A 1 409 ? -23.436 90.783 18.797 1.00 12.84 409 GLY A CA 1
ATOM 3136 C C . GLY A 1 409 ? -23.246 89.735 19.873 1.00 12.53 409 GLY A C 1
ATOM 3137 O O . GLY A 1 409 ? -22.524 89.923 20.854 1.00 12.54 409 GLY A O 1
ATOM 3138 N N . PHE A 1 410 ? -23.909 88.609 19.629 1.00 11.82 410 PHE A N 1
ATOM 3139 C CA . PHE A 1 410 ? -23.953 87.432 20.494 1.00 11.96 410 PHE A CA 1
ATOM 3140 C C . PHE A 1 410 ? -22.856 86.422 20.135 1.00 12.27 410 PHE A C 1
ATOM 3141 O O . PHE A 1 410 ? -22.799 85.335 20.713 1.00 12.18 410 PHE A O 1
ATOM 3149 N N . SER A 1 411 ? -21.997 86.774 19.177 1.00 11.86 411 SER A N 1
ATOM 3150 C CA . SER A 1 411 ? -20.908 85.892 18.738 1.00 12.17 411 SER A CA 1
ATOM 3151 C C . SER A 1 411 ? -21.421 84.599 18.099 1.00 12.40 411 SER A C 1
ATOM 3152 O O . SER A 1 411 ? -20.695 83.610 18.011 1.00 12.91 411 SER A O 1
ATOM 3155 N N . ALA A 1 412 ? -22.663 84.620 17.631 1.00 12.60 412 ALA A N 1
ATOM 3156 C CA . ALA A 1 412 ? -23.277 83.441 17.029 1.00 12.29 412 ALA A CA 1
ATOM 3157 C C . ALA A 1 412 ? -23.036 83.264 15.533 1.00 12.64 412 ALA A C 1
ATOM 3158 O O . ALA A 1 412 ? -23.170 82.157 15.012 1.00 11.42 412 ALA A O 1
ATOM 3160 N N . GLU A 1 413 ? -22.679 84.342 14.842 1.00 12.19 413 GLU A N 1
ATOM 3161 C CA . GLU A 1 413 ? -22.465 84.268 13.398 1.00 12.40 413 GLU A CA 1
ATOM 3162 C C . GLU A 1 413 ? -21.413 83.239 13.002 1.00 12.22 413 GLU A C 1
ATOM 3163 O O . GLU A 1 413 ? -20.283 83.264 13.497 1.00 11.79 413 GLU A O 1
ATOM 3169 N N . MET A 1 414 ? -21.798 82.341 12.099 1.00 13.16 414 MET A N 1
ATOM 3170 C CA . MET A 1 414 ? -20.918 81.282 11.612 1.00 13.97 414 MET A CA 1
ATOM 3171 C C . MET A 1 414 ? -20.438 81.594 10.193 1.00 14.30 414 MET A C 1
ATOM 3172 O O . MET A 1 414 ? -21.117 82.292 9.438 1.00 14.16 414 MET A O 1
ATOM 3177 N N . HIS A 1 415 ? -19.264 81.080 9.840 1.00 15.54 415 HIS A N 1
ATOM 3178 C CA . HIS A 1 415 ? -18.708 81.292 8.507 1.00 16.47 415 HIS A CA 1
ATOM 3179 C C . HIS A 1 415 ? -19.559 80.593 7.452 1.00 16.74 415 HIS A C 1
ATOM 3180 O O . HIS A 1 415 ? -19.847 79.404 7.565 1.00 15.86 415 HIS A O 1
ATOM 3187 N N . PRO A 1 416 ? -19.975 81.323 6.408 1.00 17.77 416 PRO A N 1
ATOM 3188 C CA . PRO A 1 416 ? -20.787 80.663 5.384 1.00 18.62 416 PRO A CA 1
ATOM 3189 C C . PRO A 1 416 ? -20.086 79.435 4.798 1.00 17.44 416 PRO A C 1
ATOM 3190 O O . PRO A 1 416 ? -20.738 78.471 4.402 1.00 17.60 416 PRO A O 1
ATOM 3194 N N . ALA A 1 417 ? -18.757 79.469 4.754 1.00 17.19 417 ALA A N 1
ATOM 3195 C CA . ALA A 1 417 ? -17.988 78.345 4.225 1.00 16.11 417 ALA A CA 1
ATOM 3196 C C . ALA A 1 417 ? -18.166 77.105 5.100 1.00 15.98 417 ALA A C 1
ATOM 3197 O O . ALA A 1 417 ? -18.172 75.981 4.603 1.00 15.44 417 ALA A O 1
ATOM 3199 N N . SER A 1 418 ? -18.304 77.316 6.405 1.00 15.03 418 SER A N 1
ATOM 3200 C CA . SER A 1 418 ? -18.487 76.210 7.339 1.00 14.91 418 SER A CA 1
ATOM 3201 C C . SER A 1 418 ? -19.869 75.594 7.153 1.00 15.33 418 SER A C 1
ATOM 3202 O O . SER A 1 418 ? -20.035 74.377 7.218 1.00 14.24 418 SER A O 1
ATOM 3205 N N . ILE A 1 419 ? -20.860 76.449 6.926 1.00 16.43 419 ILE A N 1
ATOM 3206 C CA . ILE A 1 419 ? -22.227 75.998 6.718 1.00 17.91 419 ILE A CA 1
ATOM 3207 C C . ILE A 1 419 ? -22.305 75.185 5.433 1.00 18.92 419 ILE A C 1
ATOM 3208 O O . ILE A 1 419 ? -22.962 74.148 5.382 1.00 18.19 419 ILE A O 1
ATOM 3213 N N . ALA A 1 420 ? -21.620 75.657 4.396 1.00 18.41 420 ALA A N 1
ATOM 3214 C CA . ALA A 1 420 ? -21.625 74.967 3.111 1.00 19.06 420 ALA A CA 1
ATOM 3215 C C . ALA A 1 420 ? -20.932 73.612 3.193 1.00 19.38 420 ALA A C 1
ATOM 3216 O O . ALA A 1 420 ? -21.314 72.662 2.510 1.00 19.07 420 ALA A O 1
ATOM 3218 N N . GLU A 1 421 ? -19.914 73.525 4.039 1.00 17.91 421 GLU A N 1
ATOM 3219 C CA . GLU A 1 421 ? -19.152 72.296 4.196 1.00 17.83 421 GLU A CA 1
ATOM 3220 C C . GLU A 1 421 ? -19.845 71.263 5.078 1.00 16.45 421 GLU A C 1
ATOM 3221 O O . GLU A 1 421 ? -19.868 70.074 4.755 1.00 14.74 421 GLU A O 1
ATOM 3227 N N . PHE A 1 422 ? -20.433 71.717 6.179 1.00 14.01 422 PHE A N 1
ATOM 3228 C CA . PHE A 1 422 ? -21.054 70.788 7.107 1.00 13.87 422 PHE A CA 1
ATOM 3229 C C . PHE A 1 422 ? -22.575 70.710 7.185 1.00 14.17 422 PHE A C 1
ATOM 3230 O O . PHE A 1 422 ? -23.111 70.074 8.092 1.00 12.73 422 PHE A O 1
ATOM 3238 N N . SER A 1 423 ? -23.278 71.344 6.251 1.00 14.37 423 SER A N 1
ATOM 3239 C CA . SER A 1 423 ? -24.734 71.241 6.258 1.00 15.26 423 SER A CA 1
ATOM 3240 C C . SER A 1 423 ? -25.051 69.773 5.994 1.00 16.18 423 SER A C 1
ATOM 3241 O O . SER A 1 423 ? -24.387 69.124 5.183 1.00 14.23 423 SER A O 1
ATOM 3244 N N . TYR A 1 424 ? -26.059 69.253 6.687 1.00 16.29 424 TYR A N 1
ATOM 3245 C CA . TYR A 1 424 ? -26.450 67.852 6.561 1.00 17.25 424 TYR A CA 1
ATOM 3246 C C . TYR A 1 424 ? -27.782 67.713 5.823 1.00 18.53 424 TYR A C 1
ATOM 3247 O O . TYR A 1 424 ? -28.734 68.433 6.114 1.00 15.80 424 TYR A O 1
ATOM 3256 N N . PRO A 1 425 ? -27.878 66.761 4.880 1.00 19.56 425 PRO A N 1
ATOM 3257 C CA . PRO A 1 425 ? -26.837 65.814 4.471 1.00 22.00 425 PRO A CA 1
ATOM 3258 C C . PRO A 1 425 ? -26.183 66.156 3.132 1.00 24.18 425 PRO A C 1
ATOM 3259 O O . PRO A 1 425 ? -25.416 65.357 2.598 1.00 22.29 425 PRO A O 1
ATOM 3263 N N . ASP A 1 426 ? -26.478 67.335 2.595 1.00 25.79 426 ASP A N 1
ATOM 3264 C CA . ASP A 1 426 ? -25.932 67.720 1.298 1.00 29.80 426 ASP A CA 1
ATOM 3265 C C . ASP A 1 426 ? -24.662 68.562 1.326 1.00 29.82 426 ASP A C 1
ATOM 3266 O O . ASP A 1 426 ? -24.138 68.931 0.274 1.00 28.54 426 ASP A O 1
ATOM 3271 N N . GLY A 1 427 ? -24.166 68.865 2.521 1.00 28.77 427 GLY A N 1
ATOM 3272 C CA . GLY A 1 427 ? -22.948 69.647 2.626 1.00 29.55 427 GLY A CA 1
ATOM 3273 C C . GLY A 1 427 ? -21.784 68.881 2.026 1.00 29.71 427 GLY A C 1
ATOM 3274 O O . GLY A 1 427 ? -21.803 67.652 1.985 1.00 27.49 427 GLY A O 1
ATOM 3275 N N . ARG A 1 428 ? -20.769 69.603 1.564 1.00 30.15 428 ARG A N 1
ATOM 3276 C CA . ARG A 1 428 ? -19.599 68.984 0.949 1.00 32.12 428 ARG A CA 1
ATOM 3277 C C . ARG A 1 428 ? -19.023 67.812 1.738 1.00 30.74 428 ARG A C 1
ATOM 3278 O O . ARG A 1 428 ? -18.738 66.757 1.172 1.00 28.05 428 ARG A O 1
ATOM 3286 N N . PHE A 1 429 ? -18.852 67.987 3.042 1.00 27.98 429 PHE A N 1
ATOM 3287 C CA . PHE A 1 429 ? -18.295 66.916 3.855 1.00 27.61 429 PHE A CA 1
ATOM 3288 C C . PHE A 1 429 ? -19.199 65.698 3.961 1.00 26.79 429 PHE A C 1
ATOM 3289 O O . PHE A 1 429 ? -18.737 64.564 3.837 1.00 24.05 429 PHE A O 1
ATOM 3297 N N . TRP A 1 430 ? -20.485 65.929 4.194 1.00 26.14 430 TRP A N 1
ATOM 3298 C CA . TRP A 1 430 ? -21.423 64.827 4.345 1.00 27.60 430 TRP A CA 1
ATOM 3299 C C . TRP A 1 430 ? -21.739 64.067 3.063 1.00 29.34 430 TRP A C 1
ATOM 3300 O O . TRP A 1 430 ? -21.904 62.851 3.095 1.00 26.81 430 TRP A O 1
ATOM 3311 N N . VAL A 1 431 ? -21.817 64.763 1.934 1.00 31.86 431 VAL A N 1
ATOM 3312 C CA . VAL A 1 431 ? -22.108 64.078 0.679 1.00 35.91 431 VAL A CA 1
ATOM 3313 C C . VAL A 1 431 ? -21.033 63.031 0.401 1.00 37.63 431 VAL A C 1
ATOM 3314 O O . VAL A 1 431 ? -21.328 61.934 -0.070 1.00 36.96 431 VAL A O 1
ATOM 3318 N N . GLU A 1 432 ? -19.787 63.371 0.712 1.00 39.78 432 GLU A N 1
ATOM 3319 C CA . GLU A 1 432 ? -18.670 62.463 0.492 1.00 42.88 432 GLU A CA 1
ATOM 3320 C C . GLU A 1 432 ? -18.553 61.417 1.597 1.00 43.89 432 GLU A C 1
ATOM 3321 O O . GLU A 1 432 ? -18.238 60.258 1.330 1.00 42.49 432 GLU A O 1
ATOM 3327 N N . ASP A 1 433 ? -18.810 61.826 2.835 1.00 44.65 433 ASP A N 1
ATOM 3328 C CA . ASP A 1 433 ? -18.723 60.908 3.964 1.00 46.86 433 ASP A CA 1
ATOM 3329 C C . ASP A 1 433 ? -19.809 59.840 3.911 1.00 48.04 433 ASP A C 1
ATOM 3330 O O . ASP A 1 433 ? -19.542 58.665 4.158 1.00 47.40 433 ASP A O 1
ATOM 3335 N N . LEU A 1 434 ? -21.033 60.249 3.590 1.00 49.51 434 LEU A N 1
ATOM 3336 C CA . LEU A 1 434 ? -22.147 59.312 3.502 1.00 51.73 434 LEU A CA 1
ATOM 3337 C C . LEU A 1 434 ? -21.987 58.380 2.307 1.00 52.73 434 LEU A C 1
ATOM 3338 O O . LEU A 1 434 ? -22.456 57.242 2.331 1.00 53.06 434 LEU A O 1
ATOM 3343 N N . ALA A 1 435 ? -21.323 58.866 1.263 1.00 53.54 435 ALA A N 1
ATOM 3344 C CA . ALA A 1 435 ? -21.101 58.072 0.061 1.00 54.69 435 ALA A CA 1
ATOM 3345 C C . ALA A 1 435 ? -20.193 56.884 0.361 1.00 55.17 435 ALA A C 1
ATOM 3346 O O . ALA A 1 435 ? -20.619 55.740 0.100 1.00 55.43 435 ALA A O 1
#

Secondary structure (DSSP, 8-state):
-BEEEEEEEEEE--GGGTTTT--SS-SS---EEEEEEEEESS-TT-EEEEEEEE-STTHHHHHHHHHTTHHHHTT-BHHHHHH-HHHHHHHHHT-HHHHHT-SSSHHHHHHHHHHHHHHHHHHHHHTTSBHHHHHHTS-HHHHHHH---TT-TTT--HHHHHHHHHHHGGGHHHHHHHHHHH-EEEEEEEEE-TTS-HHHHHHHHHHHHHTT-SEEEEE--S-HHHHHHHHHHHHHHH-SSSEEEEE-TT---HHHHHHHHHTTGGG--S-EE--S-TT-HHHHHHHHHHHTTS-EEE-TT--SHHHHHHHHHHT--SEE---TTTSSHHHHHHHHHHHHHHTT-EE-----STTHHHHHHHHHHHHIIIII---TT--EEE--SSGGGBSS---EETTEEPPP-SSB-S--B-HHHHHHHBTTTSHHHHHHH-

Solvent-accessible surface area: 16314 Å² total; per-residue (Å²): 116,41,0,89,27,20,50,38,57,19,0,18,2,26,10,22,128,113,62,23,3,2,9,9,80,44,85,77,4,31,6,0,0,1,3,0,6,0,93,13,88,32,69,156,91,19,4,0,23,0,0,0,28,23,71,4,218,35,0,80,84,3,16,61,12,1,42,67,0,30,159,56,0,64,52,35,32,0,72,155,7,41,86,61,8,1,34,3,7,102,93,0,20,75,35,81,146,35,43,216,113,20,60,13,80,35,62,12,6,17,0,8,0,2,0,1,1,0,0,0,0,0,2,0,36,49,40,110,62,9,0,2,85,19,2,2,70,21,63,4,70,87,6,1,70,12,12,43,42,102,113,0,90,100,8,0,44,98,106,66,0,14,50,34,4,114,117,4,78,104,93,33,82,51,46,16,61,51,0,95,152,99,1,2,18,6,0,4,0,13,4,0,6,36,36,18,60,30,131,52,0,37,120,33,0,108,79,6,45,88,88,25,12,155,20,0,1,0,10,1,5,62,62,25,115,53,0,40,98,6,0,118,62,0,36,83,17,13,21,112,118,8,35,1,0,0,0,0,7,30,114,13,101,48,37,70,0,50,78,42,2,159,61,0,45,134,13,93,14,29,6,0,0,1,0,7,45,26,93,52,17,139,4,1,8,38,0,71,133,44,14,87,125,25,30,0,0,2,1,17,69,1,39,9,6,35,19,1,20,77,1,12,86,43,29,0,5,44,2,0,0,0,10,1,3,53,2,3,0,0,9,10,0,6,0,0,2,2,0,1,29,95,77,66,25,85,6,15,1,15,0,10,3,1,3,1,0,0,1,0,1,0,1,3,0,1,3,13,1,2,16,28,27,118,6,114,55,16,8,0,3,17,1,98,31,31,28,140,11,3,85,25,52,16,98,49,94,146,4,55,0,46,10,6,132,75,42,1,0,7,0,36,4,70,100,62,11,22,54,46,32,27,69,68,121,4,134,53,13,72,141,64,99,118

Nearest PDB structures (foldseek):
  2hxu-assembly1_A-2  TM=1.002E+00  e=9.005E-85  Xanthomonas campestris pv. campestris
  1yey-assembly3_C  TM=9.965E-01  e=8.726E-81  Xanthomonas campestris pv. campestris
  1yey-assembly5_D  TM=9.948E-01  e=2.619E-79  Xanthomonas campestris pv. campestris
  2hne-assembly1_A  TM=9.865E-01  e=1.147E-77  Xanthomonas campestris pv. campestris
  4ip4-assembly1_A  TM=9.919E-01  e=4.854E-58  Ruegeria sp. TM1040